Protein 4E04 (pdb70)

CATH classification: 3.30.450.20 (+1 more: 3.30.450.40)

Organism: Rhodopseudomonas palustris (strain ATCC BAA-98 / CGA009) (NCBI:txid258594)

Nearest PDB structures (foldseek):
  4e04-assembly1_A  TM=1.003E+00  e=4.410E-70  Rhodopseudomonas palustris CGA009
  8afk-assembly1_A  TM=9.662E-01  e=3.086E-55  Rhodopseudomonas palustris CGA009
  5hsq-assembly1_A-2  TM=9.138E-01  e=1.147E-37  Agrobacterium fabrum str. C58
  5i5l-assembly1_A-2  TM=9.173E-01  e=1.963E-37  Agrobacterium fabrum str. C58
  9euy-assembly1_B  TM=9.211E-01  e=3.774E-35  Pseudomonas aeruginosa

Secondary structure (DSSP, 8-state):
--GGG--TT--SEE-TTSEEEEE-TT-BEEEEETTHHHHHS--HHHHTT-BHHHHB-HHHHHHHHHHHHS-S--SEEEEEEEB--TT---EEEEEEEEETTEEEEEEEPPP--SS-PPPHHHHHHHHHHHHHH--SHHHHHHHHHHHHHHHH--SEEEEEEE-TTS-EEEEEEEE-TTS---TT-EE-GGGS-HHHHHHHHHS-EEEES-TTPPPEEEES---TTTSS----TT-TTBPPPHHHHHHHHHTT--EEEEEEEEETTEEEEEEEEEESS-----HHHHHHHHHHHHHHHHHHHHHHTS--/----GGGS-TT--SEE-TTSEEEEE-TT-BEEEEETTTTTTTSS-GGGTTTSBGGGTB-HHHHHHHHHHHHSSS--S-EEEEEEEE-SS-EEEEEEEEEEETTEEEEEEE---SS---HHHHHHHHHHHHHHHHT--SHHHHHHHHHHHHHHHH--SEEEEEEE-TTS-EEEEEEEE-TTSPP-TT-EE-GGGS-HHHHHHHHHS-EEEES-TTPPPEEEES--BTTTTB----TT-TTBPPPHHHHHHHHHTT--EEEEEEEEETTEEEEEEEEEESS-----HHHHHHHHHHHHHHHHHHHHHHH---

Radius of gyration: 26.29 Å; Cα contacts (8 Å, |Δi|>4): 1216; chains: 2; bounding box: 56×70×76 Å

Sequence (618 aa):
STCDDEPIHIPGAIQPHGLLLALAADMTIVAGSDNLPELTGLAIGALIGRSAADVFDSETHNRLTIALAEPGAAVGAPIAVGFTMPDGERAFNGSWHRHDQLVFLELEPPQRDVRYPQAFFRSVRSAIRRRLQAAETLESACAAAAQEVREITGFDRVMIYRRFASDFSGEVIAEDRCAEVESYLGLHFPASDIPAQARRLYTINPVRIIPDINYRPVPVTPDLNPRTGRRPIDLSFAILRSVSPVHLEYMRNIGMHGTMSISILRGERLWGLIACHHRKPNYVDLEVRRQACELVAQVLAWQIGVMEEEQALDLSTCDDEPIHIPGAIQPHGLLLALAADMTIVAGSDNLPELTGLAIGALIGRSAADVFDSETHNRLTIALAEPGAAVGAPIAVGFTMPDGERAFNGSWHRHDQLVFLELEPPQRDVRYPQAFFRSVRSAIRRLQAAETLESACAAAAQEVREITGFDRVMIYRFASDFSGEVIAEDRCAEVESYLGLHFPASDIPAQARRLYTINPVRIIPDINYRPVPVTPDLNPRTGRRPIDLSFAILRSVSPVHLEYMRNIGMHGTMSISILRGERLWGLIACHHRKPNYVDLEVRQACELVAQVLAWQQIGVMEEQAL

InterPro domains:
  IPR003018 GAF domain [PF01590] (148-313)
  IPR003018 GAF domain [SM00065] (147-325)
  IPR003594 Histidine kinase/HSP90-like ATPase domain [PF02518] (632-751)
  IPR003594 Histidine kinase/HSP90-like ATPase domain [SM00387] (631-753)
  IPR003661 Signal transduction histidine kinase, dimerisation/phosphoacceptor domain [PF00512] (524-588)
  IPR003661 Signal transduction histidine kinase, dimerisation/phosphoacceptor domain [SM00388] (522-590)
  IPR003661 Signal transduction histidine kinase, dimerisation/phosphoacceptor domain [cd00082] (520-586)
  IPR004358 Signal transduction histidine kinase-related protein, C-terminal [PR00344] (680-694)
  IPR004358 Signal transduction histidine kinase-related protein, C-terminal [PR00344] (698-708)
  IPR004358 Signal transduction histidine kinase-related protein, C-terminal [PR00344] (713-731)
  IPR004358 Signal transduction histidine kinase-related protein, C-terminal [PR00344] (737-750)
  IPR005467 Histidine kinase domain [PS50109] (529-753)
  IPR013515 Phytochrome, central region [PF00360] (327-506)
  IPR013654 PAS fold-2 [PF08446] (15-120)
  IPR016132 Phytochrome chromophore attachment domain [PS50046] (147-305)
  IPR029016 GAF-like domain superfamily [G3DSA:3.30.450.40] (15-478)
  IPR035965 PAS domain superfamily [SSF55785] (8-122)
  IPR036097 Signal transduction histidine kinase, dimerisation/phosphoacceptor domain superfamily [SSF47384] (508-588)
  IPR036890 Histidine kinase/HSP90-like ATPase superfamily [G3DSA:3.30.565.10] (594-751)
  IPR036890 Histidine kinase/HSP90-like ATPase superfamily [SSF55874] (579-751)

Structure (mmCIF, N/CA/C/O backbone):
data_4E04
#
_entry.id   4E04
#
_cell.length_a   52.350
_cell.length_b   79.860
_cell.length_c   149.880
_cell.angle_alpha   90.00
_cell.angle_beta   90.00
_cell.angle_gamma   90.00
#
_symmetry.space_group_name_H-M   'P 21 21 21'
#
loop_
_entity.id
_entity.type
_entity.pdbx_description
1 polymer 'Bacteriophytochrome (Light-regulated signal transduction histidine kinase), PhyB1'
2 non-polymer '3-[2-[(Z)-[3-(2-carboxyethyl)-5-[(Z)-(4-ethenyl-3-methyl-5-oxidanylidene-pyrrol-2-ylidene)methyl]-4-methyl-pyrrol-1-ium -2-ylidene]methyl]-5-[(Z)-[(3E)-3-ethylidene-4-methyl-5-oxidanylidene-pyrrolidin-2-ylidene]methyl]-4-methyl-1H-pyrrol-3- yl]propanoic acid'
3 water water
#
loop_
_atom_site.group_PDB
_atom_site.id
_atom_site.type_symbol
_atom_site.label_atom_id
_atom_site.label_alt_id
_atom_site.label_comp_id
_atom_site.label_asym_id
_atom_site.label_entity_id
_atom_site.label_seq_id
_atom_site.pdbx_PDB_ins_code
_atom_site.Cartn_x
_atom_site.Cartn_y
_atom_site.Cartn_z
_atom_site.occupancy
_atom_site.B_iso_or_equiv
_atom_site.auth_seq_id
_atom_site.auth_comp_id
_atom_site.auth_asym_id
_atom_site.auth_atom_id
_atom_site.pdbx_PDB_model_num
ATOM 1 N N . SER A 1 13 ? 28.836 2.964 90.009 1.00 89.82 13 SER A N 1
ATOM 2 C CA . SER A 1 13 ? 27.805 3.988 89.698 1.00 86.70 13 SER A CA 1
ATOM 3 C C . SER A 1 13 ? 28.273 5.438 89.815 1.00 89.00 13 SER A C 1
ATOM 4 O O . SER A 1 13 ? 27.849 6.166 90.729 1.00 96.12 13 SER A O 1
ATOM 7 N N . THR A 1 14 ? 29.140 5.850 88.889 1.00 83.80 14 THR A N 1
ATOM 8 C CA . THR A 1 14 ? 29.393 7.278 88.646 1.00 81.29 14 THR A CA 1
ATOM 9 C C . THR A 1 14 ? 29.335 7.625 87.161 1.00 78.13 14 THR A C 1
ATOM 10 O O . THR A 1 14 ? 28.705 8.615 86.758 1.00 79.45 14 THR A O 1
ATOM 14 N N . CYS A 1 15 ? 30.041 6.822 86.366 1.00 77.48 15 CYS A N 1
ATOM 15 C CA . CYS A 1 15 ? 29.889 6.877 84.913 1.00 70.36 15 CYS A CA 1
ATOM 16 C C . CYS A 1 15 ? 28.519 6.369 84.543 1.00 70.08 15 CYS A C 1
ATOM 17 O O . CYS A 1 15 ? 28.015 6.711 83.479 1.00 65.16 15 CYS A O 1
ATOM 20 N N . ASP A 1 16 ? 27.954 5.542 85.420 1.00 63.19 16 ASP A N 1
ATOM 21 C CA . ASP A 1 16 ? 26.557 5.098 85.406 1.00 65.73 16 ASP A CA 1
ATOM 22 C C . ASP A 1 16 ? 25.534 6.207 85.505 1.00 63.23 16 ASP A C 1
ATOM 23 O O . ASP A 1 16 ? 24.378 6.045 85.122 1.00 65.69 16 ASP A O 1
ATOM 28 N N . ASP A 1 17 ? 25.931 7.329 86.065 1.00 61.43 17 ASP A N 1
ATOM 29 C CA . ASP A 1 17 ? 24.961 8.320 86.399 1.00 59.38 17 ASP A CA 1
ATOM 30 C C . ASP A 1 17 ? 24.540 9.244 85.250 1.00 56.62 17 ASP A C 1
ATOM 31 O O . ASP A 1 17 ? 23.516 9.891 85.365 1.00 56.35 17 ASP A O 1
ATOM 36 N N . GLU A 1 18 ? 25.330 9.367 84.185 1.00 55.09 18 GLU A N 1
ATOM 37 C CA . GLU A 1 18 ? 24.956 10.333 83.117 1.00 55.59 18 GLU A CA 1
ATOM 38 C C . GLU A 1 18 ? 23.625 9.915 82.485 1.00 51.18 18 GLU A C 1
ATOM 39 O O . GLU A 1 18 ? 23.495 8.776 82.033 1.00 49.25 18 GLU A O 1
ATOM 45 N N . PRO A 1 19 ? 22.637 10.810 82.522 1.00 51.32 19 PRO A N 1
ATOM 46 C CA . PRO A 1 19 ? 21.328 10.496 81.974 1.00 50.21 19 PRO A CA 1
ATOM 47 C C . PRO A 1 19 ? 21.396 10.589 80.429 1.00 47.27 19 PRO A C 1
ATOM 48 O O . PRO A 1 19 ? 20.953 11.602 79.854 1.00 48.23 19 PRO A O 1
ATOM 52 N N . ILE A 1 20 ? 22.009 9.587 79.802 1.00 44.13 20 ILE A N 1
ATOM 53 C CA . ILE A 1 20 ? 22.365 9.678 78.358 1.00 45.86 20 ILE A CA 1
ATOM 54 C C . ILE A 1 20 ? 21.091 9.644 77.494 1.00 46.18 20 ILE A C 1
ATOM 55 O O . ILE A 1 20 ? 21.128 10.034 76.349 1.00 44.59 20 ILE A O 1
ATOM 60 N N . HIS A 1 21 ? 19.959 9.236 78.065 1.00 46.65 21 HIS A N 1
ATOM 61 C CA . HIS A 1 21 ? 18.745 8.992 77.268 1.00 46.38 21 HIS A CA 1
ATOM 62 C C . HIS A 1 21 ? 17.947 10.259 77.128 1.00 46.08 21 HIS A C 1
ATOM 63 O O . HIS A 1 21 ? 17.046 10.338 76.262 1.00 42.95 21 HIS A O 1
ATOM 70 N N . ILE A 1 22 ? 18.304 11.269 77.936 1.00 41.43 22 ILE A N 1
ATOM 71 C CA . ILE A 1 22 ? 17.667 12.577 77.953 1.00 43.91 22 ILE A CA 1
ATOM 72 C C . ILE A 1 22 ? 18.629 13.763 77.708 1.00 41.60 22 ILE A C 1
ATOM 73 O O . ILE A 1 22 ? 18.684 14.706 78.511 1.00 46.39 22 ILE A O 1
ATOM 78 N N . PRO A 1 23 ? 19.349 13.770 76.551 1.00 41.63 23 PRO A N 1
ATOM 79 C CA . PRO A 1 23 ? 20.237 14.895 76.240 1.00 41.12 23 PRO A CA 1
ATOM 80 C C . PRO A 1 23 ? 19.518 16.172 75.773 1.00 42.59 23 PRO A C 1
ATOM 81 O O . PRO A 1 23 ? 20.183 17.202 75.685 1.00 41.29 23 PRO A O 1
ATOM 85 N N . GLY A 1 24 ? 18.221 16.107 75.388 1.00 37.66 24 GLY A N 1
ATOM 86 C CA . GLY A 1 24 ? 17.473 17.293 74.885 1.00 39.25 24 GLY A CA 1
ATOM 87 C C . GLY A 1 24 ? 18.135 17.844 73.628 1.00 37.87 24 GLY A C 1
ATOM 88 O O . GLY A 1 24 ? 18.027 19.055 73.287 1.00 37.68 24 GLY A O 1
ATOM 89 N N . ALA A 1 25 ? 18.793 16.949 72.879 1.00 38.35 25 ALA A N 1
ATOM 90 C CA . ALA A 1 25 ? 19.444 17.363 71.628 1.00 36.28 25 ALA A CA 1
ATOM 91 C C . ALA A 1 25 ? 19.692 16.176 70.679 1.00 34.19 25 ALA A C 1
ATOM 92 O O . ALA A 1 25 ? 19.707 15.037 71.102 1.00 36.95 25 ALA A O 1
ATOM 94 N N . ILE A 1 26 ? 19.856 16.491 69.388 1.00 33.65 26 ILE A N 1
ATOM 95 C CA . ILE A 1 26 ? 20.204 15.461 68.413 1.00 33.09 26 ILE A CA 1
ATOM 96 C C . ILE A 1 26 ? 21.451 15.863 67.651 1.00 32.43 26 ILE A C 1
ATOM 97 O O . ILE A 1 26 ? 21.886 16.985 67.744 1.00 33.48 26 ILE A O 1
ATOM 102 N N . GLN A 1 27 ? 21.910 14.959 66.767 1.00 31.86 27 GLN A N 1
ATOM 103 C CA . GLN A 1 27 ? 23.001 15.216 65.887 1.00 31.14 27 GLN A CA 1
ATOM 104 C C . GLN A 1 27 ? 22.447 15.877 64.606 1.00 30.33 27 GLN A C 1
ATOM 105 O O . GLN A 1 27 ? 21.282 15.659 64.281 1.00 32.94 27 GLN A O 1
ATOM 111 N N . PRO A 1 28 ? 23.278 16.711 63.944 1.00 30.94 28 PRO A N 1
ATOM 112 C CA . PRO A 1 28 ? 22.691 17.641 62.988 1.00 29.25 28 PRO A CA 1
ATOM 113 C C . PRO A 1 28 ? 22.436 17.038 61.604 1.00 29.67 28 PRO A C 1
ATOM 114 O O . PRO A 1 28 ? 21.928 17.718 60.772 1.00 31.89 28 PRO A O 1
ATOM 118 N N . HIS A 1 29 ? 22.777 15.778 61.361 1.00 29.61 29 HIS A N 1
ATOM 119 C CA . HIS A 1 29 ? 22.563 15.213 60.014 1.00 30.40 29 HIS A CA 1
ATOM 120 C C . HIS A 1 29 ? 21.151 14.739 59.751 1.00 29.59 29 HIS A C 1
ATOM 121 O O . HIS A 1 29 ? 20.865 14.070 58.728 1.00 30.47 29 HIS A O 1
ATOM 128 N N . GLY A 1 30 ? 20.241 14.979 60.673 1.00 31.23 30 GLY A N 1
ATOM 129 C CA . GLY A 1 30 ? 18.857 14.677 60.382 1.00 32.38 30 GLY A CA 1
ATOM 130 C C . GLY A 1 30 ? 18.020 15.636 61.199 1.00 33.23 30 GLY A C 1
ATOM 131 O O . GLY A 1 30 ? 18.611 16.436 62.022 1.00 32.36 30 GLY A O 1
ATOM 132 N N . LEU A 1 31 ? 16.695 15.514 61.052 1.00 30.82 31 LEU A N 1
ATOM 133 C CA . LEU A 1 31 ? 15.772 16.203 61.958 1.00 32.46 31 LEU A CA 1
ATOM 134 C C . LEU A 1 31 ? 14.916 15.274 62.707 1.00 31.20 31 LEU A C 1
ATOM 135 O O . LEU A 1 31 ? 14.721 14.076 62.322 1.00 31.99 31 LEU A O 1
ATOM 140 N N . LEU A 1 32 ? 14.419 15.729 63.852 1.00 29.53 32 LEU A N 1
ATOM 141 C CA . LEU A 1 32 ? 13.537 14.885 64.631 1.00 30.54 32 LEU A CA 1
ATOM 142 C C . LEU A 1 32 ? 12.229 15.597 64.924 1.00 33.27 32 LEU A C 1
ATOM 143 O O . LEU A 1 32 ? 12.196 16.803 65.331 1.00 34.91 32 LEU A O 1
ATOM 148 N N . LEU A 1 33 ? 11.125 14.858 64.815 1.00 32.80 33 LEU A N 1
ATOM 149 C CA . LEU A 1 33 ? 9.849 15.398 65.240 1.00 34.05 33 LEU A CA 1
ATOM 150 C C . LEU A 1 33 ? 9.246 14.435 66.229 1.00 31.20 33 LEU A C 1
ATOM 151 O O . LEU A 1 33 ? 9.355 13.228 66.056 1.00 34.63 33 LEU A O 1
ATOM 156 N N . ALA A 1 34 ? 8.601 14.962 67.246 1.00 34.03 34 ALA A N 1
ATOM 157 C CA . ALA A 1 34 ? 7.888 14.075 68.188 1.00 35.85 34 ALA A CA 1
ATOM 158 C C . ALA A 1 34 ? 6.414 14.412 68.161 1.00 36.18 34 ALA A C 1
ATOM 159 O O . ALA A 1 34 ? 6.014 15.610 68.197 1.00 38.90 34 ALA A O 1
ATOM 161 N N . LEU A 1 35 ? 5.586 13.385 68.110 1.00 39.85 35 LEU A N 1
ATOM 162 C CA . LEU A 1 35 ? 4.127 13.541 67.914 1.00 38.44 35 LEU A CA 1
ATOM 163 C C . LEU A 1 35 ? 3.375 12.878 69.043 1.00 42.06 35 LEU A C 1
ATOM 164 O O . LEU A 1 35 ? 3.804 11.829 69.505 1.00 42.84 35 LEU A O 1
ATOM 169 N N . ALA A 1 36 ? 2.215 13.423 69.423 1.00 45.55 36 ALA A N 1
ATOM 170 C CA . ALA A 1 36 ? 1.356 12.753 70.394 1.00 46.66 36 ALA A CA 1
ATOM 171 C C . ALA A 1 36 ? 0.610 11.555 69.739 1.00 50.81 36 ALA A C 1
ATOM 172 O O . ALA A 1 36 ? 0.670 11.384 68.523 1.00 50.04 36 ALA A O 1
ATOM 174 N N . ALA A 1 37 ? -0.069 10.710 70.533 1.00 58.43 37 ALA A N 1
ATOM 175 C CA . ALA A 1 37 ? -0.726 9.515 69.976 1.00 61.15 37 ALA A CA 1
ATOM 176 C C . ALA A 1 37 ? -1.819 9.853 68.919 1.00 61.78 37 ALA A C 1
ATOM 177 O O . ALA A 1 37 ? -2.120 9.018 68.049 1.00 63.85 37 ALA A O 1
ATOM 179 N N . ASP A 1 38 ? -2.350 11.079 68.977 1.00 64.06 38 ASP A N 1
ATOM 180 C CA . ASP A 1 38 ? -3.367 11.601 68.040 1.00 58.70 38 ASP A CA 1
ATOM 181 C C . ASP A 1 38 ? -2.707 12.400 66.898 1.00 62.66 38 ASP A C 1
ATOM 182 O O . ASP A 1 38 ? -3.372 13.192 66.176 1.00 57.17 38 ASP A O 1
ATOM 187 N N . MET A 1 39 ? -1.383 12.236 66.774 1.00 49.42 39 MET A N 1
ATOM 188 C CA . MET A 1 39 ? -0.608 12.819 65.701 1.00 53.07 39 MET A CA 1
ATOM 189 C C . MET A 1 39 ? -0.340 14.337 65.706 1.00 48.12 39 MET A C 1
ATOM 190 O O . MET A 1 39 ? 0.182 14.857 64.742 1.00 50.72 39 MET A O 1
ATOM 195 N N . THR A 1 40 ? -0.643 15.062 66.779 1.00 45.24 40 THR A N 1
ATOM 196 C CA . THR A 1 40 ? -0.247 16.485 66.809 1.00 45.61 40 THR A CA 1
ATOM 197 C C . THR A 1 40 ? 1.240 16.612 67.134 1.00 43.00 40 THR A C 1
ATOM 198 O O . THR A 1 40 ? 1.778 15.760 67.835 1.00 44.48 40 THR A O 1
ATOM 202 N N . ILE A 1 41 ? 1.916 17.621 66.588 1.00 40.26 41 ILE A N 1
ATOM 203 C CA . ILE A 1 41 ? 3.336 17.784 66.848 1.00 38.79 41 ILE A CA 1
ATOM 204 C C . ILE A 1 41 ? 3.591 18.262 68.277 1.00 40.41 41 ILE A C 1
ATOM 205 O O . ILE A 1 41 ? 3.003 19.234 68.697 1.00 45.68 41 ILE A O 1
ATOM 210 N N . VAL A 1 42 ? 4.400 17.524 69.010 1.00 41.36 42 VAL A N 1
ATOM 211 C CA . VAL A 1 42 ? 4.769 17.840 70.404 1.00 46.87 42 VAL A CA 1
ATOM 212 C C . VAL A 1 42 ? 6.058 18.671 70.472 1.00 46.50 42 VAL A C 1
ATOM 213 O O . VAL A 1 42 ? 6.136 19.658 71.258 1.00 44.89 42 VAL A O 1
ATOM 217 N N . ALA A 1 43 ? 7.067 18.284 69.665 1.00 42.34 43 ALA A N 1
ATOM 218 C CA . ALA A 1 43 ? 8.378 18.869 69.758 1.00 40.53 43 ALA A CA 1
ATOM 219 C C . ALA A 1 43 ? 9.156 18.608 68.460 1.00 40.65 43 ALA A C 1
ATOM 220 O O . ALA A 1 43 ? 8.819 17.681 67.696 1.00 35.79 43 ALA A O 1
ATOM 222 N N . GLY A 1 44 ? 10.165 19.419 68.221 1.00 35.74 44 GLY A N 1
ATOM 223 C CA . GLY A 1 44 ? 11.073 19.076 67.115 1.00 34.64 44 GLY A CA 1
ATOM 224 C C . GLY A 1 44 ? 12.451 19.709 67.305 1.00 37.65 44 GLY A C 1
ATOM 225 O O . GLY A 1 44 ? 12.672 20.572 68.183 1.00 38.60 44 GLY A O 1
ATOM 226 N N . SER A 1 45 ? 13.360 19.312 66.457 1.00 31.72 45 SER A N 1
ATOM 227 C CA . SER A 1 45 ? 14.743 19.763 66.545 1.00 31.43 45 SER A CA 1
ATOM 228 C C . SER A 1 45 ? 14.917 21.163 65.949 1.00 37.08 45 SER A C 1
ATOM 229 O O . SER A 1 45 ? 14.252 21.545 65.004 1.00 35.13 45 SER A O 1
ATOM 232 N N . ASP A 1 46 ? 15.778 21.950 66.575 1.00 35.71 46 ASP A N 1
ATOM 233 C CA . ASP A 1 46 ? 15.938 23.365 66.169 1.00 39.06 46 ASP A CA 1
ATOM 234 C C . ASP A 1 46 ? 16.460 23.666 64.772 1.00 38.03 46 ASP A C 1
ATOM 235 O O . ASP A 1 46 ? 16.390 24.807 64.316 1.00 41.83 46 ASP A O 1
ATOM 240 N N . ASN A 1 47 ? 16.963 22.634 64.067 1.00 34.54 47 ASN A N 1
ATOM 241 C CA . ASN A 1 47 ? 17.400 22.749 62.708 1.00 32.67 47 ASN A CA 1
ATOM 242 C C . ASN A 1 47 ? 16.194 22.542 61.744 1.00 33.76 47 ASN A C 1
ATOM 243 O O . ASN A 1 47 ? 16.386 22.549 60.526 1.00 36.93 47 ASN A O 1
ATOM 248 N N . LEU A 1 48 ? 14.962 22.427 62.250 1.00 34.36 48 LEU A N 1
ATOM 249 C CA . LEU A 1 48 ? 13.801 22.436 61.262 1.00 37.08 48 LEU A CA 1
ATOM 250 C C . LEU A 1 48 ? 13.837 23.545 60.234 1.00 36.36 48 LEU A C 1
ATOM 251 O O . LEU A 1 48 ? 13.708 23.217 59.052 1.00 38.83 48 LEU A O 1
ATOM 256 N N . PRO A 1 49 ? 14.055 24.806 60.646 1.00 35.82 49 PRO A N 1
ATOM 257 C CA . PRO A 1 49 ? 14.053 25.883 59.627 1.00 37.62 49 PRO A CA 1
ATOM 258 C C . PRO A 1 49 ? 15.147 25.659 58.565 1.00 39.82 49 PRO A C 1
ATOM 259 O O . PRO A 1 49 ? 14.898 25.945 57.386 1.00 42.21 49 PRO A O 1
ATOM 263 N N . GLU A 1 50 ? 16.343 25.230 58.962 1.00 36.43 50 GLU A N 1
ATOM 264 C CA . GLU A 1 50 ? 17.458 25.076 57.984 1.00 39.05 50 GLU A CA 1
ATOM 265 C C . GLU A 1 50 ? 17.179 23.920 56.996 1.00 40.76 50 GLU A C 1
ATOM 266 O O . GLU A 1 50 ? 17.462 24.037 55.797 1.00 39.91 50 GLU A O 1
ATOM 272 N N . LEU A 1 51 ? 16.595 22.849 57.516 1.00 41.19 51 LEU A N 1
ATOM 273 C CA . LEU A 1 51 ? 16.294 21.696 56.646 1.00 40.83 51 LEU A CA 1
ATOM 274 C C . LEU A 1 51 ? 14.945 21.753 55.881 1.00 44.52 51 LEU A C 1
ATOM 275 O O . LEU A 1 51 ? 14.761 21.062 54.838 1.00 42.87 51 LEU A O 1
ATOM 280 N N . THR A 1 52 ? 13.995 22.539 56.388 1.00 41.19 52 THR A N 1
ATOM 281 C CA . THR A 1 52 ? 12.656 22.530 55.807 1.00 44.94 52 THR A CA 1
ATOM 282 C C . THR A 1 52 ? 12.059 23.904 55.440 1.00 49.75 52 THR A C 1
ATOM 283 O O . THR A 1 52 ? 11.034 23.976 54.759 1.00 57.96 52 THR A O 1
ATOM 287 N N . GLY A 1 53 ? 12.637 24.994 55.934 1.00 46.94 53 GLY A N 1
ATOM 288 C CA . GLY A 1 53 ? 11.983 26.276 55.854 1.00 44.78 53 GLY A CA 1
ATOM 289 C C . GLY A 1 53 ? 10.856 26.513 56.860 1.00 51.14 53 GLY A C 1
ATOM 290 O O . GLY A 1 53 ? 10.255 27.583 56.855 1.00 49.37 53 GLY A O 1
ATOM 291 N N . LEU A 1 54 ? 10.561 25.558 57.746 1.00 46.93 54 LEU A N 1
ATOM 292 C CA . LEU A 1 54 ? 9.464 25.783 58.694 1.00 48.52 54 LEU A CA 1
ATOM 293 C C . LEU A 1 54 ? 10.055 25.934 60.082 1.00 48.56 54 LEU A C 1
ATOM 294 O O . LEU A 1 54 ? 11.054 25.293 60.395 1.00 43.41 54 LEU A O 1
ATOM 299 N N . ALA A 1 55 ? 9.432 26.755 60.903 1.00 52.09 55 ALA A N 1
ATOM 300 C CA . ALA A 1 55 ? 9.814 26.887 62.317 1.00 53.98 55 ALA A CA 1
ATOM 301 C C . ALA A 1 55 ? 9.036 25.942 63.228 1.00 51.21 55 ALA A C 1
ATOM 302 O O . ALA A 1 55 ? 7.820 25.782 63.085 1.00 49.09 55 ALA A O 1
ATOM 304 N N . ILE A 1 56 ? 9.727 25.388 64.223 1.00 54.95 56 ILE A N 1
ATOM 305 C CA . ILE A 1 56 ? 9.107 24.666 65.354 1.00 61.16 56 ILE A CA 1
ATOM 306 C C . ILE A 1 56 ? 7.915 25.442 65.905 1.00 61.70 56 ILE A C 1
ATOM 307 O O . ILE A 1 56 ? 6.839 24.883 66.128 1.00 65.28 56 ILE A O 1
ATOM 312 N N . GLY A 1 57 ? 8.097 26.758 66.078 1.00 61.68 57 GLY A N 1
ATOM 313 C CA . GLY A 1 57 ? 7.036 27.645 66.541 1.00 60.06 57 GLY A CA 1
ATOM 314 C C . GLY A 1 57 ? 5.764 27.562 65.724 1.00 62.90 57 GLY A C 1
ATOM 315 O O . GLY A 1 57 ? 4.667 27.649 66.250 1.00 63.37 57 GLY A O 1
ATOM 316 N N . ALA A 1 58 ? 5.912 27.365 64.427 1.00 60.56 58 ALA A N 1
ATOM 317 C CA . ALA A 1 58 ? 4.786 27.257 63.495 1.00 61.56 58 ALA A CA 1
ATOM 318 C C . ALA A 1 58 ? 4.202 25.823 63.410 1.00 60.46 58 ALA A C 1
ATOM 319 O O . ALA A 1 58 ? 3.157 25.615 62.764 1.00 62.04 58 ALA A O 1
ATOM 321 N N . LEU A 1 59 ? 4.887 24.860 64.045 1.00 58.10 59 LEU A N 1
ATOM 322 C CA . LEU A 1 59 ? 4.545 23.419 63.981 1.00 51.60 59 LEU A CA 1
ATOM 323 C C . LEU A 1 59 ? 3.919 22.820 65.254 1.00 51.91 59 LEU A C 1
ATOM 324 O O . LEU A 1 59 ? 3.072 21.915 65.137 1.00 50.01 59 LEU A O 1
ATOM 329 N N . ILE A 1 60 ? 4.352 23.274 66.440 1.00 52.20 60 ILE A N 1
ATOM 330 C CA . ILE A 1 60 ? 3.799 22.724 67.732 1.00 50.82 60 ILE A CA 1
ATOM 331 C C . ILE A 1 60 ? 2.265 22.750 67.797 1.00 51.24 60 ILE A C 1
ATOM 332 O O . ILE A 1 60 ? 1.660 23.733 67.437 1.00 54.96 60 ILE A O 1
ATOM 337 N N . GLY A 1 61 ? 1.643 21.648 68.201 1.00 50.87 61 GLY A N 1
ATOM 338 C CA . GLY A 1 61 ? 0.155 21.552 68.258 1.00 53.61 61 GLY A CA 1
ATOM 339 C C . GLY A 1 61 ? -0.548 21.287 66.937 1.00 53.24 61 GLY A C 1
ATOM 340 O O . GLY A 1 61 ? -1.730 20.974 66.916 1.00 53.17 61 GLY A O 1
ATOM 341 N N . ARG A 1 62 ? 0.178 21.370 65.824 1.00 52.74 62 ARG A N 1
ATOM 342 C CA . ARG A 1 62 ? -0.470 21.178 64.532 1.00 54.29 62 ARG A CA 1
ATOM 343 C C . ARG A 1 62 ? -0.510 19.692 64.194 1.00 56.43 62 ARG A C 1
ATOM 344 O O . ARG A 1 62 ? 0.334 18.897 64.649 1.00 51.29 62 ARG A O 1
ATOM 352 N N . SER A 1 63 ? -1.497 19.291 63.412 1.00 56.06 63 SER A N 1
ATOM 353 C CA . SER A 1 63 ? -1.581 17.893 63.046 1.00 56.62 63 SER A CA 1
ATOM 354 C C . SER A 1 63 ? -0.497 17.460 62.078 1.00 54.41 63 SER A C 1
ATOM 355 O O . SER A 1 63 ? -0.028 18.256 61.256 1.00 54.32 63 SER A O 1
ATOM 358 N N . ALA A 1 64 ? -0.108 16.191 62.197 1.00 53.23 64 ALA A N 1
ATOM 359 C CA . ALA A 1 64 ? 0.689 15.500 61.143 1.00 57.77 64 ALA A CA 1
ATOM 360 C C . ALA A 1 64 ? 0.053 15.588 59.739 1.00 56.66 64 ALA A C 1
ATOM 361 O O . ALA A 1 64 ? 0.756 15.798 58.764 1.00 59.64 64 ALA A O 1
ATOM 363 N N . ALA A 1 65 ? -1.256 15.415 59.633 1.00 63.85 65 ALA A N 1
ATOM 364 C CA . ALA A 1 65 ? -1.934 15.600 58.341 1.00 70.62 65 ALA A CA 1
ATOM 365 C C . ALA A 1 65 ? -1.647 16.998 57.784 1.00 70.81 65 ALA A C 1
ATOM 366 O O . ALA A 1 65 ? -1.122 17.151 56.681 1.00 66.84 65 ALA A O 1
ATOM 368 N N . ASP A 1 66 ? -1.941 18.017 58.579 1.00 70.15 66 ASP A N 1
ATOM 369 C CA . ASP A 1 66 ? -1.657 19.385 58.167 1.00 69.88 66 ASP A CA 1
ATOM 370 C C . ASP A 1 66 ? -0.194 19.621 57.852 1.00 59.85 66 ASP A C 1
ATOM 371 O O . ASP A 1 66 ? 0.101 20.545 57.121 1.00 66.99 66 ASP A O 1
ATOM 376 N N . VAL A 1 67 ? 0.723 18.756 58.293 1.00 61.25 67 VAL A N 1
ATOM 377 C CA . VAL A 1 67 ? 2.187 18.963 57.953 1.00 53.38 67 VAL A CA 1
ATOM 378 C C . VAL A 1 67 ? 2.879 18.131 56.832 1.00 49.27 67 VAL A C 1
ATOM 379 O O . VAL A 1 67 ? 3.663 18.710 56.089 1.00 50.59 67 VAL A O 1
ATOM 383 N N . PHE A 1 68 ? 2.622 16.810 56.742 1.00 49.64 68 PHE A N 1
ATOM 384 C CA . PHE A 1 68 ? 3.149 15.868 55.707 1.00 43.16 68 PHE A CA 1
ATOM 385 C C . PHE A 1 68 ? 2.148 15.700 54.546 1.00 49.02 68 PHE A C 1
ATOM 386 O O . PHE A 1 68 ? 0.946 15.948 54.748 1.00 51.33 68 PHE A O 1
ATOM 394 N N . ASP A 1 69 ? 2.596 15.189 53.385 1.00 47.90 69 ASP A N 1
ATOM 395 C CA . ASP A 1 69 ? 1.635 14.974 52.262 1.00 45.60 69 ASP A CA 1
ATOM 396 C C . ASP A 1 69 ? 0.726 13.775 52.516 1.00 46.50 69 ASP A C 1
ATOM 397 O O . ASP A 1 69 ? 0.972 13.017 53.438 1.00 45.21 69 ASP A O 1
ATOM 402 N N . SER A 1 70 ? -0.357 13.605 51.723 1.00 43.23 70 SER A N 1
ATOM 403 C CA . SER A 1 70 ? -1.333 12.574 52.041 1.00 42.35 70 SER A CA 1
ATOM 404 C C . SER A 1 70 ? -0.760 11.162 51.995 1.00 43.33 70 SER A C 1
ATOM 405 O O . SER A 1 70 ? -1.101 10.320 52.867 1.00 45.08 70 SER A O 1
ATOM 408 N N . GLU A 1 71 ? 0.169 10.907 51.060 1.00 44.14 71 GLU A N 1
ATOM 409 C CA . GLU A 1 71 ? 0.724 9.562 50.884 1.00 45.43 71 GLU A CA 1
ATOM 410 C C . GLU A 1 71 ? 1.580 9.219 52.114 1.00 41.74 71 GLU A C 1
ATOM 411 O O . GLU A 1 71 ? 1.499 8.099 52.622 1.00 42.90 71 GLU A O 1
ATOM 417 N N . THR A 1 72 ? 2.361 10.203 52.570 1.00 41.37 72 THR A N 1
ATOM 418 C CA . THR A 1 72 ? 3.141 10.048 53.826 1.00 39.33 72 THR A CA 1
ATOM 419 C C . THR A 1 72 ? 2.277 9.776 55.035 1.00 40.67 72 THR A C 1
ATOM 420 O O . THR A 1 72 ? 2.514 8.748 55.800 1.00 38.72 72 THR A O 1
ATOM 424 N N . HIS A 1 73 ? 1.219 10.591 55.150 1.00 42.52 73 HIS A N 1
ATOM 425 C CA . HIS A 1 73 ? 0.256 10.469 56.226 1.00 42.82 73 HIS A CA 1
ATOM 426 C C . HIS A 1 73 ? -0.388 9.096 56.196 1.00 42.73 73 HIS A C 1
ATOM 427 O O . HIS A 1 73 ? -0.422 8.410 57.216 1.00 40.43 73 HIS A O 1
ATOM 434 N N . ASN A 1 74 ? -0.822 8.637 55.023 1.00 42.50 74 ASN A N 1
ATOM 435 C CA . ASN A 1 74 ? -1.229 7.223 54.895 1.00 44.25 74 ASN A CA 1
ATOM 436 C C . ASN A 1 74 ? -0.257 6.135 55.314 1.00 44.13 74 ASN A C 1
ATOM 437 O O . ASN A 1 74 ? -0.663 5.201 56.052 1.00 45.47 74 ASN A O 1
ATOM 442 N N . ARG A 1 75 ? 0.956 6.221 54.786 1.00 40.93 75 ARG A N 1
ATOM 443 C CA . ARG A 1 75 ? 2.029 5.261 55.117 1.00 45.69 75 ARG A CA 1
ATOM 444 C C . ARG A 1 75 ? 2.199 5.197 56.629 1.00 41.65 75 ARG A C 1
ATOM 445 O O . ARG A 1 75 ? 2.245 4.126 57.242 1.00 39.31 75 ARG A O 1
ATOM 453 N N . LEU A 1 76 ? 2.221 6.374 57.228 1.00 41.50 76 LEU A N 1
ATOM 454 C CA . LEU A 1 76 ? 2.518 6.419 58.663 1.00 41.56 76 LEU A CA 1
ATOM 455 C C . LEU A 1 76 ? 1.370 5.851 59.516 1.00 41.40 76 LEU A C 1
ATOM 456 O O . LEU A 1 76 ? 1.585 5.041 60.439 1.00 41.62 76 LEU A O 1
ATOM 461 N N . THR A 1 77 ? 0.133 6.219 59.162 1.00 40.34 77 THR A N 1
ATOM 462 C CA . THR A 1 77 ? -1.031 5.684 59.903 1.00 41.97 77 THR A CA 1
ATOM 463 C C . THR A 1 77 ? -1.094 4.193 59.777 1.00 41.82 77 THR A C 1
ATOM 464 O O . THR A 1 77 ? -1.402 3.513 60.741 1.00 42.99 77 THR A O 1
ATOM 468 N N . ILE A 1 78 ? -0.800 3.694 58.579 1.00 41.07 78 ILE A N 1
ATOM 469 C CA . ILE A 1 78 ? -0.833 2.254 58.331 1.00 42.31 78 ILE A CA 1
ATOM 470 C C . ILE A 1 78 ? 0.272 1.554 59.108 1.00 44.43 78 ILE A C 1
ATOM 471 O O . ILE A 1 78 ? 0.050 0.513 59.774 1.00 46.14 78 ILE A O 1
ATOM 476 N N . ALA A 1 79 ? 1.451 2.139 59.069 1.00 43.34 79 ALA A N 1
ATOM 477 C CA . ALA A 1 79 ? 2.571 1.516 59.815 1.00 44.84 79 ALA A CA 1
ATOM 478 C C . ALA A 1 79 ? 2.256 1.402 61.326 1.00 44.60 79 ALA A C 1
ATOM 479 O O . ALA A 1 79 ? 2.435 0.327 61.932 1.00 46.42 79 ALA A O 1
ATOM 481 N N . LEU A 1 80 ? 1.763 2.485 61.923 1.00 41.40 80 LEU A N 1
ATOM 482 C CA . LEU A 1 80 ? 1.430 2.550 63.348 1.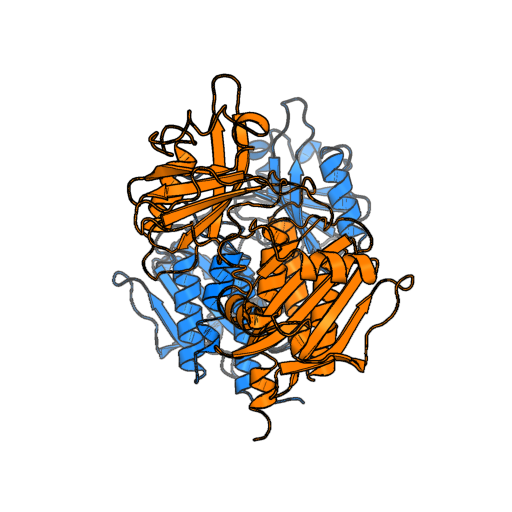00 43.67 80 LEU A CA 1
ATOM 483 C C . LEU A 1 80 ? 0.255 1.656 63.741 1.00 52.16 80 LEU A C 1
ATOM 484 O O . LEU A 1 80 ? 0.118 1.236 64.910 1.00 50.84 80 LEU A O 1
ATOM 489 N N . ALA A 1 81 ? -0.626 1.423 62.766 1.00 50.48 81 ALA A N 1
ATOM 490 C CA . ALA A 1 81 ? -1.846 0.648 62.980 1.00 53.75 81 ALA A CA 1
ATOM 491 C C . ALA A 1 81 ? -1.614 -0.844 62.940 1.00 56.30 81 ALA A C 1
ATOM 492 O O . ALA A 1 81 ? -2.483 -1.645 63.418 1.00 56.75 81 ALA A O 1
ATOM 494 N N . GLU A 1 82 ? -0.494 -1.217 62.328 1.00 54.99 82 GLU A N 1
ATOM 495 C CA . GLU A 1 82 ? -0.135 -2.605 62.168 1.00 60.24 82 GLU A CA 1
ATOM 496 C C . GLU A 1 82 ? -0.020 -3.290 63.535 1.00 63.39 82 GLU A C 1
ATOM 497 O O . GLU A 1 82 ? 0.670 -2.806 64.439 1.00 62.69 82 GLU A O 1
ATOM 503 N N . PRO A 1 83 ? -0.717 -4.419 63.704 1.00 67.10 83 PRO A N 1
ATOM 504 C CA . PRO A 1 83 ? -0.781 -4.810 65.078 1.00 70.36 83 PRO A CA 1
ATOM 505 C C . PRO A 1 83 ? 0.481 -5.575 65.431 1.00 76.56 83 PRO A C 1
ATOM 506 O O . PRO A 1 83 ? 1.297 -5.900 64.538 1.00 74.03 83 PRO A O 1
ATOM 510 N N . GLY A 1 84 ? 0.647 -5.826 66.726 1.00 84.64 84 GLY A N 1
ATOM 511 C CA . GLY A 1 84 ? 1.775 -6.603 67.228 1.00 92.70 84 GLY A CA 1
ATOM 512 C C . GLY A 1 84 ? 3.026 -5.777 67.469 1.00 93.82 84 GLY A C 1
ATOM 513 O O . GLY A 1 84 ? 2.951 -4.681 68.039 1.00 92.08 84 GLY A O 1
ATOM 514 N N . ALA A 1 85 ? 4.156 -6.307 66.987 1.00 98.48 85 ALA A N 1
ATOM 515 C CA . ALA A 1 85 ? 5.514 -5.881 67.352 1.00 94.84 85 ALA A CA 1
ATOM 516 C C . ALA A 1 85 ? 5.929 -4.464 66.914 1.00 95.28 85 ALA A C 1
ATOM 517 O O . ALA A 1 85 ? 5.126 -3.521 66.930 1.00 90.11 85 ALA A O 1
ATOM 519 N N . ALA A 1 86 ? 7.207 -4.352 66.546 1.00 92.01 86 ALA A N 1
ATOM 520 C CA . ALA A 1 86 ? 7.867 -3.122 66.104 1.00 79.46 86 ALA A CA 1
ATOM 521 C C . ALA A 1 86 ? 7.731 -1.914 67.024 1.00 72.84 86 ALA A C 1
ATOM 522 O O . ALA A 1 86 ? 6.681 -1.244 67.079 1.00 58.58 86 ALA A O 1
ATOM 524 N N . VAL A 1 87 ? 8.840 -1.627 67.704 1.00 62.22 87 VAL A N 1
ATOM 525 C CA . VAL A 1 87 ? 9.103 -0.296 68.247 1.00 57.66 87 VAL A CA 1
ATOM 526 C C . VAL A 1 87 ? 9.027 0.748 67.115 1.00 51.04 87 VAL A C 1
ATOM 527 O O . VAL A 1 87 ? 8.624 1.871 67.401 1.00 52.38 87 VAL A O 1
ATOM 531 N N . GLY A 1 88 ? 9.350 0.338 65.868 1.00 49.30 88 GLY A N 1
ATOM 532 C CA . GLY A 1 88 ? 9.432 1.187 64.685 1.00 47.71 88 GLY A CA 1
ATOM 533 C C . GLY A 1 88 ? 9.971 0.589 63.362 1.00 44.67 88 GLY A C 1
ATOM 534 O O . GLY A 1 88 ? 10.271 -0.588 63.280 1.00 45.06 88 GLY A O 1
ATOM 535 N N . ALA A 1 89 ? 10.067 1.407 62.318 1.00 38.82 89 ALA A N 1
ATOM 536 C CA . ALA A 1 89 ? 10.446 0.990 60.978 1.00 36.54 89 ALA A CA 1
ATOM 537 C C . ALA A 1 89 ? 10.852 2.175 60.147 1.00 36.44 89 ALA A C 1
ATOM 538 O O . ALA A 1 89 ? 10.442 3.328 60.489 1.00 37.22 89 ALA A O 1
ATOM 540 N N . PRO A 1 90 ? 11.509 1.922 58.980 1.00 36.33 90 PRO A N 1
ATOM 541 C CA . PRO A 1 90 ? 11.778 2.996 58.030 1.00 36.65 90 PRO A CA 1
ATOM 542 C C . PRO A 1 90 ? 10.477 3.516 57.401 1.00 37.58 90 PRO A C 1
ATOM 543 O O . PRO A 1 90 ? 9.490 2.738 57.269 1.00 38.03 90 PRO A O 1
ATOM 547 N N . ILE A 1 91 ? 10.488 4.774 56.968 1.00 37.88 91 ILE A N 1
ATOM 548 C CA . ILE A 1 91 ? 9.321 5.331 56.232 1.00 36.42 91 ILE A CA 1
ATOM 549 C C . ILE A 1 91 ? 9.778 6.459 55.277 1.00 37.42 91 ILE A C 1
ATOM 550 O O . ILE A 1 91 ? 10.589 7.246 55.633 1.00 39.05 91 ILE A O 1
ATOM 555 N N . ALA A 1 92 ? 9.284 6.521 54.045 1.00 36.53 92 ALA A N 1
ATOM 556 C CA . ALA A 1 92 ? 9.561 7.679 53.158 1.00 39.37 92 ALA A CA 1
ATOM 557 C C . ALA A 1 92 ? 8.660 8.852 53.482 1.00 40.95 92 ALA A C 1
ATOM 558 O O . ALA A 1 92 ? 7.448 8.667 53.683 1.00 39.12 92 ALA A O 1
ATOM 560 N N . VAL A 1 93 ? 9.217 10.061 53.542 1.00 39.91 93 VAL A N 1
ATOM 561 C CA . VAL A 1 93 ? 8.472 11.183 54.058 1.00 36.14 93 VAL A CA 1
ATOM 562 C C . VAL A 1 93 ? 8.533 12.306 53.071 1.00 51.20 93 VAL A C 1
ATOM 563 O O . VAL A 1 93 ? 9.575 12.499 52.503 1.00 43.74 93 VAL A O 1
ATOM 567 N N . GLY A 1 94 ? 7.404 12.997 52.819 1.00 47.93 94 GLY A N 1
ATOM 568 C CA . GLY A 1 94 ? 7.459 14.316 52.129 1.00 48.05 94 GLY A CA 1
ATOM 569 C C . GLY A 1 94 ? 6.686 15.351 52.899 1.00 51.52 94 GLY A C 1
ATOM 570 O O . GLY A 1 94 ? 5.616 15.013 53.435 1.00 48.81 94 GLY A O 1
ATOM 571 N N . PHE A 1 95 ? 7.178 16.603 52.960 1.00 56.38 95 PHE A N 1
ATOM 572 C CA . PHE A 1 95 ? 6.383 17.787 53.497 1.00 58.36 95 PHE A CA 1
ATOM 573 C C . PHE A 1 95 ? 5.421 18.516 52.576 1.00 71.71 95 PHE A C 1
ATOM 574 O O . PHE A 1 95 ? 5.752 18.811 51.421 1.00 75.83 95 PHE A O 1
ATOM 582 N N . THR A 1 96 ? 4.246 18.837 53.116 1.00 78.12 96 THR A N 1
ATOM 583 C CA . THR A 1 96 ? 3.421 19.889 52.566 1.00 84.71 96 THR A CA 1
ATOM 584 C C . THR A 1 96 ? 4.113 21.179 52.993 1.00 90.43 96 THR A C 1
ATOM 585 O O . THR A 1 96 ? 4.536 21.295 54.146 1.00 102.11 96 THR A O 1
ATOM 589 N N . MET A 1 97 ? 4.291 22.112 52.061 1.00 96.80 97 MET A N 1
ATOM 590 C CA . MET A 1 97 ? 4.760 23.473 52.382 1.00 102.72 97 MET A CA 1
ATOM 591 C C . MET A 1 97 ? 4.518 24.423 51.215 1.00 113.80 97 MET A C 1
ATOM 592 O O . MET A 1 97 ? 4.677 24.024 50.057 1.00 114.71 97 MET A O 1
ATOM 597 N N . PRO A 1 98 ? 4.090 25.672 51.520 1.00 118.60 98 PRO A N 1
ATOM 598 C CA . PRO A 1 98 ? 4.006 26.757 50.536 1.00 115.97 98 PRO A CA 1
ATOM 599 C C . PRO A 1 98 ? 5.248 26.875 49.625 1.00 116.68 98 PRO A C 1
ATOM 600 O O . PRO A 1 98 ? 5.092 27.030 48.406 1.00 120.72 98 PRO A O 1
ATOM 604 N N . ASP A 1 99 ? 6.454 26.784 50.206 1.00 116.45 99 ASP A N 1
ATOM 605 C CA . ASP A 1 99 ? 7.730 26.803 49.440 1.00 108.28 99 ASP A CA 1
ATOM 606 C C . ASP A 1 99 ? 7.970 25.563 48.526 1.00 104.09 99 ASP A C 1
ATOM 607 O O . ASP A 1 99 ? 8.951 25.510 47.772 1.00 98.81 99 ASP A O 1
ATOM 612 N N . GLY A 1 100 ? 7.053 24.592 48.588 1.00 93.29 100 GLY A N 1
ATOM 613 C CA . GLY A 1 100 ? 7.145 23.361 47.818 1.00 81.68 100 GLY A CA 1
ATOM 614 C C . GLY A 1 100 ? 7.166 22.110 48.688 1.00 75.07 100 GLY A C 1
ATOM 615 O O . GLY A 1 100 ? 6.538 22.047 49.762 1.00 66.61 100 GLY A O 1
ATOM 616 N N . GLU A 1 101 ? 7.881 21.105 48.205 1.00 73.52 101 GLU A N 1
ATOM 617 C CA . GLU A 1 101 ? 7.936 19.805 48.895 1.00 77.77 101 GLU A CA 1
ATOM 618 C C . GLU A 1 101 ? 9.322 19.158 48.818 1.00 70.65 101 GLU A C 1
ATOM 619 O O . GLU A 1 101 ? 10.046 19.293 47.825 1.00 65.85 101 GLU A O 1
ATOM 625 N N . ARG A 1 102 ? 9.667 18.425 49.868 1.00 62.11 102 ARG A N 1
ATOM 626 C CA . ARG A 1 102 ? 10.988 17.849 49.944 1.00 61.58 102 ARG A CA 1
ATOM 627 C C . ARG A 1 102 ? 10.816 16.457 50.453 1.00 53.45 102 ARG A C 1
ATOM 628 O O . ARG A 1 102 ? 10.046 16.249 51.409 1.00 56.98 102 ARG A O 1
ATOM 636 N N . ALA A 1 103 ? 11.536 15.530 49.825 1.00 56.48 103 ALA A N 1
ATOM 637 C CA . ALA A 1 103 ? 11.518 14.124 50.197 1.00 50.43 103 ALA A CA 1
ATOM 638 C C . ALA A 1 103 ? 12.568 13.851 51.325 1.00 49.01 103 ALA A C 1
ATOM 639 O O . ALA A 1 103 ? 13.700 14.391 51.281 1.00 46.48 103 ALA A O 1
ATOM 641 N N . PHE A 1 104 ? 12.250 13.009 52.310 1.00 40.06 104 PHE A N 1
ATOM 642 C CA . PHE A 1 104 ? 13.308 12.620 53.253 1.00 35.66 104 PHE A CA 1
ATOM 643 C C . PHE A 1 104 ? 13.240 11.125 53.450 1.00 40.38 104 PHE A C 1
ATOM 644 O O . PHE A 1 104 ? 12.157 10.536 53.363 1.00 37.93 104 PHE A O 1
ATOM 652 N N . ASN A 1 105 ? 14.370 10.514 53.754 1.00 34.94 105 ASN A N 1
ATOM 653 C CA . ASN A 1 105 ? 14.377 9.135 54.280 1.00 36.60 105 ASN A CA 1
ATOM 654 C C . ASN A 1 105 ? 14.108 9.154 55.769 1.00 35.63 105 ASN A C 1
ATOM 655 O O . ASN A 1 105 ? 14.848 9.789 56.529 1.00 41.13 105 ASN A O 1
ATOM 660 N N . GLY A 1 106 ? 13.095 8.422 56.184 1.00 36.27 106 GLY A N 1
ATOM 661 C CA . GLY A 1 106 ? 12.445 8.569 57.509 1.00 33.90 106 GLY A CA 1
ATOM 662 C C . GLY A 1 106 ? 12.593 7.262 58.255 1.00 36.93 106 GLY A C 1
ATOM 663 O O . GLY A 1 106 ? 12.801 6.202 57.628 1.00 33.84 106 GLY A O 1
ATOM 664 N N . SER A 1 107 ? 12.546 7.299 59.585 1.00 37.97 107 SER A N 1
ATOM 665 C CA . SER A 1 107 ? 12.114 6.119 60.383 1.00 35.45 107 SER A CA 1
ATOM 666 C C . SER A 1 107 ? 11.189 6.674 61.407 1.00 40.02 107 SER A C 1
ATOM 667 O O . SER A 1 107 ? 11.302 7.869 61.769 1.00 43.55 107 SER A O 1
ATOM 670 N N . TRP A 1 108 ? 10.287 5.851 61.907 1.00 35.29 108 TRP A N 1
ATOM 671 C CA . TRP A 1 108 ? 9.466 6.237 63.031 1.00 35.43 108 TRP A CA 1
ATOM 672 C C . TRP A 1 108 ? 9.747 5.228 64.092 1.00 36.35 108 TRP A C 1
ATOM 673 O O . TRP A 1 108 ? 10.228 4.100 63.778 1.00 37.57 108 TRP A O 1
ATOM 684 N N . HIS A 1 109 ? 9.477 5.613 65.332 1.00 37.84 109 HIS A N 1
ATOM 685 C CA . HIS A 1 109 ? 9.386 4.680 66.437 1.00 35.96 109 HIS A CA 1
ATOM 686 C C . HIS A 1 109 ? 8.487 5.208 67.488 1.00 38.23 109 HIS A C 1
ATOM 687 O O . HIS A 1 109 ? 8.085 6.405 67.420 1.00 41.19 109 HIS A O 1
ATOM 694 N N . ARG A 1 110 ? 8.052 4.367 68.452 1.00 35.55 110 ARG A N 1
ATOM 695 C CA . ARG A 1 110 ? 7.238 4.797 69.536 1.00 45.44 110 ARG A CA 1
ATOM 696 C C . ARG A 1 110 ? 8.004 4.564 70.798 1.00 44.38 110 ARG A C 1
ATOM 697 O O . ARG A 1 110 ? 8.617 3.501 70.957 1.00 45.21 110 ARG A O 1
ATOM 705 N N . HIS A 1 111 ? 7.919 5.533 71.694 1.00 40.76 111 HIS A N 1
ATOM 706 C CA . HIS A 1 111 ? 8.599 5.395 72.984 1.00 42.84 111 HIS A CA 1
ATOM 707 C C . HIS A 1 111 ? 8.122 6.458 73.902 1.00 45.76 111 HIS A C 1
ATOM 708 O O . HIS A 1 111 ? 7.909 7.606 73.472 1.00 43.05 111 HIS A O 1
ATOM 715 N N . ASP A 1 112 ? 7.872 6.078 75.174 1.00 47.92 112 ASP A N 1
ATOM 716 C CA . ASP A 1 112 ? 7.466 7.032 76.178 1.00 54.00 112 ASP A CA 1
ATOM 717 C C . ASP A 1 112 ? 6.183 7.788 75.781 1.00 50.72 112 ASP A C 1
ATOM 718 O O . ASP A 1 112 ? 6.048 9.006 76.002 1.00 50.73 112 ASP A O 1
ATOM 723 N N . GLN A 1 113 ? 5.261 7.057 75.153 1.00 50.01 113 GLN A N 1
ATOM 724 C CA . GLN A 1 113 ? 3.947 7.578 74.822 1.00 50.67 113 GLN A CA 1
ATOM 725 C C . GLN A 1 113 ? 4.079 8.686 73.770 1.00 53.84 113 GLN A C 1
ATOM 726 O O . GLN A 1 113 ? 3.194 9.558 73.705 1.00 56.09 113 GLN A O 1
ATOM 732 N N . LEU A 1 114 ? 5.174 8.676 73.004 1.00 49.46 114 LEU A N 1
ATOM 733 C CA . LEU A 1 114 ? 5.332 9.563 71.837 1.00 48.37 114 LEU A CA 1
ATOM 734 C C . LEU A 1 114 ? 5.565 8.759 70.607 1.00 44.88 114 LEU A C 1
ATOM 735 O O . LEU A 1 114 ? 5.983 7.599 70.671 1.00 44.70 114 LEU A O 1
ATOM 740 N N . VAL A 1 115 ? 5.300 9.366 69.446 1.00 41.47 115 VAL A N 1
ATOM 741 C CA . VAL A 1 115 ? 5.692 8.761 68.210 1.00 40.22 115 VAL A CA 1
ATOM 742 C C . VAL A 1 115 ? 6.735 9.733 67.639 1.00 38.84 115 VAL A C 1
ATOM 743 O O . VAL A 1 115 ? 6.509 10.951 67.581 1.00 42.44 115 VAL A O 1
ATOM 747 N N . PHE A 1 116 ? 7.875 9.205 67.313 1.00 35.28 116 PHE A N 1
ATOM 748 C CA . PHE A 1 116 ? 8.997 9.958 66.746 1.00 35.31 116 PHE A CA 1
ATOM 749 C C . PHE A 1 116 ? 9.151 9.715 65.269 1.00 38.33 116 PHE A C 1
ATOM 750 O O . PHE A 1 116 ? 9.110 8.566 64.817 1.00 37.23 116 PHE A O 1
ATOM 758 N N . LEU A 1 117 ? 9.414 10.784 64.521 1.00 34.53 117 LEU A N 1
ATOM 759 C CA . LEU A 1 117 ? 9.944 10.648 63.227 1.00 35.23 117 LEU A CA 1
ATOM 760 C C . LEU A 1 117 ? 11.324 11.265 63.144 1.00 36.74 117 LEU A C 1
ATOM 761 O O . LEU A 1 117 ? 11.549 12.426 63.610 1.00 36.99 117 LEU A O 1
ATOM 766 N N . GLU A 1 118 ? 12.236 10.505 62.540 1.00 32.56 118 GLU A N 1
ATOM 767 C CA . GLU A 1 118 ? 13.583 10.984 62.252 1.00 29.44 118 GLU A CA 1
ATOM 768 C C . GLU A 1 118 ? 13.783 10.977 60.783 1.00 34.94 118 GLU A C 1
ATOM 769 O O . GLU A 1 118 ? 13.581 9.951 60.145 1.00 35.98 118 GLU A O 1
ATOM 775 N N . LEU A 1 119 ? 14.270 12.080 60.242 1.00 32.31 119 LEU A N 1
ATOM 776 C CA . LEU A 1 119 ? 14.320 12.261 58.836 1.00 32.86 119 LEU A CA 1
ATOM 777 C C . LEU A 1 119 ? 15.719 12.713 58.396 1.00 36.81 119 LEU A C 1
ATOM 778 O O . LEU A 1 119 ? 16.305 13.641 58.975 1.00 35.49 119 LEU A O 1
ATOM 783 N N . GLU A 1 120 ? 16.230 12.138 57.310 1.00 31.73 120 GLU A N 1
ATOM 784 C CA . GLU A 1 120 ? 17.518 12.554 56.822 1.00 33.18 120 GLU A CA 1
ATOM 785 C C . GLU A 1 120 ? 17.332 12.973 55.395 1.00 39.88 120 GLU A C 1
ATOM 786 O O . GLU A 1 120 ? 16.606 12.311 54.627 1.00 41.24 120 GLU A O 1
ATOM 792 N N . PRO A 1 121 ? 17.943 14.085 55.001 1.00 39.99 121 PRO A N 1
ATOM 793 C CA . PRO A 1 121 ? 17.939 14.420 53.581 1.00 43.15 121 PRO A CA 1
ATOM 794 C C . PRO A 1 121 ? 18.433 13.254 52.739 1.00 41.65 121 PRO A C 1
ATOM 795 O O . PRO A 1 121 ? 19.308 12.462 53.190 1.00 46.91 121 PRO A O 1
ATOM 799 N N . PRO A 1 122 ? 17.882 13.091 51.527 1.00 55.29 122 PRO A N 1
ATOM 800 C CA . PRO A 1 122 ? 18.250 11.939 50.673 1.00 57.39 122 PRO A CA 1
ATOM 801 C C . PRO A 1 122 ? 19.768 11.930 50.289 1.00 53.91 122 PRO A C 1
ATOM 802 O O . PRO A 1 122 ? 20.366 13.012 50.195 1.00 51.35 122 PRO A O 1
ATOM 806 N N . GLN A 1 123 ? 20.334 10.734 50.086 1.00 61.45 123 GLN A N 1
ATOM 807 C CA . GLN A 1 123 ? 21.765 10.530 49.750 1.00 73.14 123 GLN A CA 1
ATOM 808 C C . GLN A 1 123 ? 22.138 11.204 48.436 1.00 81.80 123 GLN A C 1
ATOM 809 O O . GLN A 1 123 ? 21.434 11.080 47.422 1.00 83.73 123 GLN A O 1
ATOM 815 N N . ARG A 1 124 ? 23.241 11.933 48.456 1.00 85.52 124 ARG A N 1
ATOM 816 C CA . ARG A 1 124 ? 23.775 12.466 47.222 1.00 86.94 124 ARG A CA 1
ATOM 817 C C . ARG A 1 124 ? 25.264 12.135 47.229 1.00 84.03 124 ARG A C 1
ATOM 818 O O . ARG A 1 124 ? 26.024 12.618 48.081 1.00 86.77 124 ARG A O 1
ATOM 826 N N . ASP A 1 125 ? 25.664 11.290 46.288 1.00 75.64 125 ASP A N 1
ATOM 827 C CA . ASP A 1 125 ? 27.020 10.742 46.282 1.00 74.11 125 ASP A CA 1
ATOM 828 C C . ASP A 1 125 ? 27.593 10.543 44.855 1.00 70.80 125 ASP A C 1
ATOM 829 O O . ASP A 1 125 ? 26.847 10.399 43.867 1.00 61.01 125 ASP A O 1
ATOM 834 N N . VAL A 1 126 ? 28.924 10.550 44.768 1.00 56.15 126 VAL A N 1
ATOM 835 C CA . VAL A 1 126 ? 29.625 10.313 43.511 1.00 57.05 126 VAL A CA 1
ATOM 836 C C . VAL A 1 126 ? 29.953 8.792 43.460 1.00 55.18 126 VAL A C 1
ATOM 837 O O . VAL A 1 126 ? 30.162 8.182 42.392 1.00 44.16 126 VAL A O 1
ATOM 841 N N . ARG A 1 127 ? 29.941 8.184 44.654 1.00 50.24 127 ARG A N 1
ATOM 842 C CA . ARG A 1 127 ? 30.304 6.777 44.849 1.00 54.67 127 ARG A CA 1
ATOM 843 C C . ARG A 1 127 ? 29.083 5.822 44.659 1.00 56.50 127 ARG A C 1
ATOM 844 O O . ARG A 1 127 ? 27.927 6.253 44.533 1.00 46.37 127 ARG A O 1
ATOM 852 N N . TYR A 1 128 ? 29.379 4.530 44.624 1.00 50.92 128 TYR A N 1
ATOM 853 C CA . TYR A 1 128 ? 28.392 3.479 44.365 1.00 53.50 128 TYR A CA 1
ATOM 854 C C . TYR A 1 128 ? 28.458 2.533 45.600 1.00 55.89 128 TYR A C 1
ATOM 855 O O . TYR A 1 128 ? 29.257 1.572 45.618 1.00 52.38 128 TYR A O 1
ATOM 864 N N . PRO A 1 129 ? 27.662 2.837 46.645 1.00 58.95 129 PRO A N 1
ATOM 865 C CA . PRO A 1 129 ? 27.619 1.934 47.822 1.00 58.19 129 PRO A CA 1
ATOM 866 C C . PRO A 1 129 ? 27.007 0.537 47.490 1.00 61.09 129 PRO A C 1
ATOM 867 O O . PRO A 1 129 ? 26.224 0.382 46.534 1.00 52.41 129 PRO A O 1
ATOM 871 N N . GLN A 1 130 ? 27.371 -0.472 48.269 1.00 60.47 130 GLN A N 1
ATOM 872 C CA . GLN A 1 130 ? 26.961 -1.861 47.945 1.00 63.12 130 GLN A CA 1
ATOM 873 C C . GLN A 1 130 ? 25.505 -2.143 48.352 1.00 58.19 130 GLN A C 1
ATOM 874 O O . GLN A 1 130 ? 24.967 -1.426 49.205 1.00 52.36 130 GLN A O 1
ATOM 880 N N . ALA A 1 131 ? 24.897 -3.171 47.739 1.00 51.32 131 ALA A N 1
ATOM 881 C CA . ALA A 1 131 ? 23.450 -3.484 47.837 1.00 50.02 131 ALA A CA 1
ATOM 882 C C . ALA A 1 131 ? 23.132 -4.440 49.021 1.00 52.34 131 ALA A C 1
ATOM 883 O O . ALA A 1 131 ? 23.938 -5.290 49.372 1.00 50.49 131 ALA A O 1
ATOM 885 N N . PHE A 1 132 ? 21.984 -4.256 49.676 1.00 45.73 132 PHE A N 1
ATOM 886 C CA . PHE A 1 132 ? 21.634 -5.072 50.883 1.00 41.05 132 PHE A CA 1
ATOM 887 C C . PHE A 1 132 ? 21.779 -6.617 50.586 1.00 40.99 132 PHE A C 1
ATOM 888 O O . PHE A 1 132 ? 22.451 -7.369 51.360 1.00 42.58 132 PHE A O 1
ATOM 896 N N . PHE A 1 133 ? 21.148 -7.070 49.488 1.00 40.92 133 PHE A N 1
ATOM 897 C CA . PHE A 1 133 ? 21.030 -8.508 49.292 1.00 40.96 133 PHE A CA 1
ATOM 898 C C . PHE A 1 133 ? 22.329 -9.149 48.981 1.00 47.96 133 PHE A C 1
ATOM 899 O O . PHE A 1 133 ? 22.744 -10.068 49.695 1.00 46.06 133 PHE A O 1
ATOM 907 N N . ARG A 1 134 ? 22.997 -8.669 47.924 1.00 56.84 134 ARG A N 1
ATOM 908 C CA . ARG A 1 134 ? 24.348 -9.158 47.685 1.00 55.51 134 ARG A CA 1
ATOM 909 C C . ARG A 1 134 ? 25.283 -9.118 48.915 1.00 46.83 134 ARG A C 1
ATOM 910 O O . ARG A 1 134 ? 26.001 -10.085 49.185 1.00 50.88 134 ARG A O 1
ATOM 918 N N . SER A 1 135 ? 25.211 -8.070 49.702 1.00 48.51 135 SER A N 1
ATOM 919 C CA . SER A 1 135 ? 26.113 -7.974 50.834 1.00 46.32 135 SER A CA 1
ATOM 920 C C . SER A 1 135 ? 25.726 -8.954 51.901 1.00 48.05 135 SER A C 1
ATOM 921 O O . SER A 1 135 ? 26.609 -9.601 52.515 1.00 41.34 135 SER A O 1
ATOM 924 N N . VAL A 1 136 ? 24.408 -9.096 52.146 1.00 41.55 136 VAL A N 1
ATOM 925 C CA . VAL A 1 136 ? 24.056 -10.123 53.185 1.00 39.83 136 VAL A CA 1
ATOM 926 C C . VAL A 1 136 ? 24.304 -11.546 52.718 1.00 40.37 136 VAL A C 1
ATOM 927 O O . VAL A 1 136 ? 24.675 -12.433 53.543 1.00 44.05 136 VAL A O 1
ATOM 931 N N . ARG A 1 137 ? 24.005 -11.820 51.433 1.00 40.94 137 ARG A N 1
ATOM 932 C CA . ARG A 1 137 ? 24.175 -13.196 50.885 1.00 41.20 137 ARG A CA 1
ATOM 933 C C . ARG A 1 137 ? 25.585 -13.595 51.032 1.00 44.79 137 ARG A C 1
ATOM 934 O O . ARG A 1 137 ? 25.905 -14.615 51.614 1.00 42.51 137 ARG A O 1
ATOM 942 N N . SER A 1 138 ? 26.472 -12.706 50.558 1.00 48.44 138 SER A N 1
ATOM 943 C CA . SER A 1 138 ? 27.918 -12.941 50.746 1.00 50.96 138 SER A CA 1
ATOM 944 C C . SER A 1 138 ? 28.304 -13.092 52.199 1.00 46.92 138 SER A C 1
ATOM 945 O O . SER A 1 138 ? 29.080 -13.970 52.506 1.00 43.45 138 SER A O 1
ATOM 948 N N . ALA A 1 139 ? 27.799 -12.241 53.110 1.00 43.74 139 ALA A N 1
ATOM 949 C CA . ALA A 1 139 ? 28.168 -12.423 54.550 1.00 42.91 139 ALA A CA 1
ATOM 950 C C . ALA A 1 139 ? 27.742 -13.695 55.161 1.00 43.76 139 ALA A C 1
ATOM 951 O O . ALA A 1 139 ? 28.507 -14.312 55.899 1.00 46.81 139 ALA A O 1
ATOM 953 N N . ILE A 1 140 ? 26.481 -14.118 54.927 1.00 43.82 140 ILE A N 1
ATOM 954 C CA . ILE A 1 140 ? 26.107 -15.439 55.431 1.00 40.96 140 ILE A CA 1
ATOM 955 C C . ILE A 1 140 ? 26.946 -16.549 54.880 1.00 45.23 140 ILE A C 1
ATOM 956 O O . ILE A 1 140 ? 27.236 -17.478 55.606 1.00 43.69 140 ILE A O 1
ATOM 961 N N . ARG A 1 141 ? 27.289 -16.549 53.580 1.00 43.55 141 ARG A N 1
ATOM 962 C CA A ARG A 1 141 ? 28.135 -17.616 53.074 0.50 45.67 141 ARG A CA 1
ATOM 963 C CA B ARG A 1 141 ? 28.125 -17.644 53.084 0.50 45.52 141 ARG A CA 1
ATOM 964 C C . ARG A 1 141 ? 29.408 -17.697 53.889 1.00 45.64 141 ARG A C 1
ATOM 965 O O . ARG A 1 141 ? 29.804 -18.769 54.361 1.00 47.57 141 ARG A O 1
ATOM 980 N N . ARG A 1 142 ? 30.043 -16.547 54.064 1.00 46.97 142 ARG A N 1
ATOM 981 C CA . ARG A 1 142 ? 31.296 -16.561 54.801 1.00 51.10 142 ARG A CA 1
ATOM 982 C C . ARG A 1 142 ? 31.113 -17.032 56.248 1.00 45.21 142 ARG A C 1
ATOM 983 O O . ARG A 1 142 ? 31.844 -17.894 56.703 1.00 48.98 142 ARG A O 1
ATOM 991 N N . LEU A 1 143 ? 30.140 -16.462 56.982 1.00 49.61 143 LEU A N 1
ATOM 992 C CA . LEU A 1 143 ? 29.855 -16.911 58.365 1.00 47.59 143 LEU A CA 1
ATOM 993 C C . LEU A 1 143 ? 29.646 -18.374 58.434 1.00 52.42 143 LEU A C 1
ATOM 994 O O . LEU A 1 143 ? 30.134 -19.009 59.337 1.00 54.18 143 LEU A O 1
ATOM 999 N N . GLN A 1 144 ? 28.881 -18.910 57.478 1.00 51.17 144 GLN A N 1
ATOM 1000 C CA . GLN A 1 144 ? 28.569 -20.315 57.436 1.00 47.26 144 GLN A CA 1
ATOM 1001 C C . GLN A 1 144 ? 29.787 -21.191 57.249 1.00 50.72 144 GLN A C 1
ATOM 1002 O O . GLN A 1 144 ? 29.854 -22.292 57.789 1.00 49.99 144 GLN A O 1
ATOM 1008 N N . ALA A 1 145 ? 30.739 -20.747 56.451 1.00 54.42 145 ALA A N 1
ATOM 1009 C CA . ALA A 1 145 ? 31.960 -21.559 56.253 1.00 52.17 145 ALA A CA 1
ATOM 1010 C C . ALA A 1 145 ? 32.860 -21.604 57.491 1.00 57.31 145 ALA A C 1
ATOM 1011 O O . ALA A 1 145 ? 33.812 -22.415 57.552 1.00 53.89 145 ALA A O 1
ATOM 1013 N N . ALA A 1 146 ? 32.613 -20.712 58.461 1.00 55.61 146 ALA A N 1
ATOM 1014 C CA . ALA A 1 146 ? 33.464 -20.623 59.639 1.00 52.25 146 ALA A CA 1
ATOM 1015 C C . ALA A 1 146 ? 33.182 -21.748 60.620 1.00 55.82 146 ALA A C 1
ATOM 1016 O O . ALA A 1 146 ? 32.027 -22.122 60.801 1.00 59.80 146 ALA A O 1
ATOM 1018 N N . GLU A 1 147 ? 34.238 -22.243 61.272 1.00 60.87 147 GLU A N 1
ATOM 1019 C CA . GLU A 1 147 ? 34.155 -23.427 62.165 1.00 67.44 147 GLU A CA 1
ATOM 1020 C C . GLU A 1 147 ? 34.511 -23.164 63.619 1.00 70.74 147 GLU A C 1
ATOM 1021 O O . GLU A 1 147 ? 34.382 -24.077 64.469 1.00 70.66 147 GLU A O 1
ATOM 1027 N N . THR A 1 148 ? 34.996 -21.952 63.909 1.00 59.96 148 THR A N 1
ATOM 1028 C CA . THR A 1 148 ? 35.220 -21.533 65.283 1.00 57.19 148 THR A CA 1
ATOM 1029 C C . THR A 1 148 ? 34.610 -20.163 65.520 1.00 56.71 148 THR A C 1
ATOM 1030 O O . THR A 1 148 ? 34.378 -19.368 64.576 1.00 52.80 148 THR A O 1
ATOM 1034 N N . LEU A 1 149 ? 34.334 -19.902 66.788 1.00 52.51 149 LEU A N 1
ATOM 1035 C CA . LEU A 1 149 ? 33.823 -18.637 67.207 1.00 53.21 149 LEU A CA 1
ATOM 1036 C C . LEU A 1 149 ? 34.725 -17.573 66.638 1.00 52.76 149 LEU A C 1
ATOM 1037 O O . LEU A 1 149 ? 34.225 -16.633 66.093 1.00 43.29 149 LEU A O 1
ATOM 1042 N N . GLU A 1 150 ? 36.045 -17.745 66.766 1.00 53.10 150 GLU A N 1
ATOM 1043 C CA . GLU A 1 150 ? 36.955 -16.653 66.388 1.00 53.90 150 GLU A CA 1
ATOM 1044 C C . GLU A 1 150 ? 36.925 -16.399 64.882 1.00 49.74 150 GLU A C 1
ATOM 1045 O O . GLU A 1 150 ? 37.000 -15.259 64.433 1.00 47.11 150 GLU A O 1
ATOM 1051 N N . SER A 1 151 ? 36.836 -17.474 64.097 1.00 48.40 151 SER A N 1
ATOM 1052 C CA . SER A 1 151 ? 36.799 -17.301 62.674 1.00 47.31 151 SER A CA 1
ATOM 1053 C C . SER A 1 151 ? 35.408 -16.740 62.250 1.00 44.17 151 SER A C 1
ATOM 1054 O O . SER A 1 151 ? 35.329 -15.965 61.332 1.00 43.01 151 SER A O 1
ATOM 1057 N N . ALA A 1 152 ? 34.337 -17.171 62.907 1.00 42.44 152 ALA A N 1
ATOM 1058 C CA . ALA A 1 152 ? 33.020 -16.605 62.613 1.00 45.58 152 ALA A CA 1
ATOM 1059 C C . ALA A 1 152 ? 33.024 -15.084 62.912 1.00 41.78 152 ALA A C 1
ATOM 1060 O O . ALA A 1 152 ? 32.562 -14.292 62.103 1.00 39.21 152 ALA A O 1
ATOM 1062 N N . CYS A 1 153 ? 33.626 -14.680 64.043 1.00 41.25 153 CYS A N 1
ATOM 1063 C CA . CYS A 1 153 ? 33.701 -13.223 64.358 1.00 41.13 153 CYS A CA 1
ATOM 1064 C C . CYS A 1 153 ? 34.585 -12.498 63.340 1.00 36.84 153 CYS A C 1
ATOM 1065 O O . CYS A 1 153 ? 34.278 -11.381 62.983 1.00 39.66 153 CYS A O 1
ATOM 1068 N N . ALA A 1 154 ? 35.682 -13.115 62.898 1.00 41.67 154 ALA A N 1
ATOM 1069 C CA . ALA A 1 154 ? 36.553 -12.440 61.937 1.00 40.65 154 ALA A CA 1
ATOM 1070 C C . ALA A 1 154 ? 35.868 -12.275 60.595 1.00 39.56 154 ALA A C 1
ATOM 1071 O O . ALA A 1 154 ? 35.992 -11.236 59.958 1.00 39.20 154 ALA A O 1
ATOM 1073 N N . ALA A 1 155 ? 35.175 -13.316 60.149 1.00 39.82 155 ALA A N 1
ATOM 1074 C CA . ALA A 1 155 ? 34.360 -13.135 58.940 1.00 40.28 155 ALA A CA 1
ATOM 1075 C C . ALA A 1 155 ? 33.321 -11.991 59.074 1.00 37.94 155 ALA A C 1
ATOM 1076 O O . ALA A 1 155 ? 33.159 -11.145 58.169 1.00 34.92 155 ALA A O 1
ATOM 1078 N N . ALA A 1 156 ? 32.643 -11.916 60.208 1.00 35.88 156 ALA A N 1
ATOM 1079 C CA . ALA A 1 156 ? 31.702 -10.787 60.437 1.00 39.59 156 ALA A CA 1
ATOM 1080 C C . ALA A 1 156 ? 32.383 -9.399 60.354 1.00 37.82 156 ALA A C 1
ATOM 1081 O O . ALA A 1 156 ? 31.882 -8.474 59.737 1.00 34.28 156 ALA A O 1
ATOM 1083 N N . ALA A 1 157 ? 33.575 -9.265 60.960 1.00 36.82 157 ALA A N 1
ATOM 1084 C CA . ALA A 1 157 ? 34.292 -8.004 60.981 1.00 32.64 157 ALA A CA 1
ATOM 1085 C C . ALA A 1 157 ? 34.705 -7.679 59.559 1.00 35.57 157 ALA A C 1
ATOM 1086 O O . ALA A 1 157 ? 34.543 -6.547 59.126 1.00 35.33 157 ALA A O 1
ATOM 1088 N N . GLN A 1 158 ? 35.177 -8.690 58.811 1.00 36.44 158 GLN A N 1
ATOM 1089 C CA . GLN A 1 158 ? 35.642 -8.428 57.401 1.00 38.03 158 GLN A CA 1
ATOM 1090 C C . GLN A 1 158 ? 34.483 -8.026 56.513 1.00 34.05 158 GLN A C 1
ATOM 1091 O O . GLN A 1 158 ? 34.581 -7.076 55.731 1.00 35.53 158 GLN A O 1
ATOM 1097 N N . GLU A 1 159 ? 33.346 -8.709 56.670 1.00 37.32 159 GLU A N 1
ATOM 1098 C CA . GLU A 1 159 ? 32.116 -8.313 55.865 1.00 34.30 159 GLU A CA 1
ATOM 1099 C C . GLU A 1 159 ? 31.595 -6.967 56.189 1.00 36.41 159 GLU A C 1
ATOM 1100 O O . GLU A 1 159 ? 31.274 -6.223 55.276 1.00 33.17 159 GLU A O 1
ATOM 1106 N N . VAL A 1 160 ? 31.436 -6.649 57.481 1.00 33.26 160 VAL A N 1
ATOM 1107 C CA . VAL A 1 160 ? 31.052 -5.311 57.874 1.00 33.02 160 VAL A CA 1
ATOM 1108 C C . VAL A 1 160 ? 32.060 -4.249 57.369 1.00 32.98 160 VAL A C 1
ATOM 1109 O O . VAL A 1 160 ? 31.649 -3.185 56.937 1.00 31.10 160 VAL A O 1
ATOM 1113 N N . ARG A 1 161 ? 33.378 -4.485 57.492 1.00 33.53 161 ARG A N 1
ATOM 1114 C CA . ARG A 1 161 ? 34.287 -3.536 56.885 1.00 31.84 161 ARG A CA 1
ATOM 1115 C C . ARG A 1 161 ? 34.122 -3.350 55.379 1.00 35.50 161 ARG A C 1
ATOM 1116 O O . ARG A 1 161 ? 34.123 -2.229 54.888 1.00 35.41 161 ARG A O 1
ATOM 1124 N N . GLU A 1 162 ? 33.968 -4.438 54.658 1.00 35.48 162 GLU A N 1
ATOM 1125 C CA . GLU A 1 162 ? 33.752 -4.317 53.235 1.00 38.11 162 GLU A CA 1
ATOM 1126 C C . GLU A 1 162 ? 32.514 -3.462 52.859 1.00 38.77 162 GLU A C 1
ATOM 1127 O O . GLU A 1 162 ? 32.623 -2.659 51.948 1.00 43.13 162 GLU A O 1
ATOM 1133 N N . ILE A 1 163 ? 31.402 -3.658 53.571 1.00 41.51 163 ILE A N 1
ATOM 1134 C CA . ILE A 1 163 ? 30.070 -3.040 53.305 1.00 44.46 163 ILE A CA 1
ATOM 1135 C C . ILE A 1 163 ? 30.225 -1.562 53.644 1.00 40.64 163 ILE A C 1
ATOM 1136 O O . ILE A 1 163 ? 29.779 -0.699 52.944 1.00 38.09 163 ILE A O 1
ATOM 1141 N N . THR A 1 164 ? 30.926 -1.265 54.744 1.00 34.31 164 THR A N 1
ATOM 1142 C CA . THR A 1 164 ? 30.964 0.090 55.275 1.00 33.93 164 THR A CA 1
ATOM 1143 C C . THR A 1 164 ? 32.094 0.975 54.860 1.00 33.93 164 THR A C 1
ATOM 1144 O O . THR A 1 164 ? 31.946 2.201 54.940 1.00 40.48 164 THR A O 1
ATOM 1148 N N . GLY A 1 165 ? 33.227 0.384 54.492 1.00 37.16 165 GLY A N 1
ATOM 1149 C CA . GLY A 1 165 ? 34.471 1.123 54.282 1.00 37.73 165 GLY A CA 1
ATOM 1150 C C . GLY A 1 165 ? 35.134 1.639 55.542 1.00 36.32 165 GLY A C 1
ATOM 1151 O O . GLY A 1 165 ? 36.038 2.477 55.437 1.00 36.33 165 GLY A O 1
ATOM 1152 N N . PHE A 1 166 ? 34.682 1.242 56.744 1.00 32.94 166 PHE A N 1
ATOM 1153 C CA . PHE A 1 166 ? 35.264 1.783 57.989 1.00 32.96 166 PHE A CA 1
ATOM 1154 C C . PHE A 1 166 ? 36.743 1.390 58.083 1.00 33.70 166 PHE A C 1
ATOM 1155 O O . PHE A 1 166 ? 37.101 0.293 57.624 1.00 35.93 166 PHE A O 1
ATOM 1163 N N . ASP A 1 167 ? 37.578 2.249 58.669 1.00 32.30 167 ASP A N 1
ATOM 1164 C CA . ASP A 1 167 ? 39.000 1.938 58.798 1.00 34.85 167 ASP A CA 1
ATOM 1165 C C . ASP A 1 167 ? 39.229 0.768 59.724 1.00 33.79 167 ASP A C 1
ATOM 1166 O O . ASP A 1 167 ? 40.151 -0.014 59.503 1.00 38.21 167 ASP A O 1
ATOM 1171 N N . ARG A 1 168 ? 38.421 0.614 60.757 1.00 34.48 168 ARG A N 1
ATOM 1172 C CA . ARG A 1 168 ? 38.638 -0.491 61.697 1.00 33.47 168 ARG A CA 1
ATOM 1173 C C . ARG A 1 168 ? 37.301 -1.007 62.205 1.00 37.32 168 ARG A C 1
ATOM 1174 O O . ARG A 1 168 ? 36.434 -0.236 62.635 1.00 35.57 168 ARG A O 1
ATOM 1182 N N . VAL A 1 169 ? 37.130 -2.322 62.141 1.00 30.61 169 VAL A N 1
ATOM 1183 C CA . VAL A 1 169 ? 35.889 -2.962 62.583 1.00 34.11 169 VAL A CA 1
ATOM 1184 C C . VAL A 1 169 ? 36.331 -4.041 63.533 1.00 35.44 169 VAL A C 1
ATOM 1185 O O . VAL A 1 169 ? 37.144 -4.925 63.163 1.00 36.83 169 VAL A O 1
ATOM 1189 N N . MET A 1 170 ? 35.755 -4.029 64.716 1.00 33.73 170 MET A N 1
ATOM 1190 C CA . MET A 1 170 ? 36.178 -4.966 65.773 1.00 36.59 170 MET A CA 1
ATOM 1191 C C . MET A 1 170 ? 34.991 -5.700 66.368 1.00 37.41 170 MET A C 1
ATOM 1192 O O . MET A 1 170 ? 33.890 -5.172 66.456 1.00 40.72 170 MET A O 1
ATOM 1197 N N . ILE A 1 171 ? 35.193 -6.936 66.789 1.00 35.90 171 ILE A N 1
ATOM 1198 C CA . ILE A 1 171 ? 34.154 -7.669 67.503 1.00 34.36 171 ILE A CA 1
ATOM 1199 C C . ILE A 1 171 ? 34.572 -7.663 68.973 1.00 36.32 171 ILE A C 1
ATOM 1200 O O . ILE A 1 171 ? 35.625 -8.240 69.342 1.00 40.99 171 ILE A O 1
ATOM 1205 N N . TYR A 1 172 ? 33.816 -6.958 69.775 1.00 35.69 172 TYR A N 1
ATOM 1206 C CA . TYR A 1 172 ? 34.170 -6.750 71.202 1.00 38.38 172 TYR A CA 1
ATOM 1207 C C . TYR A 1 172 ? 33.284 -7.681 72.002 1.00 42.91 172 TYR A C 1
ATOM 1208 O O . TYR A 1 172 ? 32.035 -7.593 71.932 1.00 44.82 172 TYR A O 1
ATOM 1217 N N . ARG A 1 173 ? 33.887 -8.641 72.706 1.00 43.39 173 ARG A N 1
ATOM 1218 C CA A ARG A 1 173 ? 33.107 -9.567 73.490 0.50 45.07 173 ARG A CA 1
ATOM 1219 C CA B ARG A 1 173 ? 33.094 -9.547 73.492 0.50 45.22 173 ARG A CA 1
ATOM 1220 C C . ARG A 1 173 ? 33.165 -9.195 74.964 1.00 46.80 173 ARG A C 1
ATOM 1221 O O . ARG A 1 173 ? 34.305 -9.085 75.536 1.00 47.21 173 ARG A O 1
ATOM 1236 N N . PHE A 1 174 ? 31.976 -9.043 75.584 1.00 44.28 174 PHE A N 1
ATOM 1237 C CA . PHE A 1 174 ? 31.927 -8.781 77.038 1.00 45.38 174 PHE A CA 1
ATOM 1238 C C . PHE A 1 174 ? 32.196 -10.038 77.874 1.00 49.44 174 PHE A C 1
ATOM 1239 O O . PHE A 1 174 ? 31.676 -11.117 77.595 1.00 50.19 174 PHE A O 1
ATOM 1247 N N . ALA A 1 175 ? 32.994 -9.869 78.927 1.00 48.23 175 ALA A N 1
ATOM 1248 C CA . ALA A 1 175 ? 33.137 -10.878 79.958 1.00 49.72 175 ALA A CA 1
ATOM 1249 C C . ALA A 1 175 ? 31.968 -10.789 80.944 1.00 50.90 175 ALA A C 1
ATOM 1250 O O . ALA A 1 175 ? 31.213 -9.829 80.934 1.00 53.61 175 ALA A O 1
ATOM 1252 N N . SER A 1 176 ? 31.916 -11.702 81.915 1.00 54.21 176 SER A N 1
ATOM 1253 C CA . SER A 1 176 ? 30.837 -11.619 82.899 1.00 58.59 176 SER A CA 1
ATOM 1254 C C . SER A 1 176 ? 30.873 -10.403 83.844 1.00 60.71 176 SER A C 1
ATOM 1255 O O . SER A 1 176 ? 29.824 -9.962 84.331 1.00 64.56 176 SER A O 1
ATOM 1258 N N . ASP A 1 177 ? 32.063 -9.834 84.054 1.00 60.65 177 ASP A N 1
ATOM 1259 C CA . ASP A 1 177 ? 32.250 -8.555 84.798 1.00 58.71 177 ASP A CA 1
ATOM 1260 C C . ASP A 1 177 ? 32.071 -7.313 83.920 1.00 59.18 177 ASP A C 1
ATOM 1261 O O . ASP A 1 177 ? 32.334 -6.173 84.341 1.00 56.56 177 ASP A O 1
ATOM 1266 N N . PHE A 1 178 ? 31.649 -7.566 82.689 1.00 53.32 178 PHE A N 1
ATOM 1267 C CA . PHE A 1 178 ? 31.410 -6.535 81.648 1.00 55.63 178 PHE A CA 1
ATOM 1268 C C . PHE A 1 178 ? 32.593 -5.686 81.179 1.00 52.10 178 PHE A C 1
ATOM 1269 O O . PHE A 1 178 ? 32.409 -4.653 80.527 1.00 54.28 178 PHE A O 1
ATOM 1277 N N . SER A 1 179 ? 33.810 -6.097 81.576 1.00 52.69 179 SER A N 1
ATOM 1278 C CA . SER A 1 179 ? 34.996 -5.800 80.808 1.00 51.64 179 SER A CA 1
ATOM 1279 C C . SER A 1 179 ? 34.829 -6.500 79.454 1.00 50.91 179 SER A C 1
ATOM 1280 O O . SER A 1 179 ? 33.863 -7.255 79.224 1.00 47.34 179 SER A O 1
ATOM 1283 N N . GLY A 1 180 ? 35.789 -6.291 78.576 1.00 50.82 180 GLY A N 1
ATOM 1284 C CA . GLY A 1 180 ? 35.637 -6.789 77.192 1.00 49.82 180 GLY A CA 1
ATOM 1285 C C . GLY A 1 180 ? 36.972 -7.027 76.514 1.00 50.18 180 GLY A C 1
ATOM 1286 O O . GLY A 1 180 ? 38.031 -6.591 76.968 1.00 51.96 180 GLY A O 1
ATOM 1287 N N . GLU A 1 181 ? 36.929 -7.737 75.409 1.00 52.35 181 GLU A N 1
ATOM 1288 C CA . GLU A 1 181 ? 38.139 -8.070 74.725 1.00 50.10 181 GLU A CA 1
ATOM 1289 C C . GLU A 1 181 ? 37.829 -7.987 73.258 1.00 46.58 181 GLU A C 1
ATOM 1290 O O . GLU A 1 181 ? 36.751 -8.430 72.847 1.00 46.57 181 GLU A O 1
ATOM 1296 N N . VAL A 1 182 ? 38.755 -7.442 72.472 1.00 44.45 182 VAL A N 1
ATOM 1297 C CA . VAL A 1 182 ? 38.567 -7.412 71.007 1.00 43.96 182 VAL A CA 1
ATOM 1298 C C . VAL A 1 182 ? 39.031 -8.796 70.526 1.00 44.35 182 VAL A C 1
ATOM 1299 O O . VAL A 1 182 ? 40.230 -9.126 70.602 1.00 46.06 182 VAL A O 1
ATOM 1303 N N . ILE A 1 183 ? 38.087 -9.640 70.110 1.00 44.79 183 ILE A N 1
ATOM 1304 C CA . ILE A 1 183 ? 38.372 -11.035 69.736 1.00 45.48 183 ILE A CA 1
ATOM 1305 C C . ILE A 1 183 ? 38.510 -11.255 68.214 1.00 46.36 183 ILE A C 1
ATOM 1306 O O . ILE A 1 183 ? 38.992 -12.290 67.787 1.00 46.66 183 ILE A O 1
ATOM 1311 N N . ALA A 1 184 ? 38.113 -10.262 67.414 1.00 42.37 184 ALA A N 1
ATOM 1312 C CA . ALA A 1 184 ? 38.367 -10.314 65.994 1.00 42.07 184 ALA A CA 1
ATOM 1313 C C . ALA A 1 184 ? 38.389 -8.908 65.472 1.00 37.81 184 ALA A C 1
ATOM 1314 O O . ALA A 1 184 ? 37.866 -7.983 66.127 1.00 39.84 184 ALA A O 1
ATOM 1316 N N . GLU A 1 185 ? 39.076 -8.714 64.336 1.00 39.68 185 GLU A N 1
ATOM 1317 C CA . GLU A 1 185 ? 39.225 -7.345 63.800 1.00 38.63 185 GLU A CA 1
ATOM 1318 C C . GLU A 1 185 ? 39.538 -7.430 62.313 1.00 39.37 185 GLU A C 1
ATOM 1319 O O . GLU A 1 185 ? 40.188 -8.419 61.866 1.00 43.23 185 GLU A O 1
ATOM 1325 N N . ASP A 1 186 ? 39.073 -6.433 61.553 1.00 38.97 186 ASP A N 1
ATOM 1326 C CA . ASP A 1 186 ? 39.603 -6.182 60.219 1.00 39.03 186 ASP A CA 1
ATOM 1327 C C . ASP A 1 186 ? 39.925 -4.728 60.142 1.00 40.04 186 ASP A C 1
ATOM 1328 O O . ASP A 1 186 ? 39.127 -3.926 60.530 1.00 33.58 186 ASP A O 1
ATOM 1333 N N . ARG A 1 187 ? 41.072 -4.362 59.588 1.00 36.95 187 ARG A N 1
ATOM 1334 C CA . ARG A 1 187 ? 41.408 -2.933 59.538 1.00 37.42 187 ARG A CA 1
ATOM 1335 C C . ARG A 1 187 ? 42.247 -2.608 58.348 1.00 37.59 187 ARG A C 1
ATOM 1336 O O . ARG A 1 187 ? 42.879 -3.486 57.779 1.00 41.53 187 ARG A O 1
ATOM 1344 N N . CYS A 1 188 ? 42.271 -1.328 57.984 1.00 37.33 188 CYS A N 1
ATOM 1345 C CA . CYS A 1 188 ? 43.215 -0.954 56.973 1.00 41.58 188 CYS A CA 1
ATOM 1346 C C . CYS A 1 188 ? 44.608 -0.795 57.599 1.00 41.45 188 CYS A C 1
ATOM 1347 O O . CYS A 1 188 ? 44.700 -0.552 58.803 1.00 36.78 188 CYS A O 1
ATOM 1350 N N . ALA A 1 189 ? 45.634 -0.991 56.802 1.00 44.11 189 ALA A N 1
ATOM 1351 C CA . ALA A 1 189 ? 47.007 -0.987 57.304 1.00 42.89 189 ALA A CA 1
ATOM 1352 C C . ALA A 1 189 ? 47.403 0.344 58.003 1.00 43.98 189 ALA A C 1
ATOM 1353 O O . ALA A 1 189 ? 48.438 0.393 58.739 1.00 46.22 189 ALA A O 1
ATOM 1355 N N . GLU A 1 190 ? 46.668 1.429 57.706 1.00 40.80 190 GLU A N 1
ATOM 1356 C CA . GLU A 1 190 ? 47.030 2.738 58.254 1.00 44.79 190 GLU A CA 1
ATOM 1357 C C . GLU A 1 190 ? 46.628 2.925 59.719 1.00 42.89 190 GLU A C 1
ATOM 1358 O O . GLU A 1 190 ? 47.046 3.882 60.351 1.00 50.51 190 GLU A O 1
ATOM 1364 N N . VAL A 1 191 ? 45.857 2.026 60.299 1.00 42.21 191 VAL A N 1
ATOM 1365 C CA . VAL A 1 191 ? 45.448 2.290 61.692 1.00 41.00 191 VAL A CA 1
ATOM 1366 C C . VAL A 1 191 ? 45.850 1.187 62.637 1.00 40.27 191 VAL A C 1
ATOM 1367 O O . VAL A 1 191 ? 46.059 0.063 62.226 1.00 41.07 191 VAL A O 1
ATOM 1371 N N . GLU A 1 192 ? 45.951 1.488 63.913 1.00 44.13 192 GLU A N 1
ATOM 1372 C CA . GLU A 1 192 ? 46.546 0.502 64.779 1.00 51.45 192 GLU A CA 1
ATOM 1373 C C . GLU A 1 192 ? 45.608 -0.666 65.016 1.00 50.22 192 GLU A C 1
ATOM 1374 O O . GLU A 1 192 ? 44.397 -0.541 64.841 1.00 47.67 192 GLU A O 1
ATOM 1380 N N . SER A 1 193 ? 46.169 -1.807 65.396 1.00 46.62 193 SER A N 1
ATOM 1381 C CA . SER A 1 193 ? 45.336 -2.941 65.741 1.00 49.87 193 SER A CA 1
ATOM 1382 C C . SER A 1 193 ? 44.973 -2.917 67.239 1.00 50.08 193 SER A C 1
ATOM 1383 O O . SER A 1 193 ? 45.827 -2.674 68.088 1.00 48.81 193 SER A O 1
ATOM 1386 N N . TYR A 1 194 ? 43.725 -3.215 67.550 1.00 48.15 194 TYR A N 1
ATOM 1387 C CA . TYR A 1 194 ? 43.252 -3.443 68.905 1.00 50.25 194 TYR A CA 1
ATOM 1388 C C . TYR A 1 194 ? 43.048 -4.933 69.200 1.00 47.79 194 TYR A C 1
ATOM 1389 O O . TYR A 1 194 ? 42.512 -5.295 70.259 1.00 48.18 194 TYR A O 1
ATOM 1398 N N . LEU A 1 195 ? 43.418 -5.805 68.264 1.00 45.50 195 LEU A N 1
ATOM 1399 C CA . LEU A 1 195 ? 43.133 -7.252 68.444 1.00 45.89 195 LEU A CA 1
ATOM 1400 C C . LEU A 1 195 ? 43.758 -7.819 69.697 1.00 50.67 195 LEU A C 1
ATOM 1401 O O . LEU A 1 195 ? 44.986 -7.682 69.898 1.00 50.87 195 LEU A O 1
ATOM 1406 N N . GLY A 1 196 ? 42.935 -8.448 70.554 1.00 50.52 196 GLY A N 1
ATOM 1407 C CA . GLY A 1 196 ? 43.428 -9.089 71.808 1.00 50.43 196 GLY A CA 1
ATOM 1408 C C . GLY A 1 196 ? 43.493 -8.190 73.026 1.00 53.23 196 GLY A C 1
ATOM 1409 O O . GLY A 1 196 ? 43.836 -8.650 74.137 1.00 56.25 196 GLY A O 1
ATOM 1410 N N . LEU A 1 197 ? 43.259 -6.896 72.850 1.00 50.92 197 LEU A N 1
ATOM 1411 C CA . LEU A 1 197 ? 43.216 -5.953 73.982 1.00 52.11 197 LEU A CA 1
ATOM 1412 C C . LEU A 1 197 ? 41.921 -6.109 74.748 1.00 52.75 197 LEU A C 1
ATOM 1413 O O . LEU A 1 197 ? 40.838 -6.323 74.154 1.00 49.40 197 LEU A O 1
ATOM 1418 N N . HIS A 1 198 ? 42.044 -5.920 76.059 1.00 55.50 198 HIS A N 1
ATOM 1419 C CA . HIS A 1 198 ? 40.944 -5.967 77.012 1.00 57.77 198 HIS A CA 1
ATOM 1420 C C . HIS A 1 198 ? 40.739 -4.603 77.457 1.00 57.34 198 HIS A C 1
ATOM 1421 O O . HIS A 1 198 ? 41.699 -3.848 77.552 1.00 60.83 198 HIS A O 1
ATOM 1428 N N . PHE A 1 199 ? 39.496 -4.299 77.809 1.00 56.66 199 PHE A N 1
ATOM 1429 C CA . PHE A 1 199 ? 39.143 -2.975 78.220 1.00 55.93 199 PHE A CA 1
ATOM 1430 C C . PHE A 1 199 ? 38.293 -3.061 79.467 1.00 55.40 199 PHE A C 1
ATOM 1431 O O . PHE A 1 199 ? 37.548 -4.008 79.612 1.00 56.18 199 PHE A O 1
ATOM 1439 N N . PRO A 1 200 ? 38.381 -2.053 80.355 1.00 58.80 200 PRO A N 1
ATOM 1440 C CA . PRO A 1 200 ? 37.601 -2.203 81.561 1.00 57.15 200 PRO A CA 1
ATOM 1441 C C . PRO A 1 200 ? 36.127 -1.859 81.298 1.00 53.36 200 PRO A C 1
ATOM 1442 O O . PRO A 1 200 ? 35.774 -1.199 80.291 1.00 51.03 200 PRO A O 1
ATOM 1446 N N . ALA A 1 201 ? 35.281 -2.304 82.224 1.00 53.92 201 ALA A N 1
ATOM 1447 C CA . ALA A 1 201 ? 33.835 -2.137 82.129 1.00 54.05 201 ALA A CA 1
ATOM 1448 C C . ALA A 1 201 ? 33.436 -0.667 82.039 1.00 54.60 201 ALA A C 1
ATOM 1449 O O . ALA A 1 201 ? 32.537 -0.320 81.286 1.00 56.28 201 ALA A O 1
ATOM 1451 N N . SER A 1 202 ? 34.121 0.182 82.816 1.00 57.16 202 SER A N 1
ATOM 1452 C CA . SER A 1 202 ? 33.949 1.636 82.795 1.00 55.78 202 SER A CA 1
ATOM 1453 C C . SER A 1 202 ? 33.965 2.261 81.393 1.00 53.80 202 SER A C 1
ATOM 1454 O O . SER A 1 202 ? 33.406 3.332 81.236 1.00 55.80 202 SER A O 1
ATOM 1457 N N . ASP A 1 203 ? 34.577 1.599 80.403 1.00 53.08 203 ASP A N 1
ATOM 1458 C CA . ASP A 1 203 ? 34.637 2.150 79.041 1.00 53.30 203 ASP A CA 1
ATOM 1459 C C . ASP A 1 203 ? 33.263 2.219 78.400 1.00 56.94 203 ASP A C 1
ATOM 1460 O O . ASP A 1 203 ? 33.063 2.972 77.467 1.00 55.60 203 ASP A O 1
ATOM 1465 N N . ILE A 1 204 ? 32.337 1.411 78.899 1.00 54.37 204 ILE A N 1
ATOM 1466 C CA . ILE A 1 204 ? 30.943 1.389 78.447 1.00 51.93 204 ILE A CA 1
ATOM 1467 C C . ILE A 1 204 ? 30.157 1.158 79.725 1.00 54.70 204 ILE A C 1
ATOM 1468 O O . ILE A 1 204 ? 29.819 0.033 80.081 1.00 53.33 204 ILE A O 1
ATOM 1473 N N . PRO A 1 205 ? 29.877 2.243 80.431 1.00 52.38 205 PRO A N 1
ATOM 1474 C CA . PRO A 1 205 ? 29.220 2.172 81.719 1.00 52.45 205 PRO A CA 1
ATOM 1475 C C . PRO A 1 205 ? 27.797 1.587 81.718 1.00 53.17 205 PRO A C 1
ATOM 1476 O O . PRO A 1 205 ? 27.121 1.507 80.661 1.00 52.25 205 PRO A O 1
ATOM 1480 N N . ALA A 1 206 ? 27.344 1.206 82.917 1.00 54.08 206 ALA A N 1
ATOM 1481 C CA . ALA A 1 206 ? 26.095 0.430 83.077 1.00 55.44 206 ALA A CA 1
ATOM 1482 C C . ALA A 1 206 ? 24.896 0.986 82.340 1.00 49.00 206 ALA A C 1
ATOM 1483 O O . ALA A 1 206 ? 24.115 0.192 81.833 1.00 51.85 206 ALA A O 1
ATOM 1485 N N . GLN A 1 207 ? 24.690 2.305 82.343 1.00 51.02 207 GLN A N 1
ATOM 1486 C CA . GLN A 1 207 ? 23.456 2.834 81.684 1.00 48.75 207 GLN A CA 1
ATOM 1487 C C . GLN A 1 207 ? 23.565 2.757 80.159 1.00 49.38 207 GLN A C 1
ATOM 1488 O O . GLN A 1 207 ? 22.555 2.521 79.472 1.00 50.25 207 GLN A O 1
ATOM 1494 N N . ALA A 1 208 ? 24.774 2.914 79.629 1.00 45.53 208 ALA A N 1
ATOM 1495 C CA . ALA A 1 208 ? 24.978 2.693 78.212 1.00 47.21 208 ALA A CA 1
ATOM 1496 C C . ALA A 1 208 ? 24.728 1.235 77.903 1.00 46.24 208 ALA A C 1
ATOM 1497 O O . ALA A 1 208 ? 24.046 0.911 76.918 1.00 43.48 208 ALA A O 1
ATOM 1499 N N . ARG A 1 209 ? 25.231 0.349 78.742 1.00 45.51 209 ARG A N 1
ATOM 1500 C CA . ARG A 1 209 ? 25.032 -1.064 78.477 1.00 45.15 209 ARG A CA 1
ATOM 1501 C C . ARG A 1 209 ? 23.537 -1.444 78.442 1.00 47.67 209 ARG A C 1
ATOM 1502 O O . ARG A 1 209 ? 23.119 -2.223 77.585 1.00 46.82 209 ARG A O 1
ATOM 1510 N N . ARG A 1 210 ? 22.755 -0.927 79.389 1.00 44.55 210 ARG A N 1
ATOM 1511 C CA . ARG A 1 210 ? 21.341 -1.212 79.445 1.00 45.44 210 ARG A CA 1
ATOM 1512 C C . ARG A 1 210 ? 20.672 -0.693 78.177 1.00 44.44 210 ARG A C 1
ATOM 1513 O O . ARG A 1 210 ? 19.828 -1.382 77.596 1.00 45.73 210 ARG A O 1
ATOM 1521 N N . LEU A 1 211 ? 21.040 0.526 77.772 1.00 40.74 211 LEU A N 1
ATOM 1522 C CA . LEU A 1 211 ? 20.487 1.113 76.560 1.00 41.76 211 LEU A CA 1
ATOM 1523 C C . LEU A 1 211 ? 20.770 0.199 75.352 1.00 44.54 211 LEU A C 1
ATOM 1524 O O . LEU A 1 211 ? 19.874 0.001 74.491 1.00 41.21 211 LEU A O 1
ATOM 1529 N N . TYR A 1 212 ? 22.001 -0.345 75.294 1.00 42.78 212 TYR A N 1
ATOM 1530 C CA . TYR A 1 212 ? 22.510 -1.024 74.112 1.00 44.94 212 TYR A CA 1
ATOM 1531 C C . TYR A 1 212 ? 21.954 -2.472 74.045 1.00 47.44 212 TYR A C 1
ATOM 1532 O O . TYR A 1 212 ? 21.982 -3.115 73.019 1.00 45.87 212 TYR A O 1
ATOM 1541 N N . THR A 1 213 ? 21.392 -2.937 75.155 1.00 45.28 213 THR A N 1
ATOM 1542 C CA . THR A 1 213 ? 20.647 -4.155 75.204 1.00 42.33 213 THR A CA 1
ATOM 1543 C C . THR A 1 213 ? 19.252 -3.990 74.577 1.00 45.97 213 THR A C 1
ATOM 1544 O O . THR A 1 213 ? 18.749 -4.925 73.954 1.00 50.56 213 THR A O 1
ATOM 1548 N N . ILE A 1 214 ? 18.634 -2.809 74.692 1.00 43.58 214 ILE A N 1
ATOM 1549 C CA . ILE A 1 214 ? 17.283 -2.689 74.135 1.00 43.78 214 ILE A CA 1
ATOM 1550 C C . ILE A 1 214 ? 17.293 -1.996 72.780 1.00 42.61 214 ILE A C 1
ATOM 1551 O O . ILE A 1 214 ? 16.356 -2.187 71.978 1.00 40.20 214 ILE A O 1
ATOM 1556 N N . ASN A 1 215 ? 18.322 -1.202 72.510 1.00 38.25 215 ASN A N 1
ATOM 1557 C CA . ASN A 1 215 ? 18.385 -0.480 71.230 1.00 36.98 215 ASN A CA 1
ATOM 1558 C C . ASN A 1 215 ? 19.698 -0.864 70.543 1.00 40.68 215 ASN A C 1
ATOM 1559 O O . ASN A 1 215 ? 20.756 -0.404 70.965 1.00 38.61 215 ASN A O 1
ATOM 1564 N N . PRO A 1 216 ? 19.641 -1.730 69.503 1.00 37.13 216 PRO A N 1
ATOM 1565 C CA . PRO A 1 216 ? 20.901 -2.344 69.132 1.00 38.82 216 PRO A CA 1
ATOM 1566 C C . PRO A 1 216 ? 21.793 -1.636 68.095 1.00 34.46 216 PRO A C 1
ATOM 1567 O O . PRO A 1 216 ? 22.799 -2.203 67.665 1.00 39.63 2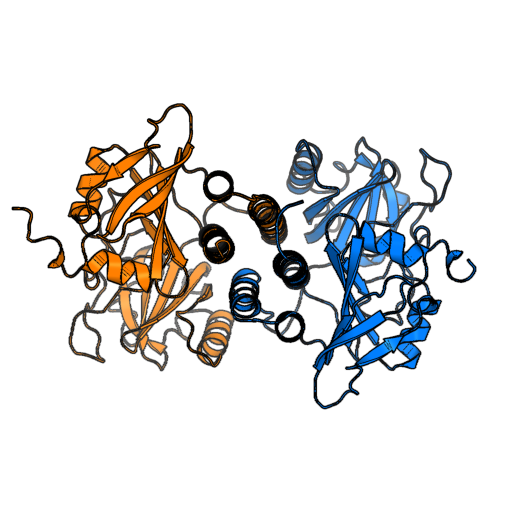16 PRO A O 1
ATOM 1571 N N . VAL A 1 217 ? 21.502 -0.396 67.689 1.00 33.49 217 VAL A N 1
ATOM 1572 C CA . VAL A 1 217 ? 22.366 0.196 66.681 1.00 32.38 217 VAL A CA 1
ATOM 1573 C C . VAL A 1 217 ? 22.603 1.643 67.068 1.00 34.05 217 VAL A C 1
ATOM 1574 O O . VAL A 1 217 ? 21.670 2.276 67.510 1.00 34.55 217 VAL A O 1
ATOM 1578 N N . ARG A 1 218 ? 23.819 2.153 66.876 1.00 32.36 218 ARG A N 1
ATOM 1579 C CA . ARG A 1 218 ? 24.240 3.551 67.233 1.00 33.19 218 ARG A CA 1
ATOM 1580 C C . ARG A 1 218 ? 25.164 4.039 66.200 1.00 32.19 218 ARG A C 1
ATOM 1581 O O . ARG A 1 218 ? 25.970 3.244 65.784 1.00 33.97 218 ARG A O 1
ATOM 1589 N N . ILE A 1 219 ? 25.034 5.298 65.742 1.00 30.07 219 ILE A N 1
ATOM 1590 C CA . ILE A 1 219 ? 25.943 5.802 64.761 1.00 30.42 219 ILE A CA 1
ATOM 1591 C C . ILE A 1 219 ? 26.273 7.255 65.093 1.00 34.32 219 ILE A C 1
ATOM 1592 O O . ILE A 1 219 ? 25.365 8.016 65.399 1.00 32.20 219 ILE A O 1
ATOM 1597 N N . ILE A 1 220 ? 27.579 7.625 65.035 1.00 29.62 220 ILE A N 1
ATOM 1598 C CA . ILE A 1 220 ? 27.974 9.022 65.282 1.00 31.90 220 ILE A CA 1
ATOM 1599 C C . ILE A 1 220 ? 28.875 9.347 64.091 1.00 28.54 220 ILE A C 1
ATOM 1600 O O . ILE A 1 220 ? 30.078 9.067 64.080 1.00 33.71 220 ILE A O 1
ATOM 1605 N N . PRO A 1 221 ? 28.308 9.851 63.021 1.00 28.62 221 PRO A N 1
ATOM 1606 C CA . PRO A 1 221 ? 29.107 10.078 61.855 1.00 29.19 221 PRO A CA 1
ATOM 1607 C C . PRO A 1 221 ? 30.221 11.064 62.036 1.00 30.01 221 PRO A C 1
ATOM 1608 O O . PRO A 1 221 ? 31.225 10.919 61.387 1.00 31.91 221 PRO A O 1
ATOM 1612 N N . ASP A 1 222 ? 30.036 12.073 62.884 1.00 30.78 222 ASP A N 1
ATOM 1613 C CA . ASP A 1 222 ? 31.102 13.052 63.147 1.00 32.94 222 ASP A CA 1
ATOM 1614 C C . ASP A 1 222 ? 31.147 13.385 64.613 1.00 33.72 222 ASP A C 1
ATOM 1615 O O . ASP A 1 222 ? 30.242 14.032 65.094 1.00 33.38 222 ASP A O 1
ATOM 1620 N N . ILE A 1 223 ? 3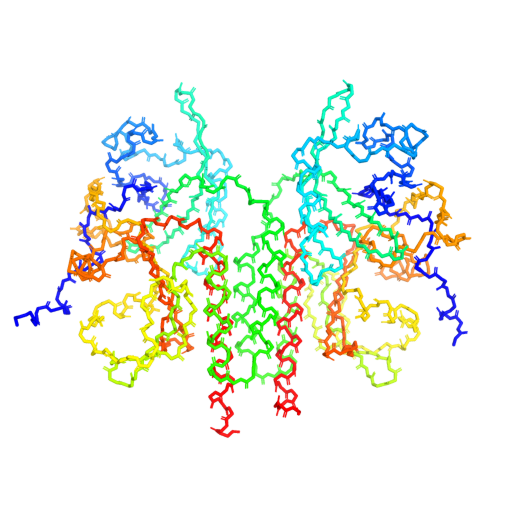2.193 12.940 65.346 1.00 33.50 223 ILE A N 1
ATOM 1621 C CA . ILE A 1 223 ? 32.176 13.133 66.774 1.00 35.06 223 ILE A CA 1
ATOM 1622 C C . ILE A 1 223 ? 32.340 14.593 67.165 1.00 33.42 223 ILE A C 1
ATOM 1623 O O . ILE A 1 223 ? 32.236 14.908 68.304 1.00 35.36 223 ILE A O 1
ATOM 1628 N N . ASN A 1 224 ? 32.656 15.490 66.214 1.00 36.09 224 ASN A N 1
ATOM 1629 C CA . ASN A 1 224 ? 32.729 16.911 66.576 1.00 38.94 224 ASN A CA 1
ATOM 1630 C C . ASN A 1 224 ? 31.495 17.746 66.196 1.00 37.60 224 ASN A C 1
ATOM 1631 O O . ASN A 1 224 ? 31.580 18.952 66.117 1.00 38.39 224 ASN A O 1
ATOM 1636 N N . TYR A 1 225 ? 30.366 17.105 65.942 1.00 33.75 225 TYR A N 1
ATOM 1637 C CA . TYR A 1 225 ? 29.066 17.779 65.783 1.00 36.22 225 TYR A CA 1
ATOM 1638 C C . TYR A 1 225 ? 28.636 18.777 66.865 1.00 37.90 225 TYR A C 1
ATOM 1639 O O . TYR A 1 225 ? 28.967 18.635 68.062 1.00 39.93 225 TYR A O 1
ATOM 1648 N N . ARG A 1 226 ? 27.981 19.854 66.424 1.00 39.27 226 ARG A N 1
ATOM 1649 C CA . ARG A 1 226 ? 27.389 20.856 67.321 1.00 39.73 226 ARG A CA 1
ATOM 1650 C C . ARG A 1 226 ? 25.992 20.229 67.545 1.00 39.99 226 ARG A C 1
ATOM 1651 O O . ARG A 1 226 ? 25.222 20.091 66.558 1.00 37.51 226 ARG A O 1
ATOM 1659 N N . PRO A 1 227 ? 25.646 19.827 68.799 1.00 40.04 227 PRO A N 1
ATOM 1660 C CA . PRO A 1 227 ? 24.347 19.331 69.164 1.00 39.96 227 PRO A CA 1
ATOM 1661 C C . PRO A 1 227 ? 23.250 20.322 68.814 1.00 39.39 227 PRO A C 1
ATOM 1662 O O . PRO A 1 227 ? 23.440 21.536 68.915 1.00 36.28 227 PRO A O 1
ATOM 1666 N N . VAL A 1 228 ? 22.109 19.767 68.391 1.00 35.74 228 VAL A N 1
ATOM 1667 C CA . VAL A 1 228 ? 20.945 20.531 67.975 1.00 35.31 228 VAL A CA 1
ATOM 1668 C C . VAL A 1 228 ? 19.822 20.290 68.986 1.00 35.68 228 VAL A C 1
ATOM 1669 O O . VAL A 1 228 ? 19.343 19.202 69.104 1.00 33.97 228 VAL A O 1
ATOM 1673 N N . PRO A 1 229 ? 19.412 21.333 69.745 1.00 34.60 229 PRO A N 1
ATOM 1674 C CA . PRO A 1 229 ? 18.372 21.224 70.766 1.00 37.89 229 PRO A CA 1
ATOM 1675 C C . PRO A 1 229 ? 17.047 20.709 70.148 1.00 36.64 229 PRO A C 1
ATOM 1676 O O . PRO A 1 229 ? 16.751 21.006 68.964 1.00 37.14 229 PRO A O 1
ATOM 1680 N N . VAL A 1 230 ? 16.402 19.823 70.892 1.00 37.56 230 VAL A N 1
ATOM 1681 C CA . VAL A 1 230 ? 14.995 19.490 70.721 1.00 42.85 230 VAL A CA 1
ATOM 1682 C C . VAL A 1 230 ? 14.101 20.417 71.528 1.00 44.58 230 VAL A C 1
ATOM 1683 O O . VAL A 1 230 ? 14.348 20.543 72.745 1.00 49.96 230 VAL A O 1
ATOM 1687 N N . THR A 1 231 ? 13.107 21.097 70.918 1.00 42.58 231 THR A N 1
ATOM 1688 C CA . THR A 1 231 ? 12.213 22.114 71.591 1.00 45.18 231 THR A CA 1
ATOM 1689 C C . THR A 1 231 ? 10.767 21.786 71.401 1.00 44.21 231 THR A C 1
ATOM 1690 O O . THR A 1 231 ? 10.374 21.449 70.251 1.00 46.39 231 THR A O 1
ATOM 1694 N N . PRO A 1 232 ? 9.911 21.913 72.445 1.00 43.96 232 PRO A N 1
ATOM 1695 C CA . PRO A 1 232 ? 10.246 22.096 73.858 1.00 44.25 232 PRO A CA 1
ATOM 1696 C C . PRO A 1 232 ? 10.871 20.802 74.314 1.00 38.76 232 PRO A C 1
ATOM 1697 O O . PRO A 1 232 ? 10.550 19.677 73.781 1.00 40.84 232 PRO A O 1
ATOM 1701 N N . ASP A 1 233 ? 11.810 20.830 75.285 1.00 43.56 233 ASP A N 1
ATOM 1702 C CA . ASP A 1 233 ? 12.320 19.516 75.821 1.00 44.17 233 ASP A CA 1
ATOM 1703 C C . ASP A 1 233 ? 11.496 19.018 77.009 1.00 48.02 233 ASP A C 1
ATOM 1704 O O . ASP A 1 233 ? 12.001 18.905 78.130 1.00 44.97 233 ASP A O 1
ATOM 1709 N N . LEU A 1 234 ? 10.216 18.800 76.762 1.00 48.87 234 LEU A N 1
ATOM 1710 C C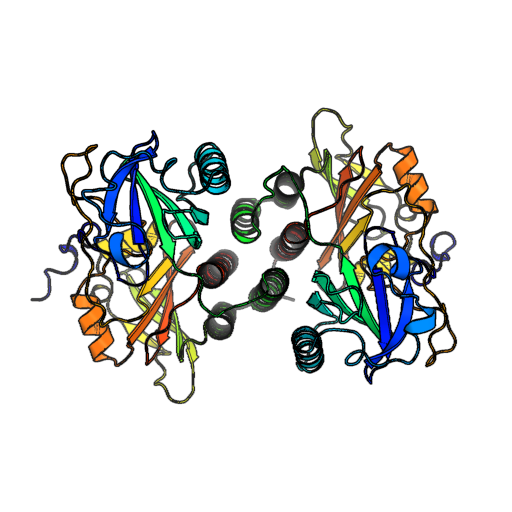A . LEU A 1 234 ? 9.272 18.486 77.810 1.00 51.09 234 LEU A CA 1
ATOM 1711 C C . LEU A 1 234 ? 8.129 17.718 77.183 1.00 52.53 234 LEU A C 1
ATOM 1712 O O . LEU A 1 234 ? 7.403 18.236 76.302 1.00 55.35 234 LEU A O 1
ATOM 1717 N N . ASN A 1 235 ? 7.996 16.498 77.654 1.00 49.67 235 ASN A N 1
ATOM 1718 C CA . ASN A 1 235 ? 6.928 15.623 77.291 1.00 49.76 235 ASN A CA 1
ATOM 1719 C C . ASN A 1 235 ? 5.638 15.974 78.080 1.00 54.72 235 ASN A C 1
ATOM 1720 O O . ASN A 1 235 ? 5.675 15.990 79.322 1.00 53.98 235 ASN A O 1
ATOM 1725 N N . PRO A 1 236 ? 4.526 16.277 77.361 1.00 55.67 236 PRO A N 1
ATOM 1726 C CA . PRO A 1 236 ? 3.285 16.849 77.895 1.00 61.25 236 PRO A CA 1
ATOM 1727 C C . PRO A 1 236 ? 2.531 15.862 78.739 1.00 61.85 236 PRO A C 1
ATOM 1728 O O . PRO A 1 236 ? 1.645 16.261 79.504 1.00 60.68 236 PRO A O 1
ATOM 1732 N N . ARG A 1 237 ? 2.871 14.587 78.571 1.00 60.11 237 ARG A N 1
ATOM 1733 C CA . ARG A 1 237 ? 2.197 13.512 79.251 1.00 65.73 237 ARG A CA 1
ATOM 1734 C C . ARG A 1 237 ? 2.834 13.221 80.576 1.00 69.92 237 ARG A C 1
ATOM 1735 O O . ARG A 1 237 ? 2.219 12.594 81.424 1.00 67.03 237 ARG A O 1
ATOM 1743 N N . THR A 1 238 ? 4.052 13.718 80.762 1.00 68.04 238 THR A N 1
ATOM 1744 C CA . THR A 1 238 ? 5.029 13.078 81.627 1.00 63.93 238 THR A CA 1
ATOM 1745 C C . THR A 1 238 ? 5.735 14.143 82.475 1.00 66.95 238 THR A C 1
ATOM 1746 O O . THR A 1 238 ? 6.266 13.845 83.560 1.00 71.11 238 THR A O 1
ATOM 1750 N N . GLY A 1 239 ? 5.709 15.393 81.985 1.00 66.22 239 GLY A N 1
ATOM 1751 C CA . GLY A 1 239 ? 6.404 16.524 82.627 1.00 60.70 239 GLY A CA 1
ATOM 1752 C C . GLY A 1 239 ? 7.903 16.322 82.816 1.00 61.60 239 GLY A C 1
ATOM 1753 O O . GLY A 1 239 ? 8.513 17.037 83.613 1.00 62.22 239 GLY A O 1
ATOM 1754 N N . ARG A 1 240 ? 8.489 15.360 82.090 1.00 54.86 240 ARG A N 1
ATOM 1755 C CA A ARG A 1 240 ? 9.922 15.166 82.139 0.50 55.49 240 ARG A CA 1
ATOM 1756 C CA B ARG A 1 240 ? 9.924 15.043 82.113 0.50 54.59 240 ARG A CA 1
ATOM 1757 C C . ARG A 1 240 ? 10.503 15.382 80.748 1.00 53.27 240 ARG A C 1
ATOM 1758 O O . ARG A 1 240 ? 9.734 15.495 79.778 1.00 50.01 240 ARG A O 1
ATOM 1773 N N . PRO A 1 241 ? 11.860 15.475 80.646 1.00 54.79 241 PRO A N 1
ATOM 1774 C CA . PRO A 1 241 ? 12.487 15.667 79.335 1.00 49.21 241 PRO A CA 1
ATOM 1775 C C . PRO A 1 241 ? 12.178 14.551 78.380 1.00 49.89 241 PRO A C 1
ATOM 1776 O O . PRO A 1 241 ? 11.942 13.412 78.789 1.00 47.10 241 PRO A O 1
ATOM 1780 N N . ILE A 1 242 ? 12.203 14.875 77.093 1.00 45.64 242 ILE A N 1
ATOM 1781 C CA . ILE A 1 242 ? 11.972 13.828 76.080 1.00 46.42 242 ILE A CA 1
ATOM 1782 C C . ILE A 1 242 ? 13.012 12.725 76.063 1.00 41.96 242 ILE A C 1
ATOM 1783 O O . ILE A 1 242 ? 14.222 12.918 75.856 1.00 44.68 242 ILE A O 1
ATOM 1788 N N . ASP A 1 243 ? 12.505 11.525 76.269 1.00 45.67 243 ASP A N 1
ATOM 1789 C CA . ASP A 1 243 ? 13.285 10.375 76.255 1.00 42.05 243 ASP A CA 1
ATOM 1790 C C . ASP A 1 243 ? 13.597 9.947 74.811 1.00 40.57 243 ASP A C 1
ATOM 1791 O O . ASP A 1 243 ? 12.717 9.424 74.071 1.00 41.19 243 ASP A O 1
ATOM 1796 N N . LEU A 1 244 ? 14.842 10.231 74.418 1.00 39.18 244 LEU A N 1
ATOM 1797 C CA . LEU A 1 244 ? 15.407 9.865 73.095 1.00 38.87 244 LEU A CA 1
ATOM 1798 C C . LEU A 1 244 ? 16.134 8.497 72.995 1.00 38.59 244 LEU A C 1
ATOM 1799 O O . LEU A 1 244 ? 16.934 8.297 72.073 1.00 37.45 244 LEU A O 1
ATOM 1804 N N . SER A 1 245 ? 15.840 7.518 73.857 1.00 39.37 245 SER A N 1
ATOM 1805 C CA . SER A 1 245 ? 16.597 6.261 73.853 1.00 38.72 245 SER A CA 1
ATOM 1806 C C . SER A 1 245 ? 16.585 5.525 72.530 1.00 40.52 245 SER A C 1
ATOM 1807 O O . SER A 1 245 ? 17.560 4.846 72.182 1.00 40.22 245 SER A O 1
ATOM 1810 N N . PHE A 1 246 ? 15.447 5.604 71.832 1.00 35.87 246 PHE A N 1
ATOM 1811 C CA . PHE A 1 246 ? 15.310 4.900 70.536 1.00 36.47 246 PHE A CA 1
ATOM 1812 C C . PHE A 1 246 ? 15.531 5.782 69.325 1.00 37.79 246 PHE A C 1
ATOM 1813 O O . PHE A 1 246 ? 15.342 5.325 68.187 1.00 37.53 246 PHE A O 1
ATOM 1821 N N . ALA A 1 247 ? 15.947 7.026 69.565 1.00 34.67 247 ALA A N 1
ATOM 1822 C CA . ALA A 1 247 ? 16.263 7.927 68.471 1.00 34.37 247 ALA A CA 1
ATOM 1823 C C . ALA A 1 247 ? 17.664 7.633 67.919 1.00 35.60 247 ALA A C 1
ATOM 1824 O O . ALA A 1 247 ? 18.646 7.810 68.647 1.00 35.90 247 ALA A O 1
ATOM 1826 N N . ILE A 1 248 ? 17.771 7.227 66.637 1.00 33.53 248 ILE A N 1
ATOM 1827 C CA . ILE A 1 248 ? 19.112 7.039 66.015 1.00 33.74 248 ILE A CA 1
ATOM 1828 C C . ILE A 1 248 ? 19.922 8.378 65.931 1.00 32.10 248 ILE A C 1
ATOM 1829 O O . ILE A 1 248 ? 21.175 8.378 65.905 1.00 34.12 248 ILE A O 1
ATOM 1834 N N . LEU A 1 249 ? 19.220 9.515 65.960 1.00 30.33 249 LEU A N 1
ATOM 1835 C CA . LEU A 1 249 ? 19.844 10.843 66.000 1.00 28.89 249 LEU A CA 1
ATOM 1836 C C . LEU A 1 249 ? 20.240 11.387 67.376 1.00 30.19 249 LEU A C 1
ATOM 1837 O O . LEU A 1 249 ? 20.836 12.477 67.469 1.00 30.01 249 LEU A O 1
ATOM 1842 N N . ARG A 1 250 ? 19.936 10.645 68.424 1.00 30.66 250 ARG A N 1
ATOM 1843 C CA . ARG A 1 250 ? 20.200 11.140 69.761 1.00 32.14 250 ARG A CA 1
ATOM 1844 C C . ARG A 1 250 ? 21.611 11.672 69.891 1.00 33.32 250 ARG A C 1
ATOM 1845 O O . ARG A 1 250 ? 22.612 11.030 69.471 1.00 31.97 250 ARG A O 1
ATOM 1853 N N . SER A 1 251 ? 21.726 12.784 70.601 1.00 33.55 251 SER A N 1
ATOM 1854 C CA . SER A 1 251 ? 23.051 13.353 70.862 1.00 34.65 251 SER A CA 1
ATOM 1855 C C . SER A 1 251 ? 23.703 12.527 71.996 1.00 37.23 251 SER A C 1
ATOM 1856 O O . SER A 1 251 ? 23.063 12.196 72.997 1.00 37.74 251 SER A O 1
ATOM 1859 N N . VAL A 1 252 ? 24.952 12.167 71.789 1.00 38.45 252 VAL A N 1
ATOM 1860 C CA . VAL A 1 252 ? 25.593 11.150 72.659 1.00 35.42 252 VAL A CA 1
ATOM 1861 C C . VAL A 1 252 ? 26.469 11.820 73.718 1.00 39.18 252 VAL A C 1
ATOM 1862 O O . VAL A 1 252 ? 26.830 12.979 73.643 1.00 41.03 252 VAL A O 1
ATOM 1866 N N . SER A 1 253 ? 26.770 11.059 74.742 1.00 36.46 253 SER A N 1
ATOM 1867 C CA . SER A 1 253 ? 27.597 11.577 75.801 1.00 44.29 253 SER A CA 1
ATOM 1868 C C . SER A 1 253 ? 28.885 12.241 75.339 1.00 41.68 253 SER A C 1
ATOM 1869 O O . SER A 1 253 ? 29.689 11.650 74.621 1.00 42.48 253 SER A O 1
ATOM 1872 N N . PRO A 1 254 ? 29.100 13.475 75.757 1.00 43.66 254 PRO A N 1
ATOM 1873 C CA . PRO A 1 254 ? 30.314 14.186 75.307 1.00 43.91 254 PRO A CA 1
ATOM 1874 C C . PRO A 1 254 ? 31.614 13.573 75.874 1.00 46.24 254 PRO A C 1
ATOM 1875 O O . PRO A 1 254 ? 32.717 13.897 75.392 1.00 43.01 254 PRO A O 1
ATOM 1879 N N . VAL A 1 255 ? 31.456 12.735 76.912 1.00 46.92 255 VAL A N 1
ATOM 1880 C CA . VAL A 1 255 ? 32.570 12.005 77.515 1.00 50.21 255 VAL A CA 1
ATOM 1881 C C . VAL A 1 255 ? 32.985 10.943 76.510 1.00 48.34 255 VAL A C 1
ATOM 1882 O O . VAL A 1 255 ? 34.187 10.720 76.303 1.00 49.93 255 VAL A O 1
ATOM 1886 N N . HIS A 1 256 ? 31.999 10.270 75.897 1.00 45.01 256 HIS A N 1
ATOM 1887 C CA . HIS A 1 256 ? 32.345 9.259 74.925 1.00 42.49 256 HIS A CA 1
ATOM 1888 C C . HIS A 1 256 ? 32.897 9.962 73.705 1.00 41.58 256 HIS A C 1
ATOM 1889 O O . HIS A 1 256 ? 33.853 9.484 73.131 1.00 43.13 256 HIS A O 1
ATOM 1896 N N . LEU A 1 257 ? 32.355 11.134 73.308 1.00 39.98 257 LEU A N 1
ATOM 1897 C CA . LEU A 1 257 ? 32.960 11.871 72.190 1.00 40.47 257 LEU A CA 1
ATOM 1898 C C . LEU A 1 257 ? 34.439 12.196 72.368 1.00 44.04 257 LEU A C 1
ATOM 1899 O O . LEU A 1 257 ? 35.256 12.108 71.447 1.00 41.59 257 LEU A O 1
ATOM 1904 N N . GLU A 1 258 ? 34.814 12.628 73.573 1.00 43.66 258 GLU A N 1
ATOM 1905 C CA . GLU A 1 258 ? 36.146 12.945 73.823 1.00 42.98 258 GLU A CA 1
ATOM 1906 C C . GLU A 1 258 ? 37.052 11.680 73.839 1.00 44.53 258 GLU A C 1
ATOM 1907 O O . GLU A 1 258 ? 38.202 11.753 73.408 1.00 44.43 258 GLU A O 1
ATOM 1913 N N . TYR A 1 259 ? 36.518 10.575 74.353 1.00 45.29 259 TYR A N 1
ATOM 1914 C CA . TYR A 1 259 ? 37.157 9.224 74.285 1.00 46.79 259 TYR A CA 1
ATOM 1915 C C . TYR A 1 259 ? 37.603 8.878 72.818 1.00 48.74 259 TYR A C 1
ATOM 1916 O O . TYR A 1 259 ? 38.751 8.461 72.541 1.00 51.87 259 TYR A O 1
ATOM 1925 N N . MET A 1 260 ? 36.735 9.130 71.854 1.00 42.22 260 MET A N 1
ATOM 1926 C CA . MET A 1 260 ? 37.113 8.923 70.447 1.00 40.53 260 MET A CA 1
ATOM 1927 C C . MET A 1 260 ? 38.076 9.936 69.865 1.00 41.83 260 MET A C 1
ATOM 1928 O O . MET A 1 260 ? 38.884 9.614 68.992 1.00 45.43 260 MET A O 1
ATOM 1933 N N . ARG A 1 261 ? 37.941 11.183 70.295 1.00 41.23 261 ARG A N 1
ATOM 1934 C CA . ARG A 1 261 ? 38.750 12.263 69.814 1.00 42.59 261 ARG A CA 1
ATOM 1935 C C . ARG A 1 261 ? 40.184 11.888 70.212 1.00 45.42 261 ARG A C 1
ATOM 1936 O O . ARG A 1 261 ? 41.163 12.147 69.508 1.00 43.69 261 ARG A O 1
ATOM 1944 N N . ASN A 1 262 ? 40.265 11.283 71.385 1.00 45.79 262 ASN A N 1
ATOM 1945 C CA . ASN A 1 262 ? 41.552 10.886 71.986 1.00 50.49 262 ASN A CA 1
ATOM 1946 C C . ASN A 1 262 ? 42.266 9.747 71.290 1.00 49.37 262 ASN A C 1
ATOM 1947 O O . ASN A 1 262 ? 43.466 9.578 71.452 1.00 49.78 262 ASN A O 1
ATOM 1952 N N . ILE A 1 263 ? 41.533 8.916 70.569 1.00 45.97 263 ILE A N 1
ATOM 1953 C CA . ILE A 1 263 ? 42.117 7.861 69.756 1.00 44.89 263 ILE A CA 1
ATOM 1954 C C . ILE A 1 263 ? 42.097 8.196 68.254 1.00 44.02 263 ILE A C 1
ATOM 1955 O O . ILE A 1 263 ? 42.371 7.349 67.424 1.00 47.93 263 ILE A O 1
ATOM 1960 N N . GLY A 1 264 ? 41.805 9.455 67.933 1.00 45.10 264 GLY A N 1
ATOM 1961 C CA . GLY A 1 264 ? 41.862 9.964 66.570 1.00 46.04 264 GLY A CA 1
ATOM 1962 C C . GLY A 1 264 ? 40.790 9.379 65.655 1.00 44.12 264 GLY A C 1
ATOM 1963 O O . GLY A 1 264 ? 40.978 9.317 64.413 1.00 42.89 264 GLY A O 1
ATOM 1964 N N . MET A 1 265 ? 39.674 8.919 66.200 1.00 40.90 265 MET A N 1
ATOM 1965 C CA . MET A 1 265 ? 38.691 8.335 65.275 1.00 37.83 265 MET A CA 1
ATOM 1966 C C . MET A 1 265 ? 37.401 9.188 65.288 1.00 39.34 265 MET A C 1
ATOM 1967 O O . MET A 1 265 ? 36.710 9.185 66.268 1.00 39.71 265 MET A O 1
ATOM 1972 N N . HIS A 1 266 ? 37.070 9.844 64.176 1.00 38.72 266 HIS A N 1
ATOM 1973 C CA . HIS A 1 266 ? 36.032 10.899 64.203 1.00 37.33 266 HIS A CA 1
ATOM 1974 C C . HIS A 1 266 ? 34.711 10.406 63.679 1.00 39.36 266 HIS A C 1
ATOM 1975 O O . HIS A 1 266 ? 33.725 11.131 63.722 1.00 36.18 266 HIS A O 1
ATOM 1982 N N . GLY A 1 267 ? 34.656 9.160 63.244 1.00 33.00 267 GLY A N 1
ATOM 1983 C CA . GLY A 1 267 ? 33.363 8.569 62.832 1.00 34.29 267 GLY A CA 1
ATOM 1984 C C . GLY A 1 267 ? 33.220 7.238 63.558 1.00 33.70 267 GLY A C 1
ATOM 1985 O O . GLY A 1 267 ? 34.172 6.494 63.605 1.00 32.60 267 GLY A O 1
ATOM 1986 N N . THR A 1 268 ? 32.061 6.914 64.127 1.00 35.96 268 THR A N 1
ATOM 1987 C CA . THR A 1 268 ? 31.908 5.548 64.720 1.00 33.52 268 THR A CA 1
ATOM 1988 C C . THR A 1 268 ? 30.526 4.989 64.542 1.00 38.42 268 THR A C 1
ATOM 1989 O O . THR A 1 268 ? 29.567 5.727 64.240 1.00 35.70 268 THR A O 1
ATOM 1993 N N . MET A 1 269 ? 30.417 3.666 64.624 1.00 33.71 269 MET A N 1
ATOM 1994 C CA . MET A 1 269 ? 29.088 3.012 64.555 1.00 34.50 269 MET A CA 1
ATOM 1995 C C . MET A 1 269 ? 29.262 1.762 65.358 1.00 35.96 269 MET A C 1
ATOM 1996 O O . MET A 1 269 ? 30.342 1.154 65.270 1.00 36.80 269 MET A O 1
ATOM 2001 N N . SER A 1 270 ? 28.294 1.424 66.203 1.00 32.11 270 SER A N 1
ATOM 2002 C CA . SER A 1 270 ? 28.319 0.065 66.800 1.00 33.11 270 SER A CA 1
ATOM 2003 C C . SER A 1 270 ? 26.997 -0.648 66.742 1.00 37.28 270 SER A C 1
ATOM 2004 O O . SER A 1 270 ? 25.948 0.003 66.696 1.00 36.07 270 SER A O 1
ATOM 2007 N N . ILE A 1 271 ? 27.035 -1.991 66.693 1.00 32.18 271 ILE A N 1
ATOM 2008 C CA . ILE A 1 271 ? 25.811 -2.742 66.616 1.00 32.98 271 ILE A CA 1
ATOM 2009 C C . ILE A 1 271 ? 25.879 -3.744 67.745 1.00 32.68 271 ILE A C 1
ATOM 2010 O O . ILE A 1 271 ? 26.929 -4.428 67.848 1.00 35.38 271 ILE A O 1
ATOM 2015 N N . SER A 1 272 ? 24.820 -3.864 68.584 1.00 32.33 272 SER A N 1
ATOM 2016 C CA . SER A 1 272 ? 24.792 -4.924 69.605 1.00 37.13 272 SER A CA 1
ATOM 2017 C C . SER A 1 272 ? 24.703 -6.344 69.082 1.00 38.98 272 SER A C 1
ATOM 2018 O O . SER A 1 272 ? 24.015 -6.625 68.056 1.00 36.71 272 SER A O 1
ATOM 2021 N N . ILE A 1 273 ? 25.429 -7.237 69.755 1.00 35.05 273 ILE A N 1
ATOM 2022 C CA . ILE A 1 273 ? 25.307 -8.654 69.470 1.00 35.14 273 ILE A CA 1
ATOM 2023 C C . ILE A 1 273 ? 24.509 -9.197 70.635 1.00 37.65 273 ILE A C 1
ATOM 2024 O O . ILE A 1 273 ? 25.001 -9.219 71.772 1.00 40.97 273 ILE A O 1
ATOM 2029 N N . LEU A 1 274 ? 23.252 -9.554 70.383 1.00 40.11 274 LEU A N 1
ATOM 2030 C CA . LEU A 1 274 ? 22.359 -9.957 71.466 1.00 43.20 274 LEU A CA 1
ATOM 2031 C C . LEU A 1 274 ? 22.181 -11.457 71.496 1.00 45.65 274 LEU A C 1
ATOM 2032 O O . LEU A 1 274 ? 21.962 -12.085 70.465 1.00 46.25 274 LEU A O 1
ATOM 2037 N N . ARG A 1 275 ? 22.267 -12.030 72.684 1.00 45.14 275 ARG A N 1
ATOM 2038 C CA . ARG A 1 275 ? 21.973 -13.457 72.923 1.00 47.18 275 ARG A CA 1
ATOM 2039 C C . ARG A 1 275 ? 20.775 -13.576 73.852 1.00 53.07 275 ARG A C 1
ATOM 2040 O O . ARG A 1 275 ? 20.876 -13.439 75.091 1.00 53.15 275 ARG A O 1
ATOM 2048 N N . GLY A 1 276 ? 19.614 -13.746 73.222 1.00 59.49 276 GLY A N 1
ATOM 2049 C CA . GLY A 1 276 ? 18.345 -13.550 73.900 1.00 66.48 276 GLY A CA 1
ATOM 2050 C C . GLY A 1 276 ? 18.285 -12.149 74.462 1.00 63.79 276 GLY A C 1
ATOM 2051 O O . GLY A 1 276 ? 18.262 -11.168 73.725 1.00 70.47 276 GLY A O 1
ATOM 2052 N N . GLU A 1 277 ? 18.312 -12.056 75.780 1.00 70.86 277 GLU A N 1
ATOM 2053 C CA . GLU A 1 277 ? 18.244 -10.784 76.460 1.00 69.47 277 GLU A CA 1
ATOM 2054 C C . GLU A 1 277 ? 19.634 -10.226 76.782 1.00 62.34 277 GLU A C 1
ATOM 2055 O O . GLU A 1 277 ? 19.767 -9.088 77.178 1.00 65.66 277 GLU A O 1
ATOM 2061 N N . ARG A 1 278 ? 20.677 -11.013 76.596 1.00 56.88 278 ARG A N 1
ATOM 2062 C CA . ARG A 1 278 ? 21.998 -10.630 77.107 1.00 56.36 278 ARG A CA 1
ATOM 2063 C C . ARG A 1 278 ? 22.821 -9.864 76.089 1.00 49.11 278 ARG A C 1
ATOM 2064 O O . ARG A 1 278 ? 22.913 -10.272 74.951 1.00 49.00 278 ARG A O 1
ATOM 2072 N N . LEU A 1 279 ? 23.420 -8.754 76.503 1.00 48.76 279 LEU A N 1
ATOM 2073 C CA . LEU A 1 279 ? 24.342 -8.058 75.637 1.00 46.06 279 LEU A CA 1
ATOM 2074 C C . LEU A 1 279 ? 25.618 -8.857 75.579 1.00 47.66 279 LEU A C 1
ATOM 2075 O O . LEU A 1 279 ? 26.391 -8.880 76.549 1.00 48.92 279 LEU A O 1
ATOM 2080 N N . TRP A 1 280 ? 25.834 -9.565 74.456 1.00 41.49 280 TRP A N 1
ATOM 2081 C CA . TRP A 1 280 ? 26.963 -10.477 74.358 1.00 43.07 280 TRP A CA 1
ATOM 2082 C C . TRP A 1 280 ? 28.240 -9.758 73.971 1.00 41.72 280 TRP A C 1
ATOM 2083 O O . TRP A 1 280 ? 29.349 -10.130 74.412 1.00 41.67 280 TRP A O 1
ATOM 2094 N N . GLY A 1 281 ? 28.129 -8.776 73.100 1.00 39.59 281 GLY A N 1
ATOM 2095 C CA . GLY A 1 281 ? 29.280 -8.079 72.604 1.00 38.82 281 GLY A CA 1
ATOM 2096 C C . GLY A 1 281 ? 28.784 -6.993 71.658 1.00 37.13 281 GLY A C 1
ATOM 2097 O O . GLY A 1 281 ? 27.547 -6.722 71.559 1.00 39.96 281 GLY A O 1
ATOM 2098 N N . LEU A 1 282 ? 29.744 -6.371 70.970 1.00 34.53 282 LEU A N 1
ATOM 2099 C CA . LEU A 1 282 ? 29.459 -5.294 69.979 1.00 35.51 282 LEU A CA 1
ATOM 2100 C C . LEU A 1 282 ? 30.225 -5.583 68.710 1.00 38.78 282 LEU A C 1
ATOM 2101 O O . LEU A 1 282 ? 31.364 -6.090 68.749 1.00 39.65 282 LEU A O 1
ATOM 2106 N N . ILE A 1 283 ? 29.607 -5.262 67.566 1.00 35.35 283 ILE A N 1
ATOM 2107 C CA . ILE A 1 283 ? 30.409 -4.895 66.395 1.00 34.32 283 ILE A CA 1
ATOM 2108 C C . ILE A 1 283 ? 30.743 -3.383 66.479 1.00 37.44 283 ILE A C 1
ATOM 2109 O O . ILE A 1 283 ? 29.840 -2.587 66.355 1.00 33.71 283 ILE A O 1
ATOM 2114 N N . ALA A 1 284 ? 32.013 -2.998 66.711 1.00 35.56 284 ALA A N 1
ATOM 2115 C CA . ALA A 1 284 ? 32.424 -1.605 66.954 1.00 34.43 284 ALA A CA 1
ATOM 2116 C C . ALA A 1 284 ? 33.189 -1.157 65.713 1.00 34.92 284 ALA A C 1
ATOM 2117 O O . ALA A 1 284 ? 34.130 -1.831 65.277 1.00 37.45 284 ALA A O 1
ATOM 2119 N N . CYS A 1 285 ? 32.808 -0.002 65.155 1.00 31.97 285 CYS A N 1
ATOM 2120 C CA . CYS A 1 285 ? 33.438 0.424 63.907 1.00 33.01 285 CYS A CA 1
ATOM 2121 C C . CYS A 1 285 ? 34.037 1.822 64.110 1.00 35.51 285 CYS A C 1
ATOM 2122 O O . CYS A 1 285 ? 33.337 2.668 64.720 1.00 32.50 285 CYS A O 1
ATOM 2125 N N . HIS A 1 286 ? 35.330 2.053 63.700 1.00 33.26 286 HIS A N 1
ATOM 2126 C CA . HIS A 1 286 ? 36.024 3.319 63.855 1.00 32.31 286 HIS A CA 1
ATOM 2127 C C . HIS A 1 286 ? 36.476 3.834 62.530 1.00 32.84 286 HIS A C 1
ATOM 2128 O O . HIS A 1 286 ? 36.921 3.042 61.704 1.00 32.97 286 HIS A O 1
ATOM 2135 N N . HIS A 1 287 ? 36.394 5.159 62.350 1.00 32.52 287 HIS A N 1
ATOM 2136 C CA . HIS A 1 287 ? 36.890 5.747 61.108 1.00 33.02 287 HIS A CA 1
ATOM 2137 C C . HIS A 1 287 ? 37.684 6.933 61.489 1.00 34.49 287 HIS A C 1
ATOM 2138 O O . HIS A 1 287 ? 37.290 7.641 62.409 1.00 36.71 287 HIS A O 1
ATOM 2145 N N . ARG A 1 288 ? 38.809 7.211 60.809 1.00 34.51 288 ARG A N 1
ATOM 2146 C CA . ARG A 1 288 ? 39.558 8.429 61.217 1.00 37.06 288 ARG A CA 1
ATOM 2147 C C . ARG A 1 288 ? 38.776 9.709 60.907 1.00 35.55 288 ARG A C 1
ATOM 2148 O O . ARG A 1 288 ? 38.716 10.631 61.722 1.00 41.63 288 ARG A O 1
ATOM 2156 N N . LYS A 1 289 ? 38.145 9.730 59.756 1.00 36.34 289 LYS A N 1
ATOM 2157 C CA . LYS A 1 289 ? 37.397 10.901 59.316 1.00 35.72 289 LYS A CA 1
ATOM 2158 C C . LYS A 1 289 ? 35.949 10.605 59.601 1.00 33.45 289 LYS A C 1
ATOM 2159 O O . LYS A 1 289 ? 35.600 9.421 59.821 1.00 35.11 289 LYS A O 1
ATOM 2165 N N . PRO A 1 290 ? 35.096 11.660 59.599 1.00 34.73 290 PRO A N 1
ATOM 2166 C CA . PRO A 1 290 ? 33.617 11.446 59.771 1.00 32.62 290 PRO A CA 1
ATOM 2167 C C . PRO A 1 290 ? 33.151 10.409 58.749 1.00 32.51 290 PRO A C 1
ATOM 2168 O O . PRO A 1 290 ? 33.716 10.342 57.634 1.00 34.24 290 PRO A O 1
ATOM 2172 N N . ASN A 1 291 ? 32.137 9.592 59.110 1.00 31.65 291 ASN A N 1
ATOM 2173 C CA . ASN A 1 291 ? 31.699 8.560 58.159 1.00 29.61 291 ASN A CA 1
ATOM 2174 C C . ASN A 1 291 ? 30.181 8.459 58.242 1.00 28.69 291 ASN A C 1
ATOM 2175 O O . ASN A 1 291 ? 29.651 8.111 59.295 1.00 28.88 291 ASN A O 1
ATOM 2180 N N . TYR A 1 292 ? 29.535 8.937 57.182 1.00 29.07 292 TYR A N 1
ATOM 2181 C CA . TYR A 1 292 ? 28.037 9.016 57.148 1.00 27.98 292 TYR A CA 1
ATOM 2182 C C . TYR A 1 292 ? 27.615 7.668 56.520 1.00 32.54 292 TYR A C 1
ATOM 2183 O O . TYR A 1 292 ? 27.852 7.426 55.296 1.00 36.29 292 TYR A O 1
ATOM 2192 N N . VAL A 1 293 ? 26.988 6.822 57.303 1.00 30.93 293 VAL A N 1
ATOM 2193 C CA . VAL A 1 293 ? 26.742 5.418 56.763 1.00 29.65 293 VAL A CA 1
ATOM 2194 C C . VAL A 1 293 ? 25.386 5.391 56.018 1.00 33.40 293 VAL A C 1
ATOM 2195 O O . VAL A 1 293 ? 24.407 5.794 56.642 1.00 38.00 293 VAL A O 1
ATOM 2199 N N . ASP A 1 294 ? 25.453 4.951 54.762 1.00 37.33 294 ASP A N 1
ATOM 2200 C CA . ASP A 1 294 ? 24.242 4.707 53.910 1.00 46.60 294 ASP A CA 1
ATOM 2201 C C . ASP A 1 294 ? 23.185 3.899 54.694 1.00 47.50 294 ASP A C 1
ATOM 2202 O O . ASP A 1 294 ? 23.471 2.957 55.505 1.00 40.17 294 ASP A O 1
ATOM 2207 N N . LEU A 1 295 ? 21.923 4.192 54.410 1.00 42.01 295 LEU A N 1
ATOM 2208 C CA . LEU A 1 295 ? 20.899 3.597 55.181 1.00 39.15 295 LEU A CA 1
ATOM 2209 C C . LEU A 1 295 ? 20.831 2.067 54.882 1.00 32.11 295 LEU A C 1
ATOM 2210 O O . LEU A 1 295 ? 20.640 1.313 55.802 1.00 39.99 295 LEU A O 1
ATOM 2215 N N . GLU A 1 296 ? 20.963 1.692 53.614 1.00 41.67 296 GLU A N 1
ATOM 2216 C CA . GLU A 1 296 ? 20.914 0.248 53.193 1.00 40.26 296 GLU A CA 1
ATOM 2217 C C . GLU A 1 296 ? 22.056 -0.485 53.984 1.00 45.12 296 GLU A C 1
ATOM 2218 O O . GLU A 1 296 ? 21.945 -1.639 54.478 1.00 37.66 296 GLU A O 1
ATOM 2224 N N . VAL A 1 297 ? 23.173 0.227 54.113 1.00 44.69 297 VAL A N 1
ATOM 2225 C CA . VAL A 1 297 ? 24.365 -0.304 54.847 1.00 43.39 297 VAL A CA 1
ATOM 2226 C C . VAL A 1 297 ? 24.127 -0.630 56.267 1.00 42.26 297 VAL A C 1
ATOM 2227 O O . VAL A 1 297 ? 24.481 -1.730 56.673 1.00 40.52 297 VAL A O 1
ATOM 2231 N N . ARG A 1 298 ? 23.613 0.325 57.047 1.00 36.30 298 ARG A N 1
ATOM 2232 C CA A ARG A 1 298 ? 23.270 0.074 58.423 0.50 42.28 298 ARG A CA 1
ATOM 2233 C CA B ARG A 1 298 ? 23.194 0.163 58.412 0.50 41.17 298 ARG A CA 1
ATOM 2234 C C . ARG A 1 298 ? 22.317 -1.121 58.576 1.00 42.50 298 ARG A C 1
ATOM 2235 O O . ARG A 1 298 ? 22.565 -1.972 59.425 1.00 36.50 298 ARG A O 1
ATOM 2250 N N . GLN A 1 299 ? 21.280 -1.243 57.731 1.00 37.76 299 GLN A N 1
ATOM 2251 C CA . GLN A 1 299 ? 20.447 -2.454 57.773 1.00 34.55 299 GLN A CA 1
ATOM 2252 C C . GLN A 1 299 ? 21.225 -3.742 57.493 1.00 33.37 299 GLN A C 1
ATOM 2253 O O . GLN A 1 299 ? 21.010 -4.736 58.169 1.00 32.94 299 GLN A O 1
ATOM 2259 N N . ALA A 1 300 ? 22.140 -3.729 56.519 1.00 34.89 300 ALA A N 1
ATOM 2260 C CA . ALA A 1 300 ? 22.899 -4.982 56.221 1.00 37.90 300 ALA A CA 1
ATOM 2261 C C . ALA A 1 300 ? 23.749 -5.340 57.423 1.00 34.93 300 ALA A C 1
ATOM 2262 O O . ALA A 1 300 ? 23.806 -6.499 57.791 1.00 34.85 300 ALA A O 1
ATOM 2264 N N . CYS A 1 301 ? 24.410 -4.313 58.028 1.00 35.42 301 CYS A N 1
ATOM 2265 C CA . CYS A 1 301 ? 25.273 -4.510 59.261 1.00 37.58 301 CYS A CA 1
ATOM 2266 C C . CYS A 1 301 ? 24.424 -5.090 60.403 1.00 38.38 301 CYS A C 1
ATOM 2267 O O . CYS A 1 301 ? 24.839 -6.038 61.030 1.00 34.07 301 CYS A O 1
ATOM 2270 N N . GLU A 1 302 ? 23.207 -4.550 60.610 1.00 35.48 302 GLU A N 1
ATOM 2271 C CA . GLU A 1 302 ? 22.281 -5.100 61.604 1.00 34.98 302 GLU A CA 1
ATOM 2272 C C . GLU A 1 302 ? 21.949 -6.594 61.367 1.00 32.40 302 GLU A C 1
ATOM 2273 O O . GLU A 1 302 ? 21.893 -7.375 62.291 1.00 34.12 302 GLU A O 1
ATOM 2279 N N . LEU A 1 303 ? 21.680 -6.945 60.125 1.00 33.66 303 LEU A N 1
ATOM 2280 C CA . LEU A 1 303 ? 21.372 -8.349 59.776 1.00 33.66 303 LEU A CA 1
ATOM 2281 C C . LEU A 1 303 ? 22.600 -9.242 60.021 1.00 36.91 303 LEU A C 1
ATOM 2282 O O . LEU A 1 303 ? 22.449 -10.362 60.509 1.00 33.81 303 LEU A O 1
ATOM 2287 N N . VAL A 1 304 ? 23.805 -8.763 59.627 1.00 34.63 304 VAL A N 1
ATOM 2288 C CA . VAL A 1 304 ? 25.076 -9.496 59.954 1.00 34.44 304 VAL A CA 1
ATOM 2289 C C . VAL A 1 304 ? 25.118 -9.772 61.474 1.00 33.56 304 VAL A C 1
ATOM 2290 O O . VAL A 1 304 ? 25.464 -10.897 61.906 1.00 33.50 304 VAL A O 1
ATOM 2294 N N . ALA A 1 305 ? 24.868 -8.736 62.280 1.00 34.09 305 ALA A N 1
ATOM 2295 C CA . ALA A 1 305 ? 24.885 -8.927 63.739 1.00 37.08 305 ALA A CA 1
ATOM 2296 C C . ALA A 1 305 ? 23.877 -9.956 64.240 1.00 37.23 305 ALA A C 1
ATOM 2297 O O . ALA A 1 305 ? 24.191 -10.775 65.128 1.00 38.99 305 ALA A O 1
ATOM 2299 N N . GLN A 1 306 ? 22.678 -9.994 63.635 1.00 33.82 306 GLN A N 1
ATOM 2300 C CA . GLN A 1 306 ? 21.645 -10.921 64.044 1.00 36.52 306 GLN A CA 1
ATOM 2301 C C . GLN A 1 306 ? 22.034 -12.343 63.673 1.00 36.80 306 GLN A C 1
ATOM 2302 O O . GLN A 1 306 ? 21.922 -13.256 64.487 1.00 36.15 306 GLN A O 1
ATOM 2308 N N . VAL A 1 307 ? 22.611 -12.524 62.482 1.00 35.36 307 VAL A N 1
ATOM 2309 C CA . VAL A 1 307 ? 22.985 -13.869 62.011 1.00 34.29 307 VAL A CA 1
ATOM 2310 C C . VAL A 1 307 ? 24.226 -14.360 62.805 1.00 35.14 307 VAL A C 1
ATOM 2311 O O . VAL A 1 307 ? 24.289 -15.527 63.211 1.00 37.25 307 VAL A O 1
ATOM 2315 N N . LEU A 1 308 ? 25.166 -13.447 63.074 1.00 36.58 308 LEU A N 1
ATOM 2316 C CA . LEU A 1 308 ? 26.315 -13.798 63.935 1.00 37.51 308 LEU A CA 1
ATOM 2317 C C . LEU A 1 308 ? 25.844 -14.291 65.327 1.00 37.10 308 LEU A C 1
ATOM 2318 O O . LEU A 1 308 ? 26.355 -15.293 65.855 1.00 40.01 308 LEU A O 1
ATOM 2323 N N . ALA A 1 309 ? 24.916 -13.565 65.937 1.00 39.63 309 ALA A N 1
ATOM 2324 C CA . ALA A 1 309 ? 24.395 -13.922 67.265 1.00 40.64 309 ALA A CA 1
ATOM 2325 C C . ALA A 1 309 ? 23.726 -15.269 67.249 1.00 42.26 309 ALA A C 1
ATOM 2326 O O . ALA A 1 309 ? 23.814 -16.080 68.190 1.00 44.86 309 ALA A O 1
ATOM 2328 N N . TRP A 1 310 ? 23.077 -15.573 66.142 1.00 40.34 310 TRP A N 1
ATOM 2329 C CA . TRP A 1 310 ? 22.506 -16.909 65.986 1.00 42.19 310 TRP A CA 1
ATOM 2330 C C . TRP A 1 310 ? 23.584 -17.965 65.946 1.00 44.92 310 TRP A C 1
ATOM 2331 O O . TRP A 1 310 ? 23.505 -19.052 66.607 1.00 44.89 310 TRP A O 1
ATOM 2342 N N . GLN A 1 311 ? 24.622 -17.677 65.189 1.00 44.15 311 GLN A N 1
ATOM 2343 C CA . GLN A 1 311 ? 25.703 -18.595 65.019 1.00 44.81 311 GLN A CA 1
ATOM 2344 C C . GLN A 1 311 ? 26.462 -18.786 66.322 1.00 45.05 311 GLN A C 1
ATOM 2345 O O . GLN A 1 311 ? 26.928 -19.880 66.627 1.00 45.94 311 GLN A O 1
ATOM 2351 N N . ILE A 1 312 ? 26.634 -17.698 67.055 1.00 40.93 312 ILE A N 1
ATOM 2352 C CA . ILE A 1 312 ? 27.310 -17.784 68.366 1.00 45.22 312 ILE A CA 1
ATOM 2353 C C . ILE A 1 312 ? 26.508 -18.713 69.252 1.00 45.69 312 ILE A C 1
ATOM 2354 O O . ILE A 1 312 ? 27.081 -19.588 69.961 1.00 49.29 312 ILE A O 1
ATOM 2359 N N . GLY A 1 313 ? 25.178 -18.564 69.188 1.00 48.29 313 GLY A N 1
ATOM 2360 C CA . GLY A 1 313 ? 24.245 -19.416 69.920 1.00 51.50 313 GLY A CA 1
ATOM 2361 C C . GLY A 1 313 ? 24.374 -20.882 69.550 1.00 57.04 313 GLY A C 1
ATOM 2362 O O . GLY A 1 313 ? 24.482 -21.753 70.427 1.00 58.30 313 GLY A O 1
ATOM 2363 N N . VAL A 1 314 ? 24.395 -21.176 68.252 1.00 53.73 314 VAL A N 1
ATOM 2364 C CA . VAL A 1 314 ? 24.622 -22.550 67.807 1.00 56.25 314 VAL A CA 1
ATOM 2365 C C . VAL A 1 314 ? 25.923 -23.116 68.378 1.00 57.79 314 VAL A C 1
ATOM 2366 O O . VAL A 1 314 ? 25.923 -24.174 69.025 1.00 60.58 314 VAL A O 1
ATOM 2370 N N . MET A 1 315 ? 27.040 -22.439 68.126 1.00 56.14 315 MET A N 1
ATOM 2371 C CA . MET A 1 315 ? 28.315 -22.838 68.750 1.00 58.60 315 MET A CA 1
ATOM 2372 C C . MET A 1 315 ? 28.265 -22.967 70.282 1.00 63.50 315 MET A C 1
ATOM 2373 O O . MET A 1 315 ? 28.967 -23.809 70.850 1.00 67.23 315 MET A O 1
ATOM 2378 N N . GLU A 1 316 ? 27.429 -22.175 70.960 1.00 67.89 316 GLU A N 1
ATOM 2379 C CA . GLU A 1 316 ? 27.169 -22.442 72.393 1.00 71.20 316 GLU A CA 1
ATOM 2380 C C . GLU A 1 316 ? 26.582 -23.828 72.662 1.00 75.18 316 GLU A C 1
ATOM 2381 O O . GLU A 1 316 ? 26.951 -24.452 73.675 1.00 74.77 316 GLU A O 1
ATOM 2387 N N . GLU A 1 317 ? 25.711 -24.322 71.769 1.00 74.72 317 GLU A N 1
ATOM 2388 C CA A GLU A 1 317 ? 25.571 -25.771 71.485 0.50 75.99 317 GLU A CA 1
ATOM 2389 C CA B GLU A 1 317 ? 25.591 -25.780 71.541 0.50 78.40 317 GLU A CA 1
ATOM 2390 C C . GLU A 1 317 ? 24.249 -26.491 71.754 1.00 85.78 317 GLU A C 1
ATOM 2391 O O . GLU A 1 317 ? 24.267 -27.653 72.197 1.00 83.83 317 GLU A O 1
ATOM 2402 N N . GLN A 1 318 ? 23.103 -25.855 71.444 1.00 94.19 318 GLN A N 1
ATOM 2403 C CA . GLN A 1 318 ? 21.768 -26.596 71.437 1.00 110.79 318 GLN A CA 1
ATOM 2404 C C . GLN A 1 318 ? 20.425 -25.833 71.697 1.00 119.46 318 GLN A C 1
ATOM 2405 O O . GLN A 1 318 ? 20.208 -24.737 71.155 1.00 118.18 318 GLN A O 1
ATOM 2411 N N . ALA A 1 319 ? 19.538 -26.458 72.495 1.00 125.68 319 ALA A N 1
ATOM 2412 C CA . ALA A 1 319 ? 18.150 -26.012 72.780 1.00 126.13 319 ALA A CA 1
ATOM 2413 C C . ALA A 1 319 ? 17.749 -26.162 74.268 1.00 129.89 319 ALA A C 1
ATOM 2414 O O . ALA A 1 319 ? 17.521 -27.287 74.755 1.00 126.11 319 ALA A O 1
ATOM 2416 N N . LEU A 1 320 ? 17.648 -25.023 74.965 1.00 128.11 320 LEU A N 1
ATOM 2417 C CA . LEU A 1 320 ? 17.389 -24.979 76.417 1.00 125.59 320 LEU A CA 1
ATOM 2418 C C . LEU A 1 320 ? 15.953 -25.375 76.767 1.00 127.54 320 LEU A C 1
ATOM 2419 O O . LEU A 1 320 ? 14.992 -24.859 76.195 1.00 119.58 320 LEU A O 1
ATOM 2424 N N . ASP B 1 11 ? 7.606 -43.569 27.415 1.00 115.78 11 ASP B N 1
ATOM 2425 C CA . ASP B 1 11 ? 6.625 -42.732 26.657 1.00 121.43 11 ASP B CA 1
ATOM 2426 C C . ASP B 1 11 ? 5.530 -42.161 27.570 1.00 124.66 11 ASP B C 1
ATOM 2427 O O . ASP B 1 11 ? 4.421 -42.701 27.637 1.00 128.76 11 ASP B O 1
ATOM 2432 N N . LEU B 1 12 ? 5.834 -41.059 28.260 1.00 119.95 12 LEU B N 1
ATOM 2433 C CA . LEU B 1 12 ? 7.099 -40.330 28.099 1.00 116.02 12 LEU B CA 1
ATOM 2434 C C . LEU B 1 12 ? 8.239 -40.847 29.020 1.00 117.72 12 LEU B C 1
ATOM 2435 O O . LEU B 1 12 ? 8.074 -40.951 30.240 1.00 115.22 12 LEU B O 1
ATOM 2440 N N . SER B 1 13 ? 9.368 -41.209 28.398 1.00 118.23 13 SER B N 1
ATOM 2441 C CA . SER B 1 13 ? 10.646 -41.551 29.070 1.00 105.94 13 SER B CA 1
ATOM 2442 C C . SER B 1 13 ? 11.806 -40.805 28.384 1.00 102.02 13 SER B C 1
ATOM 2443 O O . SER B 1 13 ? 12.998 -41.044 28.640 1.00 101.95 13 SER B O 1
ATOM 2446 N N . THR B 1 14 ? 11.414 -39.897 27.499 1.00 85.75 14 THR B N 1
ATOM 2447 C CA . THR B 1 14 ? 12.307 -38.971 26.839 1.00 83.08 14 THR B CA 1
ATOM 2448 C C . THR B 1 14 ? 12.664 -37.748 27.783 1.00 72.34 14 THR B C 1
ATOM 2449 O O . THR B 1 14 ? 13.265 -36.768 27.325 1.00 77.91 14 THR B O 1
ATOM 2453 N N . CYS B 1 15 ? 12.358 -37.851 29.093 1.00 63.15 15 CYS B N 1
ATOM 2454 C CA . CYS B 1 15 ? 12.312 -36.673 30.028 1.00 69.42 15 CYS B CA 1
ATOM 2455 C C . CYS B 1 15 ? 13.632 -35.871 30.150 1.00 62.88 15 CYS B C 1
ATOM 2456 O O . CYS B 1 15 ? 13.673 -34.644 29.834 1.00 57.11 15 CYS B O 1
ATOM 2459 N N . ASP B 1 16 ? 14.660 -36.590 30.630 1.00 56.94 16 ASP B N 1
ATOM 2460 C CA . ASP B 1 16 ? 16.076 -36.169 30.760 1.00 59.00 16 ASP B CA 1
ATOM 2461 C C . ASP B 1 16 ? 16.735 -35.582 29.490 1.00 56.91 16 ASP B C 1
ATOM 2462 O O . ASP B 1 16 ? 17.765 -34.897 29.649 1.00 45.44 16 ASP B O 1
ATOM 2467 N N . ASP B 1 17 ? 16.144 -35.836 28.294 1.00 50.11 17 ASP B N 1
ATOM 2468 C CA . ASP B 1 17 ? 16.696 -35.477 26.962 1.00 55.78 17 ASP B CA 1
ATOM 2469 C C . ASP B 1 17 ? 16.415 -34.052 26.434 1.00 54.08 17 ASP B C 1
ATOM 2470 O O . ASP B 1 17 ? 17.156 -33.550 25.582 1.00 50.28 17 ASP B O 1
ATOM 2475 N N . GLU B 1 18 ? 15.343 -33.409 26.887 1.00 47.82 18 GLU B N 1
ATOM 2476 C CA . GLU B 1 18 ? 15.009 -32.086 26.351 1.00 45.58 18 GLU B CA 1
ATOM 2477 C C . GLU B 1 18 ? 16.104 -31.013 26.688 1.00 43.47 18 GLU B C 1
ATOM 2478 O O . GLU B 1 18 ? 16.501 -30.883 27.852 1.00 46.09 18 GLU B O 1
ATOM 2484 N N . PRO B 1 19 ? 16.621 -30.256 25.658 1.00 40.41 19 PRO B N 1
ATOM 2485 C CA . PRO B 1 19 ? 17.672 -29.342 26.055 1.00 36.71 19 PRO B CA 1
ATOM 2486 C C . PRO B 1 19 ? 17.013 -28.019 26.505 1.00 38.56 19 PRO B C 1
ATOM 2487 O O . PRO B 1 19 ? 16.999 -26.999 25.750 1.00 34.94 19 PRO B O 1
ATOM 2491 N N . ILE B 1 20 ? 16.566 -28.031 27.775 1.00 33.76 20 ILE B N 1
ATOM 2492 C CA . ILE B 1 20 ? 15.836 -26.896 28.354 1.00 31.98 20 ILE B CA 1
ATOM 2493 C C . ILE B 1 20 ? 16.667 -25.621 28.489 1.00 31.92 20 ILE B C 1
ATOM 2494 O O . ILE B 1 20 ? 16.118 -24.532 28.616 1.00 33.50 20 ILE B O 1
ATOM 2499 N N . HIS B 1 21 ? 18.004 -25.749 28.433 1.00 33.36 21 HIS B N 1
ATOM 2500 C CA . HIS B 1 21 ? 18.873 -24.607 28.577 1.00 33.03 21 HIS B CA 1
ATOM 2501 C C . HIS B 1 21 ? 19.059 -23.817 27.309 1.00 32.82 21 HIS B C 1
ATOM 2502 O O . HIS B 1 21 ? 19.551 -22.717 27.377 1.00 33.05 21 HIS B O 1
ATOM 2509 N N . ILE B 1 22 ? 18.612 -24.350 26.151 1.00 29.85 22 ILE B N 1
ATOM 2510 C CA . ILE B 1 22 ? 18.796 -23.646 24.847 1.00 32.54 22 ILE B CA 1
ATOM 2511 C C . ILE B 1 22 ? 17.488 -23.473 24.078 1.00 32.51 22 ILE B C 1
ATOM 2512 O O . ILE B 1 22 ? 17.370 -23.981 22.937 1.00 34.81 22 ILE B O 1
ATOM 2517 N N . PRO B 1 23 ? 16.498 -22.814 24.698 1.00 31.04 23 PRO B N 1
ATOM 2518 C CA . PRO B 1 23 ? 15.129 -22.761 24.029 1.00 32.81 23 PRO B CA 1
ATOM 2519 C C . PRO B 1 23 ? 15.118 -21.667 22.916 1.00 34.32 23 PRO B C 1
ATOM 2520 O O . PRO B 1 23 ? 14.180 -21.638 22.095 1.00 36.47 23 PRO B O 1
ATOM 2524 N N . GLY B 1 24 ? 16.171 -20.835 22.848 1.00 32.41 24 GLY B N 1
ATOM 2525 C CA . GLY B 1 24 ? 16.241 -19.679 21.944 1.00 35.85 24 GLY B CA 1
ATOM 2526 C C . GLY B 1 24 ? 15.128 -18.647 22.076 1.00 36.29 24 GLY B C 1
ATOM 2527 O O . GLY B 1 24 ? 14.781 -17.972 21.096 1.00 36.17 24 GLY B O 1
ATOM 2528 N N . ALA B 1 25 ? 14.615 -18.477 23.282 1.00 37.08 25 ALA B N 1
ATOM 2529 C CA . ALA B 1 25 ? 13.437 -17.648 23.523 1.00 36.27 25 ALA B CA 1
ATOM 2530 C C . ALA B 1 25 ? 13.302 -17.335 24.992 1.00 37.41 25 ALA B C 1
ATOM 2531 O O . ALA B 1 25 ? 13.834 -18.032 25.847 1.00 35.09 25 ALA B O 1
ATOM 2533 N N . ILE B 1 26 ? 12.581 -16.252 25.286 1.00 36.23 26 ILE B N 1
ATOM 2534 C CA . ILE B 1 26 ? 12.360 -15.875 26.686 1.00 34.51 26 ILE B CA 1
ATOM 2535 C C . ILE B 1 26 ? 10.852 -15.688 26.892 1.00 35.57 26 ILE B C 1
ATOM 2536 O O . ILE B 1 26 ? 10.048 -15.665 25.929 1.00 37.71 26 ILE B O 1
ATOM 2541 N N . GLN B 1 27 ? 10.475 -15.528 28.170 1.00 36.65 27 GLN B N 1
ATOM 2542 C CA . GLN B 1 27 ? 9.141 -15.055 28.552 1.00 34.84 27 GLN B CA 1
ATOM 2543 C C . GLN B 1 27 ? 8.982 -13.520 28.283 1.00 38.51 27 GLN B C 1
ATOM 2544 O O . GLN B 1 27 ? 9.913 -12.754 28.475 1.00 36.60 27 GLN B O 1
ATOM 2550 N N . PRO B 1 28 ? 7.789 -13.098 27.844 1.00 38.23 28 PRO B N 1
ATOM 2551 C CA . PRO B 1 28 ? 7.569 -11.771 27.284 1.00 40.44 28 PRO B CA 1
ATOM 2552 C C . PRO B 1 28 ? 7.562 -10.630 28.284 1.00 39.46 28 PRO B C 1
ATOM 2553 O O . PRO B 1 28 ? 7.512 -9.495 27.860 1.00 43.53 28 PRO B O 1
ATOM 2557 N N . HIS B 1 29 ? 7.620 -10.892 29.572 1.00 42.17 29 HIS B N 1
ATOM 2558 C CA . HIS B 1 29 ? 7.530 -9.814 30.540 1.00 44.65 29 HIS B CA 1
ATOM 2559 C C . HIS B 1 29 ? 8.833 -9.061 30.782 1.00 45.73 29 HIS B C 1
ATOM 2560 O O . HIS B 1 29 ? 8.825 -8.041 31.478 1.00 45.59 29 HIS B O 1
ATOM 2567 N N . GLY B 1 30 ? 9.955 -9.493 30.195 1.00 39.90 30 GLY B N 1
ATOM 2568 C CA . GLY B 1 30 ? 11.144 -8.639 30.174 1.00 36.63 30 GLY B CA 1
ATOM 2569 C C . GLY B 1 30 ? 11.837 -8.718 28.834 1.00 37.25 30 GLY B C 1
ATOM 2570 O O . GLY B 1 30 ? 11.327 -9.351 27.964 1.00 37.74 30 GLY B O 1
ATOM 2571 N N . LEU B 1 31 ? 13.033 -8.141 28.731 1.00 35.53 31 LEU B N 1
ATOM 2572 C CA . LEU B 1 31 ? 13.858 -8.091 27.543 1.00 37.96 31 LEU B CA 1
ATOM 2573 C C . LEU B 1 31 ? 15.208 -8.672 27.924 1.00 36.26 31 LEU B C 1
ATOM 2574 O O . LEU B 1 31 ? 15.633 -8.579 29.093 1.00 39.31 31 LEU B O 1
ATOM 2579 N N . LEU B 1 32 ? 15.898 -9.206 26.912 1.00 35.33 32 LEU B N 1
ATOM 2580 C CA . LEU B 1 32 ? 17.199 -9.802 27.196 1.00 35.32 32 LEU B CA 1
ATOM 2581 C C . LEU B 1 32 ? 18.177 -9.273 26.164 1.00 34.86 32 LEU B C 1
ATOM 2582 O O . LEU B 1 32 ? 17.900 -9.236 24.954 1.00 34.88 32 LEU B O 1
ATOM 2587 N N . LEU B 1 33 ? 19.362 -8.881 26.616 1.00 36.87 33 LEU B N 1
ATOM 2588 C CA . LEU B 1 33 ? 20.422 -8.596 25.655 1.00 36.22 33 LEU B CA 1
ATOM 2589 C C . LEU B 1 33 ? 21.588 -9.500 26.023 1.00 35.65 33 LEU B C 1
ATOM 2590 O O . LEU B 1 33 ? 21.871 -9.711 27.212 1.00 36.57 33 LEU B O 1
ATOM 2595 N N . ALA B 1 34 ? 22.294 -9.993 25.001 1.00 32.13 34 ALA B N 1
ATOM 2596 C CA . ALA B 1 34 ? 23.527 -10.772 25.171 1.00 35.08 34 ALA B CA 1
ATOM 2597 C C . ALA B 1 34 ? 24.626 -9.918 24.601 1.00 38.26 34 ALA B C 1
ATOM 2598 O O . ALA B 1 34 ? 24.490 -9.408 23.459 1.00 36.49 34 ALA B O 1
ATOM 2600 N N . LEU B 1 35 ? 25.669 -9.690 25.409 1.00 32.21 35 LEU B N 1
ATOM 2601 C CA . LEU B 1 35 ? 26.819 -8.819 25.062 1.00 35.40 35 LEU B CA 1
ATOM 2602 C C . LEU B 1 35 ? 28.092 -9.616 24.982 1.00 33.52 35 LEU B C 1
ATOM 2603 O O . LEU B 1 35 ? 28.270 -10.543 25.784 1.00 35.11 35 LEU B O 1
ATOM 2608 N N . ALA B 1 36 ? 28.978 -9.281 24.047 1.00 35.69 36 ALA B N 1
ATOM 2609 C CA . ALA B 1 36 ? 30.364 -9.722 24.150 1.00 37.37 36 ALA B CA 1
ATOM 2610 C C . ALA B 1 36 ? 31.070 -8.992 25.324 1.00 39.85 36 ALA B C 1
ATOM 2611 O O . ALA B 1 36 ? 30.556 -7.989 25.863 1.00 37.64 36 ALA B O 1
ATOM 2613 N N . ALA B 1 37 ? 32.247 -9.506 25.697 1.00 42.34 37 ALA B N 1
ATOM 2614 C CA . ALA B 1 37 ? 33.045 -8.899 26.805 1.00 47.58 37 ALA B CA 1
ATOM 2615 C C . ALA B 1 37 ? 33.298 -7.383 26.613 1.00 46.03 37 ALA B C 1
ATOM 2616 O O . ALA B 1 37 ? 33.307 -6.633 27.606 1.00 41.34 37 ALA B O 1
ATOM 2618 N N . ASP B 1 38 ? 33.407 -6.950 25.355 1.00 42.55 38 ASP B N 1
ATOM 2619 C CA . ASP B 1 38 ? 33.645 -5.537 25.057 1.00 44.70 38 ASP B CA 1
ATOM 2620 C C . ASP B 1 38 ? 32.373 -4.708 24.892 1.00 39.98 38 ASP B C 1
ATOM 2621 O O . ASP B 1 38 ? 32.409 -3.557 24.417 1.00 43.67 38 ASP B O 1
ATOM 2626 N N . MET B 1 39 ? 31.266 -5.336 25.253 1.00 41.70 39 MET B N 1
ATOM 2627 C CA . MET B 1 39 ? 29.946 -4.753 25.354 1.00 42.09 39 MET B CA 1
ATOM 2628 C C . MET B 1 39 ? 29.277 -4.616 24.041 1.00 41.89 39 MET B C 1
ATOM 2629 O O . MET B 1 39 ? 28.203 -3.986 23.999 1.00 39.22 39 MET B O 1
ATOM 2634 N N . THR B 1 40 ? 29.822 -5.203 22.961 1.00 36.96 40 THR B N 1
ATOM 2635 C CA . THR B 1 40 ? 28.994 -5.160 21.746 1.00 41.58 40 THR B CA 1
ATOM 2636 C C . THR B 1 40 ? 27.754 -6.055 21.923 1.00 37.81 40 THR B C 1
ATOM 2637 O O . THR B 1 40 ? 27.834 -7.139 22.505 1.00 35.12 40 THR B O 1
ATOM 2641 N N . ILE B 1 41 ? 26.604 -5.616 21.407 1.00 35.86 41 ILE B N 1
ATOM 2642 C CA . ILE B 1 41 ? 25.397 -6.447 21.482 1.00 37.16 41 ILE B CA 1
ATOM 2643 C C . ILE B 1 41 ? 25.514 -7.496 20.421 1.00 36.40 41 ILE B C 1
ATOM 2644 O O . ILE B 1 41 ? 25.750 -7.193 19.274 1.00 39.88 41 ILE B O 1
ATOM 2649 N N . VAL B 1 42 ? 25.372 -8.752 20.860 1.00 34.71 42 VAL B N 1
ATOM 2650 C CA . VAL B 1 42 ? 25.475 -9.878 19.956 1.00 35.76 42 VAL B CA 1
ATOM 2651 C C . VAL B 1 42 ? 24.115 -10.529 19.663 1.00 36.79 42 VAL B C 1
ATOM 2652 O O . VAL B 1 42 ? 23.919 -11.144 18.580 1.00 38.80 42 VAL B O 1
ATOM 2656 N N . ALA B 1 43 ? 23.143 -10.352 20.555 1.00 37.13 43 ALA B N 1
ATOM 2657 C CA . ALA B 1 43 ? 21.823 -10.972 20.347 1.00 35.56 43 ALA B CA 1
ATOM 2658 C C . ALA B 1 43 ? 20.853 -10.283 21.226 1.00 34.75 43 ALA B C 1
ATOM 2659 O O . ALA B 1 43 ? 21.228 -9.649 22.229 1.00 34.39 43 ALA B O 1
ATOM 2661 N N . GLY B 1 44 ? 19.563 -10.392 20.906 1.00 36.19 44 GLY B N 1
ATOM 2662 C CA . GLY B 1 44 ? 18.592 -9.681 21.740 1.00 35.93 44 GLY B CA 1
ATOM 2663 C C . GLY B 1 44 ? 17.228 -10.317 21.555 1.00 37.69 44 GLY B C 1
ATOM 2664 O O . GLY B 1 44 ? 16.958 -10.884 20.480 1.00 36.24 44 GLY B O 1
ATOM 2665 N N . SER B 1 45 ? 16.349 -10.138 22.555 1.00 36.69 45 SER B N 1
ATOM 2666 C CA . SER B 1 45 ? 14.968 -10.595 22.412 1.00 35.08 45 SER B CA 1
ATOM 2667 C C . SER B 1 45 ? 14.174 -9.781 21.412 1.00 43.13 45 SER B C 1
ATOM 2668 O O . SER B 1 45 ? 14.390 -8.569 21.315 1.00 41.42 45 SER B O 1
ATOM 2671 N N . ASP B 1 46 ? 13.244 -10.443 20.695 1.00 39.68 46 ASP B N 1
ATOM 2672 C CA . ASP B 1 46 ? 12.552 -9.792 19.582 1.00 43.89 46 ASP B CA 1
ATOM 2673 C C . ASP B 1 46 ? 11.609 -8.681 20.041 1.00 42.08 46 ASP B C 1
ATOM 2674 O O . ASP B 1 46 ? 10.990 -8.008 19.172 1.00 47.00 46 ASP B O 1
ATOM 2679 N N . ASN B 1 47 ? 11.413 -8.535 21.356 1.00 45.66 47 ASN B N 1
ATOM 2680 C CA . ASN B 1 47 ? 10.513 -7.496 21.944 1.00 47.67 47 ASN B CA 1
ATOM 2681 C C . ASN B 1 47 ? 11.223 -6.174 22.256 1.00 46.44 47 ASN B C 1
ATOM 2682 O O . ASN B 1 47 ? 10.612 -5.226 22.790 1.00 53.28 47 ASN B O 1
ATOM 2687 N N . LEU B 1 48 ? 12.512 -6.112 21.882 1.00 48.09 48 LEU B N 1
ATOM 2688 C CA . LEU B 1 48 ? 13.364 -4.929 22.064 1.00 47.89 48 LEU B CA 1
ATOM 2689 C C . LEU B 1 48 ? 12.847 -3.697 21.349 1.00 55.00 48 LEU B C 1
ATOM 2690 O O . LEU B 1 48 ? 13.045 -2.603 21.855 1.00 58.24 48 LEU B O 1
ATOM 2695 N N . PRO B 1 49 ? 12.199 -3.869 20.180 1.00 56.87 49 PRO B N 1
ATOM 2696 C CA . PRO B 1 49 ? 11.514 -2.670 19.635 1.00 66.44 49 PRO B CA 1
ATOM 2697 C C . PRO B 1 49 ? 10.356 -2.114 20.468 1.00 72.96 49 PRO B C 1
ATOM 2698 O O . PRO B 1 49 ? 10.262 -0.891 20.626 1.00 77.13 49 PRO B O 1
ATOM 2702 N N . GLU B 1 50 ? 9.486 -2.986 20.979 1.00 78.63 50 GLU B N 1
ATOM 2703 C CA . GLU B 1 50 ? 8.286 -2.555 21.711 1.00 90.66 50 GLU B CA 1
ATOM 2704 C C . GLU B 1 50 ? 8.654 -1.862 23.003 1.00 97.80 50 GLU B C 1
ATOM 2705 O O . GLU B 1 50 ? 8.827 -0.638 23.036 1.00 100.51 50 GLU B O 1
ATOM 2711 N N . LEU B 1 51 ? 8.773 -2.656 24.064 1.00 101.31 51 LEU B N 1
ATOM 2712 C CA . LEU B 1 51 ? 9.116 -2.139 25.391 1.00 104.67 51 LEU B CA 1
ATOM 2713 C C . LEU B 1 51 ? 10.222 -1.038 25.340 1.00 103.26 51 LEU B C 1
ATOM 2714 O O . LEU B 1 51 ? 10.357 -0.256 26.298 1.00 97.04 51 LEU B O 1
ATOM 2719 N N . THR B 1 52 ? 10.960 -0.947 24.215 1.00 95.60 52 THR B N 1
ATOM 2720 C CA . THR B 1 52 ? 12.132 -0.063 24.120 1.00 86.95 52 THR B CA 1
ATOM 2721 C C . THR B 1 52 ? 12.515 0.462 22.731 1.00 88.67 52 THR B C 1
ATOM 2722 O O . THR B 1 52 ? 11.852 1.343 22.199 1.00 91.35 52 THR B O 1
ATOM 2726 N N . GLY B 1 53 ? 13.599 -0.068 22.167 1.00 89.17 53 GLY B N 1
ATOM 2727 C CA . GLY B 1 53 ? 14.339 0.618 21.114 1.00 86.06 53 GLY B CA 1
ATOM 2728 C C . GLY B 1 53 ? 13.674 0.620 19.763 1.00 95.26 53 GLY B C 1
ATOM 2729 O O . GLY B 1 53 ? 12.920 1.551 19.433 1.00 80.79 53 GLY B O 1
ATOM 2730 N N . LEU B 1 54 ? 13.971 -0.439 18.997 1.00 101.30 54 LEU B N 1
ATOM 2731 C CA . LEU B 1 54 ? 13.575 -0.621 17.577 1.00 110.69 54 LEU B CA 1
ATOM 2732 C C . LEU B 1 54 ? 14.810 -0.653 16.646 1.00 116.10 54 LEU B C 1
ATOM 2733 O O . LEU B 1 54 ? 15.304 0.412 16.279 1.00 118.76 54 LEU B O 1
ATOM 2738 N N . ALA B 1 55 ? 15.313 -1.828 16.234 1.00 112.28 55 ALA B N 1
ATOM 2739 C CA . ALA B 1 55 ? 14.759 -3.167 16.474 1.00 112.36 55 ALA B CA 1
ATOM 2740 C C . ALA B 1 55 ? 15.850 -4.202 16.170 1.00 112.48 55 ALA B C 1
ATOM 2741 O O . ALA B 1 55 ? 16.359 -4.211 15.053 1.00 103.68 55 ALA B O 1
ATOM 2743 N N . ILE B 1 56 ? 16.178 -5.064 17.152 1.00 114.46 56 ILE B N 1
ATOM 2744 C CA . ILE B 1 56 ? 17.269 -6.109 17.107 1.00 104.95 56 ILE B CA 1
ATOM 2745 C C . ILE B 1 56 ? 18.319 -5.978 15.996 1.00 104.59 56 ILE B C 1
ATOM 2746 O O . ILE B 1 56 ? 19.455 -5.598 16.275 1.00 113.18 56 ILE B O 1
ATOM 2751 N N . GLY B 1 57 ? 17.953 -6.313 14.760 1.00 99.31 57 GLY B N 1
ATOM 2752 C CA . GLY B 1 57 ? 18.843 -6.109 13.616 1.00 102.30 57 GLY B CA 1
ATOM 2753 C C . GLY B 1 57 ? 19.448 -4.715 13.659 1.00 103.44 57 GLY B C 1
ATOM 2754 O O . GLY B 1 57 ? 20.447 -4.444 12.983 1.00 108.80 57 GLY B O 1
ATOM 2755 N N . ALA B 1 58 ? 18.835 -3.850 14.478 1.00 96.41 58 ALA B N 1
ATOM 2756 C CA . ALA B 1 58 ? 19.237 -2.450 14.671 1.00 87.42 58 ALA B CA 1
ATOM 2757 C C . ALA B 1 58 ? 20.185 -2.249 15.826 1.00 76.70 58 ALA B C 1
ATOM 2758 O O . ALA B 1 58 ? 21.031 -1.351 15.757 1.00 81.11 58 ALA B O 1
ATOM 2760 N N . LEU B 1 59 ? 20.005 -3.025 16.904 1.00 66.10 59 LEU B N 1
ATOM 2761 C CA . LEU B 1 59 ? 20.969 -3.024 17.995 1.00 57.46 59 LEU B CA 1
ATOM 2762 C C . LEU B 1 59 ? 22.176 -3.960 17.800 1.00 54.15 59 LEU B C 1
ATOM 2763 O O . LEU B 1 59 ? 23.249 -3.684 18.354 1.00 50.54 59 LEU B O 1
ATOM 2768 N N . ILE B 1 60 ? 22.005 -5.037 17.033 1.00 52.42 60 ILE B N 1
ATOM 2769 C CA . ILE B 1 60 ? 23.098 -6.026 16.807 1.00 53.57 60 ILE B CA 1
ATOM 2770 C C . ILE B 1 60 ? 24.350 -5.360 16.231 1.00 57.28 60 ILE B C 1
ATOM 2771 O O . ILE B 1 60 ? 24.288 -4.650 15.199 1.00 51.27 60 ILE B O 1
ATOM 2776 N N . GLY B 1 61 ? 25.455 -5.542 16.939 1.00 48.77 61 GLY B N 1
ATOM 2777 C CA . GLY B 1 61 ? 26.709 -4.943 16.613 1.00 53.28 61 GLY B CA 1
ATOM 2778 C C . GLY B 1 61 ? 26.924 -3.571 17.227 1.00 51.49 61 GLY B C 1
ATOM 2779 O O . GLY B 1 61 ? 28.044 -3.079 17.206 1.00 52.19 61 GLY B O 1
ATOM 2780 N N . ARG B 1 62 ? 25.891 -2.960 17.804 1.00 47.40 62 ARG B N 1
ATOM 2781 C CA . ARG B 1 62 ? 26.060 -1.670 18.493 1.00 46.58 62 ARG B CA 1
ATOM 2782 C C . ARG B 1 62 ? 26.625 -1.927 19.873 1.00 44.53 62 ARG B C 1
ATOM 2783 O O . ARG B 1 62 ? 26.397 -2.985 20.430 1.00 43.76 62 ARG B O 1
ATOM 2791 N N . SER B 1 63 ? 27.350 -0.967 20.430 1.00 45.86 63 SER B N 1
ATOM 2792 C CA . SER B 1 63 ? 27.826 -1.076 21.822 1.00 42.73 63 SER B CA 1
ATOM 2793 C C . SER B 1 63 ? 26.656 -0.865 22.773 1.00 48.54 63 SER B C 1
ATOM 2794 O O . SER B 1 63 ? 25.911 0.100 22.602 1.00 48.62 63 SER B O 1
ATOM 2797 N N . ALA B 1 64 ? 26.510 -1.720 23.795 1.00 43.41 64 ALA B N 1
ATOM 2798 C CA . ALA B 1 64 ? 25.431 -1.540 24.780 1.00 45.87 64 ALA B CA 1
ATOM 2799 C C . ALA B 1 64 ? 25.593 -0.209 25.452 1.00 48.33 64 ALA B C 1
ATOM 2800 O O . ALA B 1 64 ? 24.607 0.400 25.835 1.00 51.21 64 ALA B O 1
ATOM 2802 N N . ALA B 1 65 ? 26.842 0.249 25.589 1.00 46.85 65 ALA B N 1
ATOM 2803 C CA . ALA B 1 65 ? 27.104 1.582 26.086 1.00 48.41 65 ALA B CA 1
ATOM 2804 C C . ALA B 1 65 ? 26.491 2.769 25.251 1.00 58.03 65 ALA B C 1
ATOM 2805 O O . ALA B 1 65 ? 26.290 3.879 25.753 1.00 52.90 65 ALA B O 1
ATOM 2807 N N . ASP B 1 66 ? 26.143 2.566 23.991 1.00 54.25 66 ASP B N 1
ATOM 2808 C CA . ASP B 1 66 ? 25.511 3.694 23.264 1.00 61.70 66 ASP B CA 1
ATOM 2809 C C . ASP B 1 66 ? 24.025 3.476 23.328 1.00 60.54 66 ASP B C 1
ATOM 2810 O O . ASP B 1 66 ? 23.235 4.135 22.661 1.00 63.46 66 ASP B O 1
ATOM 2815 N N . VAL B 1 67 ? 23.648 2.515 24.133 1.00 57.89 67 VAL B N 1
ATOM 2816 C CA . VAL B 1 67 ? 22.268 2.127 24.199 1.00 56.95 67 VAL B CA 1
ATOM 2817 C C . VAL B 1 67 ? 21.745 2.517 25.571 1.00 58.16 67 VAL B C 1
ATOM 2818 O O . VAL B 1 67 ? 20.729 3.222 25.657 1.00 62.03 67 VAL B O 1
ATOM 2822 N N . PHE B 1 68 ? 22.470 2.180 26.639 1.00 53.97 68 PHE B N 1
ATOM 2823 C CA . PHE B 1 68 ? 22.007 2.614 27.956 1.00 52.32 68 PHE B CA 1
ATOM 2824 C C . PHE B 1 68 ? 22.713 3.848 28.514 1.00 48.06 68 PHE B C 1
ATOM 2825 O O . PHE B 1 68 ? 23.641 4.365 27.924 1.00 52.86 68 PHE B O 1
ATOM 2833 N N . ASP B 1 69 ? 22.242 4.295 29.670 1.00 47.11 69 ASP B N 1
ATOM 2834 C CA . ASP B 1 69 ? 22.772 5.388 30.496 1.00 56.41 69 ASP B CA 1
ATOM 2835 C C . ASP B 1 69 ? 24.237 5.407 30.725 1.00 45.72 69 ASP B C 1
ATOM 2836 O O . ASP B 1 69 ? 24.809 4.365 30.913 1.00 42.27 69 ASP B O 1
ATOM 2841 N N . SER B 1 70 ? 24.763 6.610 30.940 1.00 44.04 70 SER B N 1
ATOM 2842 C CA . SER B 1 70 ? 26.128 6.733 31.461 1.00 45.57 70 SER B CA 1
ATOM 2843 C C . SER B 1 70 ? 26.251 6.060 32.844 1.00 45.73 70 SER B C 1
ATOM 2844 O O . SER B 1 70 ? 27.180 5.286 33.105 1.00 42.18 70 SER B O 1
ATOM 2847 N N . GLU B 1 71 ? 25.274 6.278 33.723 1.00 40.67 71 GLU B N 1
ATOM 2848 C CA . GLU B 1 71 ? 25.330 5.623 35.042 1.00 41.45 71 GLU B CA 1
ATOM 2849 C C . GLU B 1 71 ? 25.262 4.126 34.905 1.00 40.83 71 GLU B C 1
ATOM 2850 O O . GLU B 1 71 ? 25.934 3.373 35.616 1.00 41.60 71 GLU B O 1
ATOM 2856 N N . THR B 1 72 ? 24.483 3.651 33.947 1.00 40.47 72 THR B N 1
ATOM 2857 C CA . THR B 1 72 ? 24.339 2.183 33.824 1.00 39.99 72 THR B CA 1
ATOM 2858 C C . THR B 1 72 ? 25.666 1.539 33.328 1.00 36.61 72 THR B C 1
ATOM 2859 O O . THR B 1 72 ? 26.081 0.495 33.782 1.00 36.67 72 THR B O 1
ATOM 2863 N N . HIS B 1 73 ? 26.314 2.232 32.402 1.00 39.16 73 HIS B N 1
ATOM 2864 C CA . HIS B 1 73 ? 27.568 1.702 31.876 1.00 39.08 73 HIS B CA 1
ATOM 2865 C C . HIS B 1 73 ? 28.586 1.663 33.002 1.00 38.85 73 HIS B C 1
ATOM 2866 O O . HIS B 1 73 ? 29.325 0.694 33.168 1.00 38.48 73 HIS B O 1
ATOM 2873 N N . ASN B 1 74 ? 28.616 2.716 33.812 1.00 37.22 74 ASN B N 1
ATOM 2874 C CA . ASN B 1 74 ? 29.588 2.709 34.935 1.00 38.76 74 ASN B CA 1
ATOM 2875 C C . ASN B 1 74 ? 29.289 1.577 35.925 1.00 37.30 74 ASN B C 1
ATOM 2876 O O . ASN B 1 74 ? 30.173 0.828 36.344 1.00 37.98 74 ASN B O 1
ATOM 2881 N N . ARG B 1 75 ? 28.042 1.497 36.358 1.00 37.03 75 ARG B N 1
ATOM 2882 C CA . ARG B 1 75 ? 27.636 0.412 37.259 1.00 37.98 75 ARG B CA 1
ATOM 2883 C C . ARG B 1 75 ? 27.992 -0.976 36.687 1.00 40.11 75 ARG B C 1
ATOM 2884 O O . ARG B 1 75 ? 28.436 -1.870 37.405 1.00 40.42 75 ARG B O 1
ATOM 2892 N N . LEU B 1 76 ? 27.780 -1.174 35.391 1.00 36.35 76 LEU B N 1
ATOM 2893 C CA . LEU B 1 76 ? 28.102 -2.515 34.811 1.00 36.59 76 LEU B CA 1
ATOM 2894 C C . LEU B 1 76 ? 29.633 -2.775 34.791 1.00 36.90 76 LEU B C 1
ATOM 2895 O O . LEU B 1 76 ? 30.092 -3.845 35.162 1.00 37.28 76 LEU B O 1
ATOM 2900 N N . THR B 1 77 ? 30.432 -1.760 34.484 1.00 35.65 77 THR B N 1
ATOM 2901 C CA . THR B 1 77 ? 31.898 -1.937 34.424 1.00 38.58 77 THR B CA 1
ATOM 2902 C C . THR B 1 77 ? 32.434 -2.267 35.825 1.00 41.48 77 THR B C 1
ATOM 2903 O O . THR B 1 77 ? 33.297 -3.123 35.975 1.00 41.07 77 THR B O 1
ATOM 2907 N N . ILE B 1 78 ? 31.891 -1.578 36.843 1.00 42.61 78 ILE B N 1
ATOM 2908 C CA . ILE B 1 78 ? 32.247 -1.833 38.263 1.00 40.02 78 ILE B CA 1
ATOM 2909 C C . ILE B 1 78 ? 31.896 -3.284 38.590 1.00 40.53 78 ILE B C 1
ATOM 2910 O O . ILE B 1 78 ? 32.719 -4.035 39.150 1.00 40.08 78 ILE B O 1
ATOM 2915 N N . ALA B 1 79 ? 30.657 -3.656 38.290 1.00 37.83 79 ALA B N 1
ATOM 2916 C CA . ALA B 1 79 ? 30.153 -4.990 38.623 1.00 42.73 79 ALA B CA 1
ATOM 2917 C C . ALA B 1 79 ? 30.970 -6.056 37.966 1.00 41.06 79 ALA B C 1
ATOM 2918 O O . ALA B 1 79 ? 31.296 -7.072 38.600 1.00 46.61 79 ALA B O 1
ATOM 2920 N N . LEU B 1 80 ? 31.294 -5.859 36.691 1.00 37.96 80 LEU B N 1
ATOM 2921 C CA . LEU B 1 80 ? 32.079 -6.878 35.963 1.00 40.21 80 LEU B CA 1
ATOM 2922 C C . LEU B 1 80 ? 33.530 -6.922 36.358 1.00 45.17 80 LEU B C 1
ATOM 2923 O O . LEU B 1 80 ? 34.165 -7.954 36.138 1.00 47.41 80 LEU B O 1
ATOM 2928 N N . ALA B 1 81 ? 34.068 -5.828 36.918 1.00 42.90 81 ALA B N 1
ATOM 2929 C CA . ALA B 1 81 ? 35.458 -5.850 37.367 1.00 46.61 81 ALA B CA 1
ATOM 2930 C C . ALA B 1 81 ? 35.564 -6.476 38.771 1.00 54.78 81 ALA B C 1
ATOM 2931 O O . ALA B 1 81 ? 36.676 -6.846 39.191 1.00 60.67 81 ALA B O 1
ATOM 2933 N N . GLU B 1 82 ? 34.453 -6.550 39.503 1.00 53.15 82 GLU B N 1
ATOM 2934 C CA . GLU B 1 82 ? 34.482 -7.042 40.903 1.00 61.55 82 GLU B CA 1
ATOM 2935 C C . GLU B 1 82 ? 35.042 -8.450 40.899 1.00 68.62 82 GLU B C 1
ATOM 2936 O O . GLU B 1 82 ? 34.384 -9.356 40.388 1.00 73.80 82 GLU B O 1
ATOM 2942 N N . PRO B 1 83 ? 36.246 -8.650 41.481 1.00 82.85 83 PRO B N 1
ATOM 2943 C CA . PRO B 1 83 ? 36.857 -9.984 41.400 1.00 87.22 83 PRO B CA 1
ATOM 2944 C C . PRO B 1 83 ? 36.039 -11.016 42.205 1.00 90.66 83 PRO B C 1
ATOM 2945 O O . PRO B 1 83 ? 35.209 -10.640 43.052 1.00 82.04 83 PRO B O 1
ATOM 2949 N N . GLY B 1 84 ? 36.268 -12.300 41.932 1.00 93.65 84 GLY B N 1
ATOM 2950 C CA . GLY B 1 84 ? 35.403 -13.366 42.433 1.00 93.84 84 GLY B CA 1
ATOM 2951 C C . GLY B 1 84 ? 34.185 -13.421 41.538 1.00 95.10 84 GLY B C 1
ATOM 2952 O O . GLY B 1 84 ? 33.352 -12.517 41.574 1.00 93.75 84 GLY B O 1
ATOM 2953 N N . ALA B 1 85 ? 34.097 -14.467 40.720 1.00 97.62 85 ALA B N 1
ATOM 2954 C CA . ALA B 1 85 ? 33.044 -14.597 39.710 1.00 100.30 85 ALA B CA 1
ATOM 2955 C C . ALA B 1 85 ? 31.687 -13.972 40.104 1.00 104.16 85 ALA B C 1
ATOM 2956 O O . ALA B 1 85 ? 31.366 -12.846 39.687 1.00 100.54 85 ALA B O 1
ATOM 2958 N N . ALA B 1 86 ? 30.928 -14.689 40.938 1.00 105.50 86 ALA B N 1
ATOM 2959 C CA . ALA B 1 86 ? 29.480 -14.482 41.111 1.00 101.77 86 ALA B CA 1
ATOM 2960 C C . ALA B 1 86 ? 28.765 -14.735 39.781 1.00 94.72 86 ALA B C 1
ATOM 2961 O O . ALA B 1 86 ? 29.269 -14.373 38.706 1.00 85.83 86 ALA B O 1
ATOM 2963 N N . VAL B 1 87 ? 27.606 -15.386 39.840 1.00 92.22 87 VAL B N 1
ATOM 2964 C CA . VAL B 1 87 ? 26.739 -15.401 38.658 1.00 79.62 87 VAL B CA 1
ATOM 2965 C C . VAL B 1 87 ? 25.766 -14.203 38.665 1.00 78.49 87 VAL B C 1
ATOM 2966 O O . VAL B 1 87 ? 24.531 -14.310 38.889 1.00 81.29 87 VAL B O 1
ATOM 2970 N N . GLY B 1 88 ? 26.392 -13.058 38.425 1.00 55.80 88 GLY B N 1
ATOM 2971 C CA . GLY B 1 88 ? 25.732 -11.812 38.207 1.00 47.77 88 GLY B CA 1
ATOM 2972 C C . GLY B 1 88 ? 24.990 -11.315 39.426 1.00 54.54 88 GLY B C 1
ATOM 2973 O O . GLY B 1 88 ? 25.173 -11.820 40.539 1.00 55.23 88 GLY B O 1
ATOM 2974 N N . ALA B 1 89 ? 24.106 -10.369 39.202 1.00 52.22 89 ALA B N 1
ATOM 2975 C CA . ALA B 1 89 ? 23.521 -9.591 40.299 1.00 45.23 89 ALA B CA 1
ATOM 2976 C C . ALA B 1 89 ? 22.568 -8.585 39.733 1.00 49.57 89 ALA B C 1
ATOM 2977 O O . ALA B 1 89 ? 22.574 -8.320 38.496 1.00 42.02 89 ALA B O 1
ATOM 2979 N N . PRO B 1 90 ? 21.747 -7.987 40.610 1.00 44.06 90 PRO B N 1
ATOM 2980 C CA . PRO B 1 90 ? 20.913 -6.852 40.196 1.00 44.10 90 PRO B CA 1
ATOM 2981 C C . PRO B 1 90 ? 21.751 -5.677 39.766 1.00 41.07 90 PRO B C 1
ATOM 2982 O O . PRO B 1 90 ? 22.934 -5.511 40.205 1.00 44.53 90 PRO B O 1
ATOM 2986 N N . ILE B 1 91 ? 21.142 -4.871 38.878 1.00 41.02 91 ILE B N 1
ATOM 2987 C CA . ILE B 1 91 ? 21.731 -3.651 38.371 1.00 39.78 91 ILE B CA 1
ATOM 2988 C C . ILE B 1 91 ? 20.634 -2.719 37.926 1.00 39.31 91 ILE B C 1
ATOM 2989 O O . ILE B 1 91 ? 19.707 -3.094 37.189 1.00 43.99 91 ILE B O 1
ATOM 2994 N N . ALA B 1 92 ? 20.675 -1.477 38.387 1.00 44.66 92 ALA B N 1
ATOM 2995 C CA . ALA B 1 92 ? 19.664 -0.522 37.885 1.00 45.45 92 ALA B CA 1
ATOM 2996 C C . ALA B 1 92 ? 20.005 -0.064 36.452 1.00 49.72 92 ALA B C 1
ATOM 2997 O O . ALA B 1 92 ? 21.173 0.277 36.162 1.00 44.37 92 ALA B O 1
ATOM 2999 N N . VAL B 1 93 ? 19.019 -0.096 35.559 1.00 43.43 93 VAL B N 1
ATOM 3000 C CA . VAL B 1 93 ? 19.272 0.177 34.156 1.00 47.16 93 VAL B CA 1
ATOM 3001 C C . VAL B 1 93 ? 18.375 1.304 33.699 1.00 57.06 93 VAL B C 1
ATOM 3002 O O . VAL B 1 93 ? 17.237 1.415 34.137 1.00 56.00 93 VAL B O 1
ATOM 3006 N N . GLY B 1 94 ? 18.924 2.188 32.866 1.00 60.83 94 GLY B N 1
ATOM 3007 C CA . GLY B 1 94 ? 18.131 3.251 32.271 1.00 59.12 94 GLY B CA 1
ATOM 3008 C C . GLY B 1 94 ? 18.560 3.465 30.834 1.00 60.73 94 GLY B C 1
ATOM 3009 O O . GLY B 1 94 ? 19.737 3.298 30.531 1.00 57.45 94 GLY B O 1
ATOM 3010 N N . PHE B 1 95 ? 17.623 3.786 29.945 1.00 66.75 95 PHE B N 1
ATOM 3011 C CA . PHE B 1 95 ? 17.987 4.313 28.630 1.00 76.75 95 PHE B CA 1
ATOM 3012 C C . PHE B 1 95 ? 17.482 5.737 28.523 1.00 85.98 95 PHE B C 1
ATOM 3013 O O . PHE B 1 95 ? 16.552 6.138 29.242 1.00 83.52 95 PHE B O 1
ATOM 3021 N N . THR B 1 96 ? 18.105 6.487 27.619 1.00 92.75 96 THR B N 1
ATOM 3022 C CA . THR B 1 96 ? 17.485 7.682 27.025 1.00 105.52 96 THR B CA 1
ATOM 3023 C C . THR B 1 96 ? 17.574 7.532 25.500 1.00 112.56 96 THR B C 1
ATOM 3024 O O . THR B 1 96 ? 18.657 7.290 24.961 1.00 116.62 96 THR B O 1
ATOM 3028 N N . MET B 1 97 ? 16.435 7.656 24.817 1.00 126.80 97 MET B N 1
ATOM 3029 C CA . MET B 1 97 ? 16.335 7.375 23.368 1.00 137.05 97 MET B CA 1
ATOM 3030 C C . MET B 1 97 ? 15.855 8.610 22.556 1.00 142.68 97 MET B C 1
ATOM 3031 O O . MET B 1 97 ? 15.874 9.731 23.091 1.00 140.62 97 MET B O 1
ATOM 3036 N N . PRO B 1 98 ? 15.453 8.430 21.265 1.00 140.61 98 PRO B N 1
ATOM 3037 C CA . PRO B 1 98 ? 14.827 9.568 20.568 1.00 134.36 98 PRO B CA 1
ATOM 3038 C C . PRO B 1 98 ? 13.583 10.085 21.295 1.00 132.55 98 PRO B C 1
ATOM 3039 O O . PRO B 1 98 ? 13.141 11.206 21.043 1.00 138.67 98 PRO B O 1
ATOM 3043 N N . ASP B 1 99 ? 13.054 9.270 22.206 1.00 128.35 99 ASP B N 1
ATOM 3044 C CA . ASP B 1 99 ? 11.797 9.546 22.895 1.00 126.41 99 ASP B CA 1
ATOM 3045 C C . ASP B 1 99 ? 11.983 10.340 24.223 1.00 127.63 99 ASP B C 1
ATOM 3046 O O . ASP B 1 99 ? 11.872 11.570 24.199 1.00 127.11 99 ASP B O 1
ATOM 3051 N N . GLY B 1 100 ? 12.273 9.701 25.367 1.00 127.73 100 GLY B N 1
ATOM 3052 C CA . GLY B 1 100 ? 12.456 8.254 25.529 1.00 128.45 100 GLY B CA 1
ATOM 3053 C C . GLY B 1 100 ? 13.329 7.850 26.714 1.00 124.66 100 GLY B C 1
ATOM 3054 O O . GLY B 1 100 ? 14.452 7.380 26.526 1.00 123.45 100 GLY B O 1
ATOM 3055 N N . GLU B 1 101 ? 12.814 8.011 27.935 1.00 116.86 101 GLU B N 1
ATOM 3056 C CA . GLU B 1 101 ? 13.599 7.700 29.132 1.00 106.24 101 GLU B CA 1
ATOM 3057 C C . GLU B 1 101 ? 12.919 6.709 30.063 1.00 95.95 101 GLU B C 1
ATOM 3058 O O . GLU B 1 101 ? 11.955 7.049 30.751 1.00 90.17 101 GLU B O 1
ATOM 3064 N N . ARG B 1 102 ? 13.450 5.490 30.094 1.00 88.85 102 ARG B N 1
ATOM 3065 C CA . ARG B 1 102 ? 12.866 4.410 30.887 1.00 84.36 102 ARG B CA 1
ATOM 3066 C C . ARG B 1 102 ? 13.885 3.797 31.851 1.00 75.48 102 ARG B C 1
ATOM 3067 O O . ARG B 1 102 ? 15.044 3.605 31.490 1.00 74.89 102 ARG B O 1
ATOM 3075 N N . ALA B 1 103 ? 13.428 3.497 33.066 1.00 67.12 103 ALA B N 1
ATOM 3076 C CA . ALA B 1 103 ? 14.201 2.750 34.084 1.00 63.72 103 ALA B CA 1
ATOM 3077 C C . ALA B 1 103 ? 13.795 1.262 34.145 1.00 56.50 103 ALA B C 1
ATOM 3078 O O . ALA B 1 103 ? 12.606 0.940 34.083 1.00 54.59 103 ALA B O 1
ATOM 3080 N N . PHE B 1 104 ? 14.743 0.341 34.291 1.00 50.53 104 PHE B N 1
ATOM 3081 C CA . PHE B 1 104 ? 14.345 -1.067 34.430 1.00 52.12 104 PHE B CA 1
ATOM 3082 C C . PHE B 1 104 ? 15.095 -1.625 35.610 1.00 52.13 104 PHE B C 1
ATOM 3083 O O . PHE B 1 104 ? 16.234 -1.219 35.884 1.00 49.80 104 PHE B O 1
ATOM 3091 N N . ASN B 1 105 ? 14.465 -2.591 36.286 1.00 49.95 105 ASN B N 1
ATOM 3092 C CA . ASN B 1 105 ? 15.174 -3.522 37.132 1.00 51.56 105 ASN B CA 1
ATOM 3093 C C . ASN B 1 105 ? 15.968 -4.475 36.286 1.00 46.80 105 ASN B C 1
ATOM 3094 O O . ASN B 1 105 ? 15.385 -5.265 35.590 1.00 47.50 105 ASN B O 1
ATOM 3099 N N . GLY B 1 106 ? 17.280 -4.353 36.326 1.00 40.53 106 GLY B N 1
ATOM 3100 C CA . GLY B 1 106 ? 18.142 -5.193 35.533 1.00 42.27 106 GLY B CA 1
ATOM 3101 C C . GLY B 1 106 ? 18.766 -6.208 36.410 1.00 46.33 106 GLY B C 1
ATOM 3102 O O . GLY B 1 106 ? 18.805 -6.043 37.626 1.00 48.19 106 GLY B O 1
ATOM 3103 N N . SER B 1 107 ? 19.146 -7.306 35.812 1.00 36.82 107 SER B N 1
ATOM 3104 C CA . SER B 1 107 ? 20.122 -8.226 36.375 1.00 39.74 107 SER B CA 1
ATOM 3105 C C . SER B 1 107 ? 21.049 -8.665 35.298 1.00 41.53 107 SER B C 1
ATOM 3106 O O . SER B 1 107 ? 20.661 -8.964 34.185 1.00 44.48 107 SER B O 1
ATOM 3109 N N . TRP B 1 108 ? 22.310 -8.711 35.639 1.00 36.01 108 TRP B N 1
ATOM 3110 C CA . TRP B 1 108 ? 23.272 -9.215 34.701 1.00 36.35 108 TRP B CA 1
ATOM 3111 C C . TRP B 1 108 ? 23.774 -10.486 35.176 1.00 38.31 108 TRP B C 1
ATOM 3112 O O . TRP B 1 108 ? 23.667 -10.807 36.391 1.00 38.35 108 TRP B O 1
ATOM 3123 N N . HIS B 1 109 ? 24.391 -11.233 34.261 1.00 36.86 109 HIS B N 1
ATOM 3124 C CA . HIS B 1 109 ? 25.117 -12.442 34.572 1.00 37.89 109 HIS B CA 1
ATOM 3125 C C . HIS B 1 109 ? 26.115 -12.769 33.482 1.00 39.19 109 HIS B C 1
ATOM 3126 O O . HIS B 1 109 ? 25.967 -12.219 32.353 1.00 36.28 109 HIS B O 1
ATOM 3133 N N . ARG B 1 110 ? 27.144 -13.559 33.819 1.00 36.33 110 ARG B N 1
ATOM 3134 C CA . ARG B 1 110 ? 28.108 -14.063 32.851 1.00 40.42 110 ARG B CA 1
ATOM 3135 C C . ARG B 1 110 ? 27.903 -15.535 32.632 1.00 40.08 110 ARG B C 1
ATOM 3136 O O . ARG B 1 110 ? 27.827 -16.275 33.622 1.00 38.09 110 ARG B O 1
ATOM 3144 N N . HIS B 1 111 ? 27.857 -15.973 31.362 1.00 35.78 111 HIS B N 1
ATOM 3145 C CA . HIS B 1 111 ? 27.767 -17.430 31.039 1.00 33.77 111 HIS B CA 1
ATOM 3146 C C . HIS B 1 111 ? 28.111 -17.686 29.622 1.00 36.81 111 HIS B C 1
ATOM 3147 O O . HIS B 1 111 ? 27.756 -16.889 28.783 1.00 36.35 111 HIS B O 1
ATOM 3154 N N . ASP B 1 112 ? 28.824 -18.788 29.303 1.00 40.16 112 ASP B N 1
ATOM 3155 C CA . ASP B 1 112 ? 28.929 -19.193 27.875 1.00 38.79 112 ASP B CA 1
ATOM 3156 C C . ASP B 1 112 ? 29.821 -18.110 27.181 1.00 40.76 112 ASP B C 1
ATOM 3157 O O . ASP B 1 112 ? 29.754 -17.901 25.950 1.00 40.90 112 ASP B O 1
ATOM 3162 N N . GLN B 1 113 ? 30.640 -17.399 27.970 1.00 43.71 113 GLN B N 1
ATOM 3163 C CA . GLN B 1 113 ? 31.494 -16.302 27.458 1.00 38.90 113 GLN B CA 1
ATOM 3164 C C . GLN B 1 113 ? 30.752 -15.045 26.962 1.00 39.04 113 GLN B C 1
ATOM 3165 O O . GLN B 1 113 ? 31.318 -14.215 26.219 1.00 44.84 113 GLN B O 1
ATOM 3171 N N . LEU B 1 114 ? 29.534 -14.899 27.396 1.00 34.07 114 LEU B N 1
ATOM 3172 C CA . LEU B 1 114 ? 28.758 -13.687 27.102 1.00 33.61 114 LEU B CA 1
ATOM 3173 C C . LEU B 1 114 ? 28.385 -13.030 28.444 1.00 35.49 114 LEU B C 1
ATOM 3174 O O . LEU B 1 114 ? 28.393 -13.681 29.503 1.00 39.23 114 LEU B O 1
ATOM 3179 N N . VAL B 1 115 ? 28.067 -11.735 28.376 1.00 32.77 115 VAL B N 1
ATOM 3180 C CA . VAL B 1 115 ? 27.475 -11.009 29.485 1.00 32.52 115 VAL B CA 1
ATOM 3181 C C . VAL B 1 115 ? 26.042 -10.791 29.079 1.00 34.16 115 VAL B C 1
ATOM 3182 O O . VAL B 1 115 ? 25.753 -10.253 28.035 1.00 36.81 115 VAL B O 1
ATOM 3186 N N . PHE B 1 116 ? 25.150 -11.196 29.942 1.00 33.26 116 PHE B N 1
ATOM 3187 C CA . PHE B 1 116 ? 23.678 -11.065 29.721 1.00 33.03 116 PHE B CA 1
ATOM 3188 C C . PHE B 1 116 ? 23.089 -9.962 30.532 1.00 36.72 116 PHE B C 1
ATOM 3189 O O . PHE B 1 116 ? 23.423 -9.768 31.707 1.00 39.35 116 PHE B O 1
ATOM 3197 N N . LEU B 1 117 ? 22.218 -9.202 29.926 1.00 34.43 117 LEU B N 1
ATOM 3198 C CA . LEU B 1 117 ? 21.498 -8.245 30.685 1.00 40.41 117 LEU B CA 1
ATOM 3199 C C . LEU B 1 117 ? 20.031 -8.517 30.504 1.00 39.09 117 LEU B C 1
ATOM 3200 O O . LEU B 1 117 ? 19.527 -8.444 29.412 1.00 37.52 117 LEU B O 1
ATOM 3205 N N . GLU B 1 118 ? 19.352 -8.807 31.601 1.00 34.71 118 GLU B N 1
ATOM 3206 C CA . GLU B 1 118 ? 17.886 -8.880 31.622 1.00 38.15 118 GLU B CA 1
ATOM 3207 C C . GLU B 1 118 ? 17.239 -7.764 32.305 1.00 40.25 118 GLU B C 1
ATOM 3208 O O . GLU B 1 118 ? 17.677 -7.348 33.406 1.00 44.57 118 GLU B O 1
ATOM 3214 N N . LEU B 1 119 ? 16.172 -7.291 31.679 1.00 36.68 119 LEU B N 1
ATOM 3215 C CA . LEU B 1 119 ? 15.475 -6.102 32.113 1.00 39.04 119 LEU B CA 1
ATOM 3216 C C . LEU B 1 119 ? 14.023 -6.477 32.394 1.00 42.61 119 LEU B C 1
ATOM 3217 O O . LEU B 1 119 ? 13.280 -6.926 31.503 1.00 42.42 119 LEU B O 1
ATOM 3222 N N . GLU B 1 120 ? 13.595 -6.103 33.589 1.00 41.30 120 GLU B N 1
ATOM 3223 C CA . GLU B 1 120 ? 12.207 -6.194 33.948 1.00 46.08 120 GLU B CA 1
ATOM 3224 C C . GLU B 1 120 ? 11.666 -4.822 34.336 1.00 45.97 120 GLU B C 1
ATOM 3225 O O . GLU B 1 120 ? 12.319 -4.114 35.129 1.00 45.99 120 GLU B O 1
ATOM 3231 N N . PRO B 1 121 ? 10.496 -4.435 33.784 1.00 53.46 121 PRO B N 1
ATOM 3232 C CA . PRO B 1 121 ? 9.920 -3.137 34.165 1.00 59.04 121 PRO B CA 1
ATOM 3233 C C . PRO B 1 121 ? 9.538 -3.209 35.613 1.00 62.41 121 PRO B C 1
ATOM 3234 O O . PRO B 1 121 ? 9.063 -4.257 36.064 1.00 54.90 121 PRO B O 1
ATOM 3238 N N . PRO B 1 122 ? 9.770 -2.112 36.356 1.00 70.57 122 PRO B N 1
ATOM 3239 C CA . PRO B 1 122 ? 9.533 -2.194 37.803 1.00 72.75 122 PRO B CA 1
ATOM 3240 C C . PRO B 1 122 ? 8.024 -2.295 38.086 1.00 69.22 122 PRO B C 1
ATOM 3241 O O . PRO B 1 122 ? 7.264 -1.476 37.591 1.00 71.61 122 PRO B O 1
ATOM 3245 N N . GLN B 1 123 ? 7.627 -3.336 38.828 1.00 76.86 123 GLN B N 1
ATOM 3246 C CA . GLN B 1 123 ? 6.217 -3.733 39.077 1.00 86.40 123 GLN B CA 1
ATOM 3247 C C . GLN B 1 123 ? 5.731 -3.158 40.425 1.00 92.55 123 GLN B C 1
ATOM 3248 O O . GLN B 1 123 ? 6.290 -2.168 40.902 1.00 92.34 123 GLN B O 1
ATOM 3254 N N . ARG B 1 124 ? 4.683 -3.759 41.000 1.00 102.49 124 ARG B N 1
ATOM 3255 C CA . ARG B 1 124 ? 4.172 -3.503 42.380 1.00 111.73 124 ARG B CA 1
ATOM 3256 C C . ARG B 1 124 ? 4.084 -2.049 42.883 1.00 122.01 124 ARG B C 1
ATOM 3257 O O . ARG B 1 124 ? 3.306 -1.757 43.798 1.00 129.58 124 ARG B O 1
ATOM 3265 N N . ASP B 1 125 ? 4.902 -1.165 42.305 1.00 127.33 125 ASP B N 1
ATOM 3266 C CA . ASP B 1 125 ? 4.784 0.307 42.426 1.00 131.28 125 ASP B CA 1
ATOM 3267 C C . ASP B 1 125 ? 5.067 0.906 43.820 1.00 134.73 125 ASP B C 1
ATOM 3268 O O . ASP B 1 125 ? 4.344 1.801 44.279 1.00 138.54 125 ASP B O 1
ATOM 3273 N N . VAL B 1 126 ? 6.140 0.418 44.453 1.00 132.69 126 VAL B N 1
ATOM 3274 C CA . VAL B 1 126 ? 6.650 0.869 45.784 1.00 129.84 126 VAL B CA 1
ATOM 3275 C C . VAL B 1 126 ? 5.792 0.485 47.029 1.00 129.73 126 VAL B C 1
ATOM 3276 O O . VAL B 1 126 ? 4.628 0.888 47.144 1.00 130.90 126 VAL B O 1
ATOM 3280 N N . ARG B 1 127 ? 6.353 -0.299 47.963 1.00 117.70 127 ARG B N 1
ATOM 3281 C CA . ARG B 1 127 ? 7.750 -0.819 47.945 1.00 93.40 127 ARG B CA 1
ATOM 3282 C C . ARG B 1 127 ? 8.899 0.233 48.102 1.00 79.61 127 ARG B C 1
ATOM 3283 O O . ARG B 1 127 ? 9.765 0.380 47.230 1.00 75.65 127 ARG B O 1
ATOM 3291 N N . TYR B 1 128 ? 8.868 0.969 49.216 1.00 59.37 128 TYR B N 1
ATOM 3292 C CA . TYR B 1 128 ? 10.030 1.734 49.717 1.00 52.19 128 TYR B CA 1
ATOM 3293 C C . TYR B 1 128 ? 11.151 0.760 50.120 1.00 45.21 128 TYR B C 1
ATOM 3294 O O . TYR B 1 128 ? 10.947 -0.112 50.978 1.00 43.80 128 TYR B O 1
ATOM 3303 N N . PRO B 1 129 ? 12.331 0.854 49.481 1.00 47.30 129 PRO B N 1
ATOM 3304 C CA . PRO B 1 129 ? 13.234 -0.278 49.774 1.00 44.74 129 PRO B CA 1
ATOM 3305 C C . PRO B 1 129 ? 13.696 -0.395 51.256 1.00 44.77 129 PRO B C 1
ATOM 3306 O O . PRO B 1 129 ? 13.837 -1.526 51.752 1.00 42.68 129 PRO B O 1
ATOM 3310 N N . GLN B 1 130 ? 13.857 0.736 51.949 1.00 44.54 130 GLN B N 1
ATOM 3311 C CA . GLN B 1 130 ? 14.377 0.702 53.323 1.00 42.57 130 GLN B CA 1
ATOM 3312 C C . GLN B 1 130 ? 13.324 -0.088 54.163 1.00 43.39 130 GLN B C 1
ATOM 3313 O O . GLN B 1 130 ? 13.676 -0.972 54.972 1.00 41.27 130 GLN B O 1
ATOM 331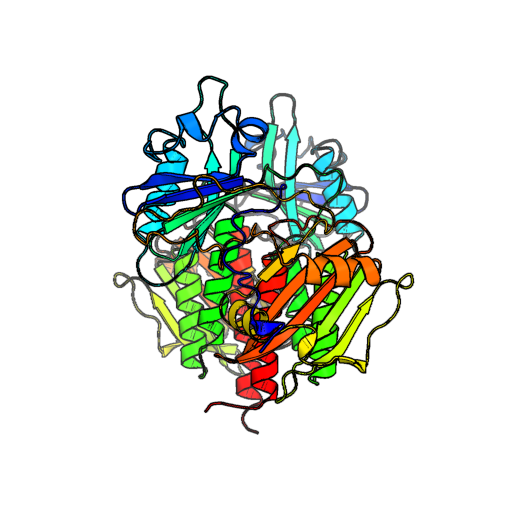9 N N . ALA B 1 131 ? 12.036 0.193 53.930 1.00 40.45 131 ALA B N 1
ATOM 3320 C CA . ALA B 1 131 ? 10.977 -0.522 54.686 1.00 41.10 131 ALA B CA 1
ATOM 3321 C C . ALA B 1 131 ? 10.953 -2.058 54.375 1.00 39.73 131 ALA B C 1
ATOM 3322 O O . ALA B 1 131 ? 10.748 -2.913 55.249 1.00 38.73 131 ALA B O 1
ATOM 3324 N N . PHE B 1 132 ? 11.213 -2.395 53.117 1.00 40.94 132 PHE B N 1
ATOM 3325 C CA . PHE B 1 132 ? 11.251 -3.767 52.661 1.00 39.03 132 PHE B CA 1
ATOM 3326 C C . PHE B 1 132 ? 12.473 -4.483 53.287 1.00 40.95 132 PHE B C 1
ATOM 3327 O O . PHE B 1 132 ? 12.298 -5.569 53.856 1.00 40.16 132 PHE B O 1
ATOM 3335 N N . PHE B 1 133 ? 13.652 -3.817 53.310 1.00 39.74 133 PHE B N 1
ATOM 3336 C CA . PHE B 1 133 ? 14.841 -4.468 53.969 1.00 43.12 133 PHE B CA 1
ATOM 3337 C C . PHE B 1 133 ? 14.549 -4.821 55.440 1.00 42.54 133 PHE B C 1
ATOM 3338 O O . PHE B 1 133 ? 14.878 -5.919 55.902 1.00 37.96 133 PHE B O 1
ATOM 3346 N N . ARG B 1 134 ? 13.995 -3.829 56.166 1.00 42.45 134 ARG B N 1
ATOM 3347 C CA . ARG B 1 134 ? 13.613 -4.004 57.597 1.00 41.18 134 ARG B CA 1
ATOM 3348 C C . ARG B 1 134 ? 12.669 -5.219 57.744 1.00 45.66 134 ARG B C 1
ATOM 3349 O O . ARG B 1 134 ? 12.835 -6.054 58.666 1.00 42.69 134 ARG B O 1
ATOM 3357 N N . SER B 1 135 ? 11.670 -5.342 56.854 1.00 42.99 135 SER B N 1
ATOM 3358 C CA . SER B 1 135 ? 10.715 -6.432 56.995 1.00 47.41 135 SER B CA 1
ATOM 3359 C C . SER B 1 135 ? 11.418 -7.769 56.684 1.00 40.17 135 SER B C 1
ATOM 3360 O O . SER B 1 135 ? 11.099 -8.840 57.264 1.00 43.75 135 SER B O 1
ATOM 3363 N N . VAL B 1 136 ? 12.344 -7.719 55.753 1.00 38.57 136 VAL B N 1
ATOM 3364 C CA . VAL B 1 136 ? 13.175 -8.964 55.432 1.00 41.27 136 VAL B CA 1
ATOM 3365 C C . VAL B 1 136 ? 13.962 -9.374 56.686 1.00 42.81 136 VAL B C 1
ATOM 3366 O O . VAL B 1 136 ? 13.977 -10.563 57.070 1.00 42.38 136 VAL B O 1
ATOM 3370 N N . ARG B 1 137 ? 14.560 -8.384 57.391 1.00 38.00 137 ARG B N 1
ATOM 3371 C CA . ARG B 1 137 ? 15.282 -8.743 58.616 1.00 42.69 137 ARG B CA 1
ATOM 3372 C C . ARG B 1 137 ? 14.377 -9.399 59.638 1.00 43.08 137 ARG B C 1
ATOM 3373 O O . ARG B 1 137 ? 14.752 -10.357 60.351 1.00 39.32 137 ARG B O 1
ATOM 3381 N N . SER B 1 138 ? 13.138 -8.870 59.742 1.00 42.20 138 SER B N 1
ATOM 3382 C CA . SER B 1 138 ? 12.214 -9.441 60.686 1.00 45.65 138 SER B CA 1
ATOM 3383 C C . SER B 1 138 ? 11.783 -10.866 60.308 1.00 46.78 138 SER B C 1
ATOM 3384 O O . SER B 1 138 ? 11.519 -11.754 61.155 1.00 45.73 138 SER B O 1
ATOM 3387 N N . ALA B 1 139 ? 11.574 -11.067 59.022 1.00 46.22 139 ALA B N 1
ATOM 3388 C CA . ALA B 1 139 ? 11.290 -12.408 58.539 1.00 47.02 139 ALA B CA 1
ATOM 3389 C C . ALA B 1 139 ? 12.406 -13.405 58.880 1.00 41.71 139 ALA B C 1
ATOM 3390 O O . ALA B 1 139 ? 12.146 -14.590 59.211 1.00 36.66 139 ALA B O 1
ATOM 3392 N N . ILE B 1 140 ? 13.647 -12.960 58.684 1.00 44.57 140 ILE B N 1
ATOM 3393 C CA . ILE B 1 140 ? 14.826 -13.807 58.997 1.00 42.70 140 ILE B CA 1
ATOM 3394 C C . ILE B 1 140 ? 14.880 -14.096 60.494 1.00 42.83 140 ILE B C 1
ATOM 3395 O O . ILE B 1 140 ? 15.252 -15.190 60.918 1.00 41.89 140 ILE B O 1
ATOM 3400 N N . ARG B 1 141 ? 14.549 -13.094 61.319 1.00 42.37 141 ARG B N 1
ATOM 3401 C CA . ARG B 1 141 ? 14.529 -13.355 62.739 1.00 41.05 141 ARG B CA 1
ATOM 3402 C C . ARG B 1 141 ? 13.541 -14.449 63.118 1.00 44.97 141 ARG B C 1
ATOM 3403 O O . ARG B 1 141 ? 13.881 -15.311 63.945 1.00 43.80 141 ARG B O 1
ATOM 3411 N N . ARG B 1 142 ? 12.343 -14.446 62.494 1.00 40.78 142 ARG B N 1
ATOM 3412 C CA . ARG B 1 142 ? 11.303 -15.427 62.895 1.00 43.04 142 ARG B CA 1
ATOM 3413 C C . ARG B 1 142 ? 11.726 -16.792 62.479 1.00 41.58 142 ARG B C 1
ATOM 3414 O O . ARG B 1 142 ? 11.457 -17.784 63.141 1.00 41.96 142 ARG B O 1
ATOM 3422 N N . LEU B 1 143 ? 12.395 -16.856 61.308 1.00 47.62 143 LEU B N 1
ATOM 3423 C CA . LEU B 1 143 ? 12.834 -18.126 60.772 1.00 41.70 143 LEU B CA 1
ATOM 3424 C C . LEU B 1 143 ? 13.933 -18.717 61.663 1.00 42.78 143 LEU B C 1
ATOM 3425 O O . LEU B 1 143 ? 13.883 -19.933 62.037 1.00 40.55 143 LEU B O 1
ATOM 3430 N N . GLN B 1 144 ? 14.913 -17.868 62.012 1.00 43.49 144 GLN B N 1
ATOM 3431 C CA . GLN B 1 144 ? 16.022 -18.332 62.866 1.00 42.83 144 GLN B CA 1
ATOM 3432 C C . GLN B 1 144 ? 15.620 -18.711 64.265 1.00 46.23 144 GLN B C 1
ATOM 3433 O O . GLN B 1 144 ? 16.404 -19.339 64.968 1.00 44.54 144 GLN B O 1
ATOM 3439 N N . ALA B 1 145 ? 14.426 -18.311 64.677 1.00 49.68 145 ALA B N 1
ATOM 3440 C CA . ALA B 1 145 ? 13.944 -18.734 66.001 1.00 46.78 145 ALA B CA 1
ATOM 3441 C C . ALA B 1 145 ? 13.284 -20.124 65.990 1.00 54.47 145 ALA B C 1
ATOM 3442 O O . ALA B 1 145 ? 13.007 -20.696 67.058 1.00 48.79 145 ALA B O 1
ATOM 3444 N N . ALA B 1 146 ? 13.001 -20.674 64.806 1.00 52.33 146 ALA B N 1
ATOM 3445 C CA . ALA B 1 146 ? 12.510 -22.080 64.760 1.00 50.87 146 ALA B CA 1
ATOM 3446 C C . ALA B 1 146 ? 13.635 -23.039 65.183 1.00 50.89 146 ALA B C 1
ATOM 3447 O O . ALA B 1 146 ? 14.795 -22.806 64.854 1.00 53.28 146 ALA B O 1
ATOM 3449 N N . GLU B 1 147 ? 13.269 -24.107 65.879 1.00 49.34 147 GLU B N 1
ATOM 3450 C CA . GLU B 1 147 ? 14.208 -25.041 66.511 1.00 54.67 147 GLU B CA 1
ATOM 3451 C C . GLU B 1 147 ? 14.003 -26.507 66.110 1.00 53.36 147 GLU B C 1
ATOM 3452 O O . GLU B 1 147 ? 14.703 -27.373 66.623 1.00 51.71 147 GLU B O 1
ATOM 3458 N N . THR B 1 148 ? 13.061 -26.792 65.199 1.00 48.96 148 THR B N 1
ATOM 3459 C CA . THR B 1 148 ? 12.961 -28.167 64.586 1.00 49.69 148 THR B CA 1
ATOM 3460 C C . THR B 1 148 ? 12.911 -28.076 63.073 1.00 41.49 148 THR B C 1
ATOM 3461 O O . THR B 1 148 ? 12.618 -27.013 62.503 1.00 43.07 148 THR B O 1
ATOM 3465 N N . LEU B 1 149 ? 13.122 -29.205 62.420 1.00 35.91 149 LEU B N 1
ATOM 3466 C CA . LEU B 1 149 ? 13.107 -29.156 60.941 1.00 40.12 149 LEU B CA 1
ATOM 3467 C C . LEU B 1 149 ? 11.717 -28.743 60.407 1.00 39.80 149 LEU B C 1
ATOM 3468 O O . LEU B 1 149 ? 11.652 -27.873 59.547 1.00 40.53 149 LEU B O 1
ATOM 3473 N N . GLU B 1 150 ? 10.638 -29.394 60.855 1.00 40.64 150 GLU B N 1
ATOM 3474 C CA . GLU B 1 150 ? 9.309 -29.007 60.325 1.00 41.32 150 GLU B CA 1
ATOM 3475 C C . GLU B 1 150 ? 9.025 -27.562 60.648 1.00 39.87 150 GLU B C 1
ATOM 3476 O O . GLU B 1 150 ? 8.469 -26.826 59.846 1.00 42.77 150 GLU B O 1
ATOM 3482 N N . SER B 1 151 ? 9.415 -27.098 61.828 1.00 40.18 151 SER B N 1
ATOM 3483 C CA . SER B 1 151 ? 8.969 -25.710 62.139 1.00 38.65 151 SER B CA 1
ATOM 3484 C C . SER B 1 151 ? 9.734 -24.634 61.413 1.00 38.38 151 SER B C 1
ATOM 3485 O O . SER B 1 151 ? 9.166 -23.573 61.083 1.00 40.06 151 SER B O 1
ATOM 3488 N N . ALA B 1 152 ? 11.024 -24.887 61.190 1.00 38.74 152 ALA B N 1
ATOM 3489 C CA . ALA B 1 152 ? 11.883 -24.036 60.337 1.00 37.83 152 ALA B CA 1
ATOM 3490 C C . ALA B 1 152 ? 11.304 -24.032 58.950 1.00 35.23 152 ALA B C 1
ATOM 3491 O O . ALA B 1 152 ? 11.154 -22.945 58.353 1.00 36.67 152 ALA B O 1
ATOM 3493 N N . CYS B 1 153 ? 11.017 -25.240 58.410 1.00 34.02 153 CYS B N 1
ATOM 3494 C CA . CYS B 1 153 ? 10.358 -25.311 57.063 1.00 36.65 153 CYS B CA 1
ATOM 3495 C C . CYS B 1 153 ? 9.008 -24.577 56.978 1.00 35.79 153 CYS B C 1
ATOM 3496 O O . CYS B 1 153 ? 8.737 -23.836 56.014 1.00 37.90 153 CYS B O 1
ATOM 3499 N N . ALA B 1 154 ? 8.153 -24.735 58.000 1.00 38.33 154 ALA B N 1
ATOM 3500 C CA . ALA B 1 154 ? 6.902 -23.999 57.999 1.00 38.26 154 ALA B CA 1
ATOM 3501 C C . ALA B 1 154 ? 7.079 -22.504 58.079 1.00 39.13 154 ALA B C 1
ATOM 3502 O O . ALA B 1 154 ? 6.377 -21.754 57.326 1.00 37.40 154 ALA B O 1
ATOM 3504 N N . ALA B 1 155 ? 8.073 -22.05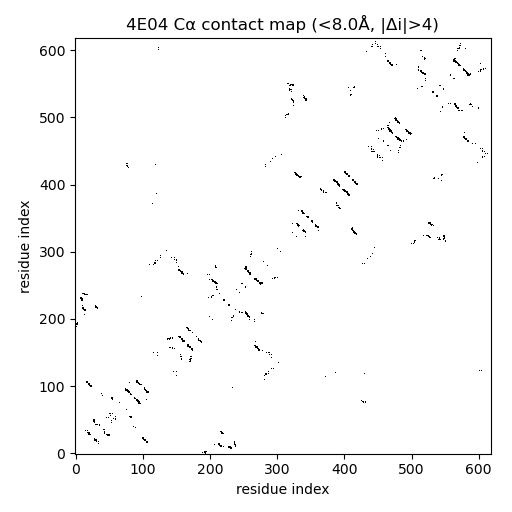4 58.885 1.00 37.22 155 ALA B N 1
ATOM 3505 C CA . ALA B 1 155 ? 8.339 -20.620 59.037 1.00 38.02 155 ALA B CA 1
ATOM 3506 C C . ALA B 1 155 ? 8.830 -20.094 57.738 1.00 36.18 155 ALA B C 1
ATOM 3507 O O . ALA B 1 155 ? 8.340 -19.043 57.279 1.00 38.68 155 ALA B O 1
ATOM 3509 N N . ALA B 1 156 ? 9.704 -20.874 57.057 1.00 33.55 156 ALA B N 1
ATOM 3510 C CA . ALA B 1 156 ? 10.176 -20.475 55.739 1.00 34.75 156 ALA B CA 1
ATOM 3511 C C . ALA B 1 156 ? 9.014 -20.337 54.768 1.00 33.55 156 ALA B C 1
ATOM 3512 O O . ALA B 1 156 ? 8.917 -19.316 54.025 1.00 39.35 156 ALA B O 1
ATOM 3514 N N . ALA B 1 157 ? 8.111 -21.283 54.743 1.00 37.04 157 ALA B N 1
ATOM 3515 C CA . ALA B 1 157 ? 6.985 -21.221 53.761 1.00 35.60 157 ALA B CA 1
ATOM 3516 C C . ALA B 1 157 ? 6.050 -20.009 54.086 1.00 37.07 157 ALA B C 1
ATOM 3517 O O . ALA B 1 157 ? 5.594 -19.250 53.194 1.00 38.91 157 ALA B O 1
ATOM 3519 N N . GLN B 1 158 ? 5.781 -19.811 55.376 1.00 40.13 158 GLN B N 1
ATOM 3520 C CA . GLN B 1 158 ? 4.957 -18.631 55.826 1.00 40.48 158 GLN B CA 1
ATOM 3521 C C . GLN B 1 158 ? 5.586 -17.313 55.436 1.00 39.73 158 GLN B C 1
ATOM 3522 O O . GLN B 1 158 ? 4.869 -16.412 54.971 1.00 40.08 158 GLN B O 1
ATOM 3528 N N . GLU B 1 159 ? 6.904 -17.156 55.651 1.00 37.42 159 GLU B N 1
ATOM 3529 C CA . GLU B 1 159 ? 7.530 -15.920 55.255 1.00 38.16 159 GLU B CA 1
ATOM 3530 C C . GLU B 1 159 ? 7.499 -15.642 53.768 1.00 36.78 159 GLU B C 1
ATOM 3531 O O . GLU B 1 159 ? 7.219 -14.486 53.364 1.00 41.50 159 GLU B O 1
ATOM 3537 N N . VAL B 1 160 ? 7.809 -16.667 52.969 1.00 34.82 160 VAL B N 1
ATOM 3538 C CA . VAL B 1 160 ? 7.782 -16.549 51.541 1.00 36.72 160 VAL B CA 1
ATOM 3539 C C . VAL B 1 160 ? 6.329 -16.219 51.099 1.00 36.09 160 VAL B C 1
ATOM 3540 O O . VAL B 1 160 ? 6.087 -15.341 50.272 1.00 40.23 160 VAL B O 1
ATOM 3544 N N . ARG B 1 161 ? 5.364 -16.883 51.676 1.00 36.30 161 ARG B N 1
ATOM 3545 C CA . ARG B 1 161 ? 3.986 -16.600 51.299 1.00 42.57 161 ARG B CA 1
ATOM 3546 C C . ARG B 1 161 ? 3.617 -15.133 51.597 1.00 43.79 161 ARG B C 1
ATOM 3547 O O . ARG B 1 161 ? 2.992 -14.449 50.752 1.00 47.29 161 ARG B O 1
ATOM 3555 N N . GLU B 1 162 ? 3.999 -14.682 52.790 1.00 43.37 162 GLU B N 1
ATOM 3556 C CA . GLU B 1 162 ? 3.771 -13.286 53.194 1.00 46.38 162 GLU B CA 1
ATOM 3557 C C . GLU B 1 162 ? 4.342 -12.284 52.207 1.00 45.97 162 GLU B C 1
ATOM 3558 O O . GLU B 1 162 ? 3.669 -11.324 51.806 1.00 44.84 162 GLU B O 1
ATOM 3564 N N . ILE B 1 163 ? 5.578 -12.465 51.787 1.00 40.00 163 ILE B N 1
ATOM 3565 C CA . ILE B 1 163 ? 6.174 -11.487 50.932 1.00 44.55 163 ILE B CA 1
ATOM 3566 C C . ILE B 1 163 ? 5.751 -11.589 49.450 1.00 48.43 163 ILE B C 1
ATOM 3567 O O . ILE B 1 163 ? 5.828 -10.587 48.695 1.00 45.28 163 ILE B O 1
ATOM 3572 N N . THR B 1 164 ? 5.302 -12.788 49.001 1.00 44.25 164 THR B N 1
ATOM 3573 C CA . THR B 1 164 ? 5.029 -12.953 47.580 1.00 41.34 164 THR B CA 1
ATOM 3574 C C . THR B 1 164 ? 3.520 -12.994 47.251 1.00 45.62 164 THR B C 1
ATOM 3575 O O . THR B 1 164 ? 3.156 -12.839 46.082 1.00 47.08 164 THR B O 1
ATOM 3579 N N . GLY B 1 165 ? 2.696 -13.287 48.254 1.00 41.51 165 GLY B N 1
ATOM 3580 C CA . GLY B 1 165 ? 1.213 -13.349 48.090 1.00 46.76 165 GLY B CA 1
ATOM 3581 C C . GLY B 1 165 ? 0.775 -14.644 47.403 1.00 50.03 165 GLY B C 1
ATOM 3582 O O . GLY B 1 165 ? -0.394 -14.779 47.042 1.00 50.82 165 GLY B O 1
ATOM 3583 N N . PHE B 1 166 ? 1.698 -15.601 47.205 1.00 41.30 166 PHE B N 1
ATOM 3584 C CA . PHE B 1 166 ? 1.370 -16.853 46.498 1.00 45.10 166 PHE B CA 1
ATOM 3585 C C . PHE B 1 166 ? 0.277 -17.628 47.244 1.00 43.85 166 PHE B C 1
ATOM 3586 O O . PHE B 1 166 ? 0.298 -17.741 48.470 1.00 44.79 166 PHE B O 1
ATOM 3594 N N . ASP B 1 167 ? -0.634 -18.191 46.475 1.00 43.57 167 ASP B N 1
ATOM 3595 C CA . ASP B 1 167 ? -1.707 -18.995 47.030 1.00 45.71 167 ASP B CA 1
ATOM 3596 C C . ASP B 1 167 ? -1.258 -20.190 47.887 1.00 45.16 167 ASP B C 1
ATOM 3597 O O . ASP B 1 167 ? -1.918 -20.530 48.871 1.00 45.21 167 ASP B O 1
ATOM 3602 N N . ARG B 1 168 ? -0.191 -20.873 47.464 1.00 42.14 168 ARG B N 1
ATOM 3603 C CA . ARG B 1 168 ? 0.295 -22.081 48.128 1.00 37.86 168 ARG B CA 1
ATOM 3604 C C . ARG B 1 168 ? 1.831 -22.105 48.027 1.00 38.44 168 ARG B C 1
ATOM 3605 O O . ARG B 1 168 ? 2.340 -22.050 46.907 1.00 40.52 168 ARG B O 1
ATOM 3613 N N . VAL B 1 169 ? 2.497 -22.141 49.184 1.00 36.73 169 VAL B N 1
ATOM 3614 C CA . VAL B 1 169 ? 3.953 -22.225 49.274 1.00 37.49 169 VAL B CA 1
ATOM 3615 C C . VAL B 1 169 ? 4.256 -23.527 50.010 1.00 37.39 169 VAL B C 1
ATOM 3616 O O . VAL B 1 169 ? 3.748 -23.705 51.141 1.00 39.72 169 VAL B O 1
ATOM 3620 N N . MET B 1 170 ? 5.109 -24.387 49.386 1.00 35.91 170 MET B N 1
ATOM 3621 C CA . MET B 1 170 ? 5.417 -25.741 49.844 1.00 36.52 170 MET B CA 1
ATOM 3622 C C . MET B 1 170 ? 6.927 -25.950 50.020 1.00 37.17 170 MET B C 1
ATOM 3623 O O . MET B 1 170 ? 7.738 -25.477 49.199 1.00 36.19 170 MET B O 1
ATOM 3628 N N . ILE B 1 171 ? 7.306 -26.652 51.085 1.00 36.00 171 ILE B N 1
ATOM 3629 C CA . ILE B 1 171 ? 8.683 -27.030 51.238 1.00 32.63 171 ILE B CA 1
ATOM 3630 C C . ILE B 1 171 ? 8.814 -28.483 50.738 1.00 33.72 171 ILE B C 1
ATOM 3631 O O . ILE B 1 171 ? 8.260 -29.391 51.347 1.00 36.78 171 ILE B O 1
ATOM 3636 N N . TYR B 1 172 ? 9.480 -28.687 49.605 1.00 32.78 172 TYR B N 1
ATOM 3637 C CA . TYR B 1 172 ? 9.555 -30.032 49.004 1.00 33.55 172 TYR B CA 1
ATOM 3638 C C . TYR B 1 172 ? 10.920 -30.613 49.276 1.00 36.25 172 TYR B C 1
ATOM 3639 O O . TYR B 1 172 ? 11.942 -30.084 48.737 1.00 36.52 172 TYR B O 1
ATOM 3648 N N . ARG B 1 173 ? 10.970 -31.736 49.978 1.00 36.40 173 ARG B N 1
ATOM 3649 C CA . ARG B 1 173 ? 12.244 -32.318 50.360 1.00 34.77 173 ARG B CA 1
ATOM 3650 C C . ARG B 1 173 ? 12.561 -33.493 49.480 1.00 35.50 173 ARG B C 1
ATOM 3651 O O . ARG B 1 173 ? 11.751 -34.415 49.408 1.00 35.37 173 ARG B O 1
ATOM 3659 N N . PHE B 1 174 ? 13.748 -33.484 48.878 1.00 32.34 174 PHE B N 1
ATOM 3660 C CA . PHE B 1 174 ? 14.201 -34.652 48.049 1.00 37.05 174 PHE B CA 1
ATOM 3661 C C . PHE B 1 174 ? 14.674 -35.807 48.881 1.00 35.65 174 PHE B C 1
ATOM 3662 O O . PHE B 1 174 ? 15.451 -35.629 49.861 1.00 36.35 174 PHE B O 1
ATOM 3670 N N . ALA B 1 175 ? 14.293 -37.035 48.462 1.00 36.29 175 ALA B N 1
ATOM 3671 C CA . ALA B 1 175 ? 14.817 -38.215 49.091 1.00 37.58 175 ALA B CA 1
ATOM 3672 C C . ALA B 1 175 ? 16.105 -38.569 48.358 1.00 36.20 175 ALA B C 1
ATOM 3673 O O . ALA B 1 175 ? 16.491 -37.929 47.344 1.00 36.67 175 ALA B O 1
ATOM 3675 N N . SER B 1 176 ? 16.816 -39.580 48.825 1.00 37.80 176 SER B N 1
ATOM 3676 C CA . SER B 1 176 ? 18.070 -39.968 48.128 1.00 42.32 176 SER B CA 1
ATOM 3677 C C . SER B 1 176 ? 17.938 -40.415 46.670 1.00 45.18 176 SER B C 1
ATOM 3678 O O . SER B 1 176 ? 18.945 -40.375 45.943 1.00 46.62 176 SER B O 1
ATOM 3681 N N . ASP B 1 177 ? 16.741 -40.834 46.225 1.00 38.04 177 ASP B N 1
ATOM 3682 C CA . ASP B 1 177 ? 16.580 -41.110 44.785 1.00 37.74 177 ASP B CA 1
ATOM 3683 C C . ASP B 1 177 ? 15.942 -39.941 44.000 1.00 38.57 177 ASP B C 1
ATOM 3684 O O . ASP B 1 177 ? 15.538 -40.107 42.844 1.00 36.25 177 ASP B O 1
ATOM 3689 N N . PHE B 1 178 ? 15.881 -38.781 44.620 1.00 37.59 178 PHE B N 1
ATOM 3690 C CA . PHE B 1 178 ? 15.279 -37.556 44.010 1.00 34.33 178 PHE B CA 1
ATOM 3691 C C . PHE B 1 178 ? 13.794 -37.624 43.782 1.00 35.92 178 PHE B C 1
ATOM 3692 O O . PHE B 1 178 ? 13.183 -36.746 43.142 1.00 40.66 178 PHE B O 1
ATOM 3700 N N . SER B 1 179 ? 13.176 -38.677 44.303 1.00 36.96 179 SER B N 1
ATOM 3701 C CA . SER B 1 179 ? 11.717 -38.563 44.583 1.00 40.34 179 SER B CA 1
ATOM 3702 C C . SER B 1 179 ? 11.619 -37.496 45.708 1.00 40.70 179 SER B C 1
ATOM 3703 O O . SER B 1 179 ? 12.663 -37.077 46.287 1.00 39.52 179 SER B O 1
ATOM 3706 N N . GLY B 1 180 ? 10.407 -37.067 46.051 1.00 39.64 180 GLY B N 1
ATOM 3707 C CA . GLY B 1 180 ? 10.273 -36.008 47.075 1.00 40.58 180 GLY B CA 1
ATOM 3708 C C . GLY B 1 180 ? 8.934 -36.046 47.814 1.00 37.87 180 GLY B C 1
ATOM 3709 O O . GLY B 1 180 ? 8.013 -36.762 47.427 1.00 41.98 180 GLY B O 1
ATOM 3710 N N . GLU B 1 181 ? 8.864 -35.246 48.879 1.00 41.95 181 GLU B N 1
ATOM 3711 C CA . GLU B 1 181 ? 7.685 -35.121 49.723 1.00 42.65 181 GLU B CA 1
ATOM 3712 C C . GLU B 1 181 ? 7.502 -33.672 50.141 1.00 40.36 181 GLU B C 1
ATOM 3713 O O . GLU B 1 181 ? 8.487 -32.993 50.420 1.00 38.57 181 GLU B O 1
ATOM 3719 N N . VAL B 1 182 ? 6.250 -33.227 50.254 1.00 41.64 182 VAL B N 1
ATOM 3720 C CA . VAL B 1 182 ? 5.941 -31.892 50.786 1.00 38.63 182 VAL B CA 1
ATOM 3721 C C . VAL B 1 182 ? 5.912 -31.991 52.280 1.00 43.68 182 VAL B C 1
ATOM 3722 O O . VAL B 1 182 ? 5.069 -32.704 52.864 1.00 46.33 182 VAL B O 1
ATOM 3726 N N . ILE B 1 183 ? 6.861 -31.349 52.918 1.00 41.17 183 ILE B N 1
ATOM 3727 C CA . ILE B 1 183 ? 6.979 -31.513 54.340 1.00 42.53 183 ILE B CA 1
ATOM 3728 C C . ILE B 1 183 ? 6.457 -30.339 55.130 1.00 40.08 183 ILE B C 1
ATOM 3729 O O . ILE B 1 183 ? 6.321 -30.422 56.349 1.00 45.53 183 ILE B O 1
ATOM 3734 N N . ALA B 1 184 ? 6.226 -29.202 54.466 1.00 40.61 184 ALA B N 1
ATOM 3735 C CA . ALA B 1 184 ? 5.636 -28.060 55.154 1.00 41.29 184 ALA B CA 1
ATOM 3736 C C . ALA B 1 184 ? 4.923 -27.267 54.104 1.00 45.79 184 ALA B C 1
ATOM 3737 O O . ALA B 1 184 ? 5.245 -27.393 52.900 1.00 43.49 184 ALA B O 1
ATOM 3739 N N . GLU B 1 185 ? 3.945 -26.470 54.536 1.00 38.58 185 GLU B N 1
ATOM 3740 C CA . GLU B 1 185 ? 3.123 -25.746 53.566 1.00 41.67 185 GLU B CA 1
ATOM 3741 C C . GLU B 1 185 ? 2.491 -24.543 54.202 1.00 41.87 185 GLU B C 1
ATOM 3742 O O . GLU B 1 185 ? 2.082 -24.615 55.348 1.00 49.55 185 GLU B O 1
ATOM 3748 N N . ASP B 1 186 ? 2.335 -23.444 53.475 1.00 43.60 186 ASP B N 1
ATOM 3749 C CA . ASP B 1 186 ? 1.461 -22.362 53.920 1.00 42.85 186 ASP B CA 1
ATOM 3750 C C . ASP B 1 186 ? 0.591 -21.975 52.715 1.00 44.91 186 ASP B C 1
ATOM 3751 O O . ASP B 1 186 ? 1.075 -21.667 51.637 1.00 39.94 186 ASP B O 1
ATOM 3756 N N . ARG B 1 187 ? -0.721 -21.994 52.876 1.00 43.22 187 ARG B N 1
ATOM 3757 C CA . ARG B 1 187 ? -1.582 -21.707 51.730 1.00 46.31 187 ARG B CA 1
ATOM 3758 C C . ARG B 1 187 ? -2.868 -20.990 52.130 1.00 49.90 187 ARG B C 1
ATOM 3759 O O . ARG B 1 187 ? -3.265 -21.042 53.278 1.00 49.96 187 ARG B O 1
ATOM 3767 N N . CYS B 1 188 ? -3.484 -20.351 51.145 1.00 53.48 188 CYS B N 1
ATOM 3768 C CA . CYS B 1 188 ? -4.879 -19.839 51.221 1.00 54.36 188 CYS B CA 1
ATOM 3769 C C . CYS B 1 188 ? -5.815 -21.001 51.372 1.00 57.74 188 CYS B C 1
ATOM 3770 O O . CYS B 1 188 ? -5.641 -22.005 50.698 1.00 54.13 188 CYS B O 1
ATOM 3773 N N . ALA B 1 189 ? -6.870 -20.840 52.195 1.00 57.33 189 ALA B N 1
ATOM 3774 C CA . ALA B 1 189 ? -7.779 -21.928 52.522 1.00 58.63 189 ALA B CA 1
ATOM 3775 C C . ALA B 1 189 ? -8.597 -22.392 51.310 1.00 60.45 189 ALA B C 1
ATOM 3776 O O . ALA B 1 189 ? -9.150 -23.496 51.293 1.00 61.89 189 ALA B O 1
ATOM 3778 N N . GLU B 1 190 ? -8.695 -21.541 50.296 1.00 59.88 190 GLU B N 1
ATOM 3779 C CA . GLU B 1 190 ? -9.434 -21.902 49.087 1.00 62.08 190 GLU B CA 1
ATOM 3780 C C . GLU B 1 190 ? -8.729 -22.938 48.227 1.00 66.67 190 GLU B C 1
ATOM 3781 O O . GLU B 1 190 ? -9.396 -23.614 47.444 1.00 69.78 190 GLU B O 1
ATOM 3787 N N . VAL B 1 191 ? -7.387 -23.045 48.323 1.00 58.26 191 VAL B N 1
ATOM 3788 C CA . VAL B 1 191 ? -6.670 -24.079 47.535 1.00 54.46 191 VAL B CA 1
ATOM 3789 C C . VAL B 1 191 ? -6.467 -25.399 48.322 1.00 53.41 191 VAL B C 1
ATOM 3790 O O . VAL B 1 191 ? -6.445 -25.400 49.545 1.00 55.36 191 VAL B O 1
ATOM 3794 N N . GLU B 1 192 ? -6.294 -26.499 47.593 1.00 54.11 192 GLU B N 1
ATOM 3795 C CA . GLU B 1 192 ? -5.960 -27.824 48.123 1.00 58.67 192 GLU B CA 1
ATOM 3796 C C . GLU B 1 192 ? -4.593 -27.839 48.865 1.00 62.32 192 GLU B C 1
ATOM 3797 O O . GLU B 1 192 ? -3.642 -27.161 48.456 1.00 57.14 192 GLU B O 1
ATOM 3803 N N . SER B 1 193 ? -4.503 -28.609 49.948 1.00 58.84 193 SER B N 1
ATOM 3804 C CA . SER B 1 193 ? -3.217 -28.856 50.610 1.00 55.70 193 SER B CA 1
ATOM 3805 C C . SER B 1 193 ? -2.446 -29.943 49.886 1.00 51.56 193 SER B C 1
ATOM 3806 O O . SER B 1 193 ? -3.049 -30.951 49.486 1.00 49.69 193 SER B O 1
ATOM 3809 N N . TYR B 1 194 ? -1.123 -29.772 49.711 1.00 46.03 194 TYR B N 1
ATOM 3810 C CA . TYR B 1 194 ? -0.286 -30.853 49.184 1.00 45.15 194 TYR B CA 1
ATOM 3811 C C . TYR B 1 194 ? 0.576 -31.457 50.314 1.00 48.64 194 TYR B C 1
ATOM 3812 O O . TYR B 1 194 ? 1.528 -32.192 50.050 1.00 46.44 194 TYR B O 1
ATOM 3821 N N . LEU B 1 195 ? 0.279 -31.115 51.568 1.00 50.09 195 LEU B N 1
ATOM 3822 C CA . LEU B 1 195 ? 1.126 -31.535 52.683 1.00 48.54 195 LEU B CA 1
ATOM 3823 C C . LEU B 1 195 ? 1.163 -33.066 52.841 1.00 53.23 195 LEU B C 1
ATOM 3824 O O . LEU B 1 195 ? 0.109 -33.710 52.859 1.00 50.97 195 LEU B O 1
ATOM 3829 N N . GLY B 1 196 ? 2.348 -33.680 52.964 1.00 45.33 196 GLY B N 1
ATOM 3830 C CA . GLY B 1 196 ? 2.386 -35.135 53.110 1.00 53.88 196 GLY B CA 1
ATOM 3831 C C . GLY B 1 196 ? 2.407 -35.897 51.795 1.00 53.38 196 GLY B C 1
ATOM 3832 O O . GLY B 1 196 ? 2.605 -37.112 51.779 1.00 59.17 196 GLY B O 1
ATOM 3833 N N . LEU B 1 197 ? 2.219 -35.191 50.677 1.00 49.30 197 LEU B N 1
ATOM 3834 C CA . LEU B 1 197 ? 2.161 -35.849 49.377 1.00 48.21 197 LEU B CA 1
ATOM 3835 C C . LEU B 1 197 ? 3.568 -36.149 48.879 1.00 48.81 197 LEU B C 1
ATOM 3836 O O . LEU B 1 197 ? 4.484 -35.369 49.135 1.00 43.88 197 LEU B O 1
ATOM 3841 N N . HIS B 1 198 ? 3.688 -37.277 48.199 1.00 49.11 198 HIS B N 1
ATOM 3842 C CA . HIS B 1 198 ? 4.947 -37.776 47.600 1.00 49.21 198 HIS B CA 1
ATOM 3843 C C . HIS B 1 198 ? 4.853 -37.738 46.108 1.00 47.97 198 HIS B C 1
ATOM 3844 O O . HIS B 1 198 ? 3.759 -37.923 45.549 1.00 51.60 198 HIS B O 1
ATOM 3851 N N . PHE B 1 199 ? 5.993 -37.465 45.442 1.00 42.95 199 PHE B N 1
ATOM 3852 C CA . PHE B 1 199 ? 6.038 -37.251 44.033 1.00 44.97 199 PHE B CA 1
ATOM 3853 C C . PHE B 1 199 ? 7.259 -38.041 43.569 1.00 46.43 199 PHE B C 1
ATOM 3854 O O . PHE B 1 199 ? 8.302 -38.051 44.268 1.00 44.48 199 PHE B O 1
ATOM 3862 N N . PRO B 1 200 ? 7.148 -38.693 42.396 1.00 45.19 200 PRO B N 1
ATOM 3863 C CA . PRO B 1 200 ? 8.316 -39.410 41.859 1.00 47.34 200 PRO B CA 1
ATOM 3864 C C . PRO B 1 200 ? 9.432 -38.524 41.316 1.00 42.42 200 PRO B C 1
ATOM 3865 O O . PRO B 1 200 ? 9.206 -37.348 40.932 1.00 40.00 200 PRO B O 1
ATOM 3869 N N . ALA B 1 201 ? 10.621 -39.104 41.246 1.00 42.32 201 ALA B N 1
ATOM 3870 C CA . ALA B 1 201 ? 11.785 -38.397 40.662 1.00 39.47 201 ALA B CA 1
ATOM 3871 C C . ALA B 1 201 ? 11.519 -37.779 39.260 1.00 38.84 201 ALA B C 1
ATOM 3872 O O . ALA B 1 201 ? 11.995 -36.684 38.969 1.00 38.08 201 ALA B O 1
ATOM 3874 N N . SER B 1 202 ? 10.725 -38.453 38.413 1.00 41.72 202 SER B N 1
ATOM 3875 C CA . SER B 1 202 ? 10.569 -38.027 37.011 1.00 44.58 202 SER B CA 1
ATOM 3876 C C . SER B 1 202 ? 9.757 -36.721 36.840 1.00 43.36 202 SER B C 1
ATOM 3877 O O . SER B 1 202 ? 9.801 -36.091 35.787 1.00 45.12 202 SER B O 1
ATOM 3880 N N . ASP B 1 203 ? 9.073 -36.300 37.894 1.00 43.64 203 ASP B N 1
ATOM 3881 C CA . ASP B 1 203 ? 8.452 -34.965 37.931 1.00 44.03 203 ASP B CA 1
ATOM 3882 C C . ASP B 1 203 ? 9.447 -33.809 37.759 1.00 42.06 203 ASP B C 1
ATOM 3883 O O . ASP B 1 203 ? 9.052 -32.674 37.337 1.00 44.73 203 ASP B O 1
ATOM 3888 N N . ILE B 1 204 ? 10.708 -34.002 38.211 1.00 41.51 204 ILE B N 1
ATOM 3889 C CA . ILE B 1 204 ? 11.784 -33.023 37.955 1.00 39.00 204 ILE B CA 1
ATOM 3890 C C . ILE B 1 204 ? 12.966 -33.820 37.419 1.00 39.41 204 ILE B C 1
ATOM 3891 O O . ILE B 1 204 ? 13.747 -34.361 38.183 1.00 38.97 204 ILE B O 1
ATOM 3896 N N . PRO B 1 205 ? 13.069 -33.919 36.102 1.00 38.62 205 PRO B N 1
ATOM 3897 C CA . PRO B 1 205 ? 13.995 -34.870 35.476 1.00 40.12 205 PRO B CA 1
ATOM 3898 C C . PRO B 1 205 ? 15.426 -34.396 35.650 1.00 37.84 205 PRO B C 1
ATOM 3899 O O . PRO B 1 205 ? 15.646 -33.217 36.063 1.00 38.07 205 PRO B O 1
ATOM 3903 N N . ALA B 1 206 ? 16.373 -35.285 35.292 1.00 38.63 206 ALA B N 1
ATOM 3904 C CA . ALA B 1 206 ? 17.764 -35.069 35.755 1.00 37.09 206 ALA B CA 1
ATOM 3905 C C . ALA B 1 206 ? 18.390 -33.753 35.269 1.00 36.71 206 ALA B C 1
ATOM 3906 O O . ALA B 1 206 ? 19.195 -33.134 35.981 1.00 34.36 206 ALA B O 1
ATOM 3908 N N . GLN B 1 207 ? 18.060 -33.361 34.043 1.00 34.54 207 GLN B N 1
ATOM 3909 C CA . GLN B 1 207 ? 18.688 -32.140 33.453 1.00 35.29 207 GLN B CA 1
ATOM 3910 C C . GLN B 1 207 ? 18.101 -30.880 34.132 1.00 33.91 207 GLN B C 1
ATOM 3911 O O . GLN B 1 207 ? 18.812 -29.894 34.325 1.00 33.66 207 GLN B O 1
ATOM 3917 N N . ALA B 1 208 ? 16.854 -30.970 34.578 1.00 32.09 208 ALA B N 1
ATOM 3918 C CA . ALA B 1 208 ? 16.302 -29.861 35.413 1.00 31.54 208 ALA B CA 1
ATOM 3919 C C . ALA B 1 208 ? 16.928 -29.801 36.783 1.00 30.96 208 ALA B C 1
ATOM 3920 O O . ALA B 1 208 ? 17.182 -28.720 37.315 1.00 30.20 208 ALA B O 1
ATOM 3922 N N . ARG B 1 209 ? 17.095 -30.963 37.441 1.00 34.17 209 ARG B N 1
ATOM 3923 C CA . ARG B 1 209 ? 17.726 -30.951 38.727 1.00 33.59 209 ARG B CA 1
ATOM 3924 C C . ARG B 1 209 ? 19.129 -30.388 38.643 1.00 32.95 209 ARG B C 1
ATOM 3925 O O . ARG B 1 209 ? 19.551 -29.656 39.517 1.00 31.97 209 ARG B O 1
ATOM 3933 N N . ARG B 1 210 ? 19.855 -30.712 37.565 1.00 30.19 210 ARG B N 1
ATOM 3934 C CA . ARG B 1 210 ? 21.200 -30.146 37.410 1.00 31.42 210 ARG B CA 1
ATOM 3935 C C . ARG B 1 210 ? 21.136 -28.624 37.327 1.00 30.71 210 ARG B C 1
ATOM 3936 O O . ARG B 1 210 ? 21.873 -27.910 38.011 1.00 30.96 210 ARG B O 1
ATOM 3944 N N . LEU B 1 211 ? 20.210 -28.156 36.514 1.00 28.63 211 LEU B N 1
ATOM 3945 C CA . LEU B 1 211 ? 20.059 -26.709 36.279 1.00 30.60 211 LEU B CA 1
ATOM 3946 C C . LEU B 1 211 ? 19.723 -26.051 37.618 1.00 31.70 211 LEU B C 1
ATOM 3947 O O . LEU B 1 211 ? 20.221 -24.961 37.929 1.00 30.08 211 LEU B O 1
ATOM 3952 N N . TYR B 1 212 ? 18.913 -26.746 38.432 1.00 32.83 212 TYR B N 1
ATOM 3953 C CA . TYR B 1 212 ? 18.384 -26.122 39.660 1.00 34.11 212 TYR B CA 1
ATOM 3954 C C . TYR B 1 212 ? 19.389 -26.199 40.821 1.00 30.30 212 TYR B C 1
ATOM 3955 O O . TYR B 1 212 ? 19.291 -25.452 41.829 1.00 35.21 212 TYR B O 1
ATOM 3964 N N . THR B 1 213 ? 20.426 -26.979 40.605 1.00 29.28 213 THR B N 1
ATOM 3965 C CA . THR B 1 213 ? 21.523 -26.995 41.537 1.00 30.49 213 THR B CA 1
ATOM 3966 C C . THR B 1 213 ? 22.471 -25.834 41.315 1.00 31.57 213 THR B C 1
ATOM 3967 O O . THR B 1 213 ? 23.038 -25.327 42.262 1.00 34.81 213 THR B O 1
ATOM 3971 N N . ILE B 1 214 ? 22.637 -25.414 40.078 1.00 31.60 214 ILE B N 1
ATOM 3972 C CA . ILE B 1 214 ? 23.598 -24.330 39.769 1.00 32.72 214 ILE B CA 1
ATOM 3973 C C . ILE B 1 214 ? 22.925 -22.972 39.707 1.00 34.99 214 ILE B C 1
ATOM 3974 O O . ILE B 1 214 ? 23.611 -21.978 39.948 1.00 32.18 214 ILE B O 1
ATOM 3979 N N . ASN B 1 215 ? 21.603 -22.948 39.454 1.00 30.55 215 ASN B N 1
ATOM 3980 C CA . ASN B 1 215 ? 20.849 -21.723 39.331 1.00 27.21 215 ASN B CA 1
ATOM 3981 C C . ASN B 1 215 ? 19.620 -21.847 40.249 1.00 30.94 215 ASN B C 1
ATOM 3982 O O . ASN B 1 215 ? 18.665 -22.523 39.887 1.00 31.01 215 ASN B O 1
ATOM 3987 N N . PRO B 1 216 ? 19.678 -21.191 41.419 1.00 28.72 216 PRO B N 1
ATOM 3988 C CA . PRO B 1 216 ? 18.703 -21.581 42.441 1.00 29.09 216 PRO B CA 1
ATOM 3989 C C . PRO B 1 216 ? 17.375 -20.837 42.435 1.00 33.80 216 PRO B C 1
ATOM 3990 O O . PRO B 1 216 ? 16.601 -21.086 43.370 1.00 30.87 216 PRO B O 1
ATOM 3994 N N . VAL B 1 217 ? 17.070 -20.011 41.427 1.00 28.90 217 VAL B N 1
ATOM 3995 C CA . VAL B 1 217 ? 15.786 -19.274 41.464 1.00 31.15 217 VAL B CA 1
ATOM 3996 C C . VAL B 1 217 ? 15.126 -19.392 40.102 1.00 30.82 217 VAL B C 1
ATOM 3997 O O . VAL B 1 217 ? 15.806 -19.244 39.065 1.00 31.52 217 VAL B O 1
ATOM 4001 N N . ARG B 1 218 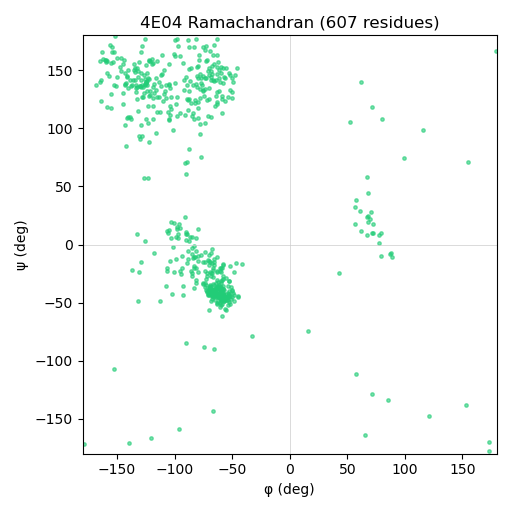? 13.815 -19.629 40.050 1.00 30.75 218 ARG B N 1
ATOM 4002 C CA . ARG B 1 218 ? 13.168 -19.567 38.733 1.00 29.50 218 ARG B CA 1
ATOM 4003 C C . ARG B 1 218 ? 11.789 -19.042 38.927 1.00 31.42 218 ARG B C 1
ATOM 4004 O O . ARG B 1 218 ? 11.184 -19.266 39.981 1.00 31.85 218 ARG B O 1
ATOM 4012 N N . ILE B 1 219 ? 11.283 -18.348 37.921 1.00 32.25 219 ILE B N 1
ATOM 4013 C CA . ILE B 1 219 ? 9.871 -17.864 38.062 1.00 32.01 219 ILE B CA 1
ATOM 4014 C C . ILE B 1 219 ? 9.192 -17.941 36.721 1.00 31.75 219 ILE B C 1
ATOM 4015 O O . ILE B 1 219 ? 9.836 -17.688 35.646 1.00 32.27 219 ILE B O 1
ATOM 4020 N N . ILE B 1 220 ? 7.960 -18.394 36.737 1.00 32.35 220 ILE B N 1
ATOM 4021 C CA . ILE B 1 220 ? 7.135 -18.397 35.501 1.00 33.62 220 ILE B CA 1
ATOM 4022 C C . ILE B 1 220 ? 5.812 -17.694 35.907 1.00 35.22 220 ILE B C 1
ATOM 4023 O O . ILE B 1 220 ? 4.929 -18.308 36.508 1.00 36.42 220 ILE B O 1
ATOM 4028 N N . PRO B 1 221 ? 5.730 -16.367 35.679 1.00 33.22 221 PRO B N 1
ATOM 4029 C CA . PRO B 1 221 ? 4.608 -15.674 36.292 1.00 35.65 221 PRO B CA 1
ATOM 4030 C C . PRO B 1 221 ? 3.273 -15.997 35.646 1.00 37.67 221 PRO B C 1
ATOM 4031 O O . PRO B 1 221 ? 2.263 -15.911 36.319 1.00 37.73 221 PRO B O 1
ATOM 4035 N N . ASP B 1 222 ? 3.289 -16.366 34.366 1.00 39.30 222 ASP B N 1
ATOM 4036 C CA . ASP B 1 222 ? 2.064 -16.766 33.647 1.00 41.53 222 ASP B CA 1
ATOM 4037 C C . ASP B 1 222 ? 2.416 -17.920 32.753 1.00 41.30 222 ASP B C 1
ATOM 4038 O O . ASP B 1 222 ? 3.168 -17.764 31.761 1.00 40.34 222 ASP B O 1
ATOM 4043 N N . ILE B 1 223 ? 1.912 -19.093 33.108 1.00 42.39 223 ILE B N 1
ATOM 4044 C CA . ILE B 1 223 ? 2.280 -20.268 32.360 1.00 43.91 223 ILE B CA 1
ATOM 4045 C C . ILE B 1 223 ? 1.759 -20.226 30.932 1.00 42.64 223 ILE B C 1
ATOM 4046 O O . ILE B 1 223 ? 2.171 -21.046 30.122 1.00 42.04 223 ILE B O 1
ATOM 4051 N N . ASN B 1 224 ? 0.856 -19.303 30.605 1.00 41.89 224 ASN B N 1
ATOM 4052 C CA . ASN B 1 224 ? 0.247 -19.331 29.268 1.00 45.63 224 ASN B CA 1
ATOM 4053 C C . ASN B 1 224 ? 0.933 -18.353 28.284 1.00 46.70 224 ASN B C 1
ATOM 4054 O O . ASN B 1 224 ? 0.446 -18.099 27.200 1.00 48.62 224 ASN B O 1
ATOM 4059 N N . TYR B 1 225 ? 2.108 -17.868 28.634 1.00 44.44 225 TYR B N 1
ATOM 4060 C CA . TYR B 1 225 ? 2.809 -16.848 27.850 1.00 43.17 225 TYR B CA 1
ATOM 4061 C C . TYR B 1 225 ? 3.162 -17.320 26.467 1.00 41.09 225 TYR B C 1
ATOM 4062 O O . TYR B 1 225 ? 3.243 -18.492 26.243 1.00 43.74 225 TYR B O 1
ATOM 4071 N N . ARG B 1 226 ? 3.349 -16.387 25.543 1.00 44.11 226 ARG B N 1
ATOM 4072 C CA . ARG B 1 226 ? 3.888 -16.712 24.230 1.00 43.78 226 ARG B CA 1
ATOM 4073 C C . ARG B 1 226 ? 5.390 -16.409 24.164 1.00 39.70 226 ARG B C 1
ATOM 4074 O O . ARG B 1 226 ? 5.768 -15.294 24.388 1.00 40.72 226 ARG B O 1
ATOM 4082 N N . PRO B 1 227 ? 6.230 -17.419 23.869 1.00 40.52 227 PRO B N 1
ATOM 4083 C CA . PRO B 1 227 ? 7.681 -17.166 23.890 1.00 39.76 227 PRO B CA 1
ATOM 4084 C C . PRO B 1 227 ? 8.105 -16.072 22.911 1.00 40.77 227 PRO B C 1
ATOM 4085 O O . PRO B 1 227 ? 7.473 -15.925 21.826 1.00 41.16 227 PRO B O 1
ATOM 4089 N N . VAL B 1 228 ? 9.147 -15.325 23.285 1.00 36.92 228 VAL B N 1
ATOM 4090 C CA . VAL B 1 228 ? 9.739 -14.292 22.443 1.00 41.53 228 VAL B CA 1
ATOM 4091 C C . VAL B 1 228 ? 11.085 -14.832 22.042 1.00 41.07 228 VAL B C 1
ATOM 4092 O O . VAL B 1 228 ? 11.942 -15.109 22.893 1.00 39.34 228 VAL B O 1
ATOM 4096 N N . PRO B 1 229 ? 11.335 -14.924 20.751 1.00 41.09 229 PRO B N 1
ATOM 4097 C CA . PRO B 1 229 ? 12.658 -15.406 20.371 1.00 38.40 229 PRO B CA 1
ATOM 4098 C C . PRO B 1 229 ? 13.813 -14.446 20.648 1.00 35.87 229 PRO B C 1
ATOM 4099 O O . PRO B 1 229 ? 13.629 -13.208 20.707 1.00 38.11 229 PRO B O 1
ATOM 4103 N N . VAL B 1 230 ? 14.984 -15.046 20.862 1.00 36.60 230 VAL B N 1
ATOM 4104 C CA . VAL B 1 230 ? 16.247 -14.353 20.976 1.00 36.12 230 VAL B CA 1
ATOM 4105 C C . VAL B 1 230 ? 16.928 -14.449 19.623 1.00 36.31 230 VAL B C 1
ATOM 4106 O O . VAL B 1 230 ? 17.119 -15.537 19.076 1.00 42.57 230 VAL B O 1
ATOM 4110 N N . THR B 1 231 ? 17.333 -13.311 19.073 1.00 39.32 231 THR B N 1
ATOM 4111 C CA . THR B 1 231 ? 17.855 -13.301 17.705 1.00 41.47 231 THR B CA 1
ATOM 4112 C C . THR B 1 231 ? 19.128 -12.501 17.617 1.00 39.47 231 THR B C 1
ATOM 4113 O O . THR B 1 231 ? 19.236 -11.422 18.211 1.00 39.81 231 THR B O 1
ATOM 4117 N N . PRO B 1 232 ? 20.134 -13.049 16.925 1.00 39.30 232 PRO B N 1
ATOM 4118 C CA . PRO B 1 232 ? 20.267 -14.431 16.455 1.00 40.23 232 PRO B CA 1
ATOM 4119 C C . PRO B 1 232 ? 20.434 -15.412 17.622 1.00 41.23 232 PRO B C 1
ATOM 4120 O O . PRO B 1 232 ? 20.970 -15.053 18.666 1.00 40.20 232 PRO B O 1
ATOM 4124 N N . ASP B 1 233 ? 19.929 -16.613 17.494 1.00 37.50 233 ASP B N 1
ATOM 4125 C CA . ASP B 1 233 ? 20.123 -17.567 18.593 1.00 37.66 233 ASP B CA 1
ATOM 4126 C C . ASP B 1 233 ? 21.391 -18.371 18.363 1.00 42.86 233 ASP B C 1
ATOM 4127 O O . ASP B 1 233 ? 21.402 -19.600 18.084 1.00 41.49 233 ASP B O 1
ATOM 4132 N N . LEU B 1 234 ? 22.508 -17.661 18.505 1.00 41.25 234 LEU B N 1
ATOM 4133 C CA . LEU B 1 234 ? 23.772 -18.176 18.104 1.00 43.69 234 LEU B CA 1
ATOM 4134 C C . LEU B 1 234 ? 24.787 -17.389 18.851 1.00 45.91 234 LEU B C 1
ATOM 4135 O O . LEU B 1 234 ? 24.883 -16.176 18.686 1.00 47.67 234 LEU B O 1
ATOM 4140 N N . ASN B 1 235 ? 25.545 -18.087 19.674 1.00 40.12 235 ASN B N 1
ATOM 4141 C CA . ASN B 1 235 ? 26.561 -17.438 20.454 1.00 37.49 235 ASN B CA 1
ATOM 4142 C C . ASN B 1 235 ? 27.742 -17.318 19.480 1.00 36.41 235 ASN B C 1
ATOM 4143 O O . ASN B 1 235 ? 28.175 -18.326 19.006 1.00 37.73 235 ASN B O 1
ATOM 4148 N N . PRO B 1 236 ? 28.252 -16.091 19.197 1.00 39.35 236 PRO B N 1
ATOM 4149 C CA . PRO B 1 236 ? 29.451 -16.032 18.297 1.00 39.97 236 PRO B CA 1
ATOM 4150 C C . PRO B 1 236 ? 30.685 -16.731 18.894 1.00 36.68 236 PRO B C 1
ATOM 4151 O O . PRO B 1 236 ? 31.587 -17.077 18.140 1.00 39.28 236 PRO B O 1
ATOM 4155 N N . ARG B 1 237 ? 30.757 -16.861 20.215 1.00 37.99 237 ARG B N 1
ATOM 4156 C CA . ARG B 1 237 ? 31.875 -17.520 20.861 1.00 39.88 237 ARG B CA 1
ATOM 4157 C C . ARG B 1 237 ? 31.858 -19.046 20.685 1.00 42.95 237 ARG B C 1
ATOM 4158 O O . ARG B 1 237 ? 32.873 -19.712 20.927 1.00 45.19 237 ARG B O 1
ATOM 4166 N N . THR B 1 238 ? 30.728 -19.609 20.255 1.00 38.43 238 THR B N 1
ATOM 4167 C CA . THR B 1 238 ? 30.641 -21.077 20.164 1.00 37.41 238 THR B CA 1
ATOM 4168 C C . THR B 1 238 ? 30.101 -21.494 18.799 1.00 36.90 238 THR B C 1
ATOM 4169 O O . THR B 1 238 ? 30.312 -22.603 18.391 1.00 40.05 238 THR B O 1
ATOM 4173 N N . GLY B 1 239 ? 29.362 -20.639 18.100 1.00 35.32 239 GLY B N 1
ATOM 4174 C CA . GLY B 1 239 ? 28.742 -21.091 16.841 1.00 38.72 239 GLY B CA 1
ATOM 4175 C C . GLY B 1 239 ? 27.584 -22.055 17.111 1.00 37.54 239 GLY B C 1
ATOM 4176 O O . GLY B 1 239 ? 27.143 -22.809 16.205 1.00 36.32 239 GLY B O 1
ATOM 4177 N N . ARG B 1 240 ? 27.102 -22.030 18.363 1.00 35.31 240 ARG B N 1
ATOM 4178 C CA A ARG B 1 240 ? 25.968 -22.843 18.751 0.50 34.88 240 ARG B CA 1
ATOM 4179 C CA B ARG B 1 240 ? 25.954 -22.827 18.750 0.50 36.78 240 ARG B CA 1
ATOM 4180 C C . ARG B 1 240 ? 24.919 -21.949 19.469 1.00 36.43 240 ARG B C 1
ATOM 4181 O O . ARG B 1 240 ? 25.183 -20.758 19.764 1.00 33.24 240 ARG B O 1
ATOM 4196 N N . PRO B 1 241 ? 23.688 -22.509 19.727 1.00 38.81 241 PRO B N 1
ATOM 4197 C CA . PRO B 1 241 ? 22.608 -21.737 20.364 1.00 35.66 241 PRO B CA 1
ATOM 4198 C C . PRO B 1 241 ? 23.049 -21.161 21.657 1.00 36.63 241 PRO B C 1
ATOM 4199 O O . PRO B 1 241 ? 23.847 -21.755 22.394 1.00 35.76 241 PRO B O 1
ATOM 4203 N N . ILE B 1 242 ? 22.438 -20.034 22.009 1.00 32.48 242 ILE B N 1
ATOM 4204 C CA . ILE B 1 242 ? 22.859 -19.350 23.218 1.00 33.42 242 ILE B CA 1
ATOM 4205 C C . ILE B 1 242 ? 22.362 -20.075 24.447 1.00 33.28 242 ILE B C 1
ATOM 4206 O O . ILE B 1 242 ? 21.175 -20.324 24.607 1.00 34.85 242 ILE B O 1
ATOM 4211 N N . ASP B 1 243 ? 23.277 -20.369 25.370 1.00 32.83 243 ASP B N 1
ATOM 4212 C CA . ASP B 1 243 ? 22.930 -21.057 26.621 1.00 30.41 243 ASP B CA 1
ATOM 4213 C C . ASP B 1 243 ? 22.328 -20.075 27.627 1.00 31.38 243 ASP B C 1
ATOM 4214 O O . ASP B 1 243 ? 23.014 -19.198 28.200 1.00 30.78 243 ASP B O 1
ATOM 4219 N N . LEU B 1 244 ? 21.013 -20.240 27.839 1.00 30.45 244 LEU B N 1
ATOM 4220 C CA . LEU B 1 244 ? 20.182 -19.384 28.691 1.00 29.28 244 LEU B CA 1
ATOM 4221 C C . LEU B 1 244 ? 19.996 -19.926 30.091 1.00 29.93 244 LEU B C 1
ATOM 4222 O O . LEU B 1 244 ? 19.045 -19.553 30.795 1.00 30.60 244 LEU B O 1
ATOM 4227 N N . SER B 1 245 ? 20.861 -20.850 30.485 1.00 29.49 245 SER B N 1
ATOM 4228 C CA . SER B 1 245 ? 20.743 -21.500 31.864 1.00 32.46 245 SER B CA 1
ATOM 4229 C C . SER B 1 245 ? 20.597 -20.516 32.992 1.00 31.75 245 SER B C 1
ATOM 4230 O O . SER B 1 245 ? 19.858 -20.790 33.951 1.00 30.64 245 SER B O 1
ATOM 4233 N N . PHE B 1 246 ? 21.302 -19.406 32.926 1.00 29.79 246 PHE B N 1
ATOM 4234 C CA . PHE B 1 246 ? 21.244 -18.423 34.017 1.00 33.10 246 PHE B CA 1
ATOM 4235 C C . PHE B 1 246 ? 20.306 -17.245 33.843 1.00 32.08 246 PHE B C 1
ATOM 4236 O O . PHE B 1 246 ? 20.262 -16.336 34.687 1.00 31.13 246 PHE B O 1
ATOM 4244 N N . ALA B 1 247 ? 19.521 -17.265 32.761 1.00 31.66 247 ALA B N 1
ATOM 4245 C CA . ALA B 1 247 ? 18.610 -16.247 32.482 1.00 31.49 247 ALA B CA 1
ATOM 4246 C C . ALA B 1 247 ? 17.260 -16.463 33.198 1.00 31.02 247 ALA B C 1
ATOM 4247 O O . ALA B 1 247 ? 16.590 -17.517 33.063 1.00 30.06 247 ALA B O 1
ATOM 4249 N N . ILE B 1 248 ? 16.899 -15.472 34.005 1.00 32.54 248 ILE B N 1
ATOM 4250 C CA . ILE B 1 248 ? 15.670 -15.507 34.781 1.00 32.79 248 ILE B CA 1
ATOM 4251 C C . ILE B 1 248 ? 14.476 -15.550 33.784 1.00 31.04 248 ILE B C 1
ATOM 4252 O O . ILE B 1 248 ? 13.401 -16.067 34.102 1.00 31.65 248 ILE B O 1
ATOM 4257 N N . LEU B 1 249 ? 14.675 -14.933 32.616 1.00 32.20 249 LEU B N 1
ATOM 4258 C CA . LEU B 1 249 ? 13.589 -14.871 31.630 1.00 29.98 249 LEU B CA 1
ATOM 4259 C C . LEU B 1 249 ? 13.518 -16.072 30.696 1.00 31.94 249 LEU B C 1
ATOM 4260 O O . LEU B 1 249 ? 12.668 -16.095 29.811 1.00 32.84 249 LEU B O 1
ATOM 4265 N N . ARG B 1 250 ? 14.377 -17.065 30.897 1.00 31.62 250 ARG B N 1
ATOM 4266 C CA . ARG B 1 250 ? 14.447 -18.252 29.999 1.00 31.98 250 ARG B CA 1
ATOM 4267 C C . ARG B 1 250 ? 13.043 -18.878 29.759 1.00 32.27 250 ARG B C 1
ATOM 4268 O O . ARG B 1 250 ? 12.273 -19.120 30.737 1.00 30.23 250 ARG B O 1
ATOM 4276 N N . SER B 1 251 ? 12.687 -19.140 28.507 1.00 31.10 251 SER B N 1
ATOM 4277 C CA . SER B 1 251 ? 11.423 -19.821 28.237 1.00 31.47 251 SER B CA 1
ATOM 4278 C C . SER B 1 251 ? 11.586 -21.304 28.719 1.00 35.52 251 SER B C 1
ATOM 4279 O O . SER B 1 251 ? 12.574 -21.962 28.398 1.00 37.36 251 SER B O 1
ATOM 4282 N N . VAL B 1 252 ? 10.611 -21.820 29.417 1.00 33.95 252 VAL B N 1
ATOM 4283 C CA . VAL B 1 252 ? 10.751 -23.175 30.044 1.00 34.06 252 VAL B CA 1
ATOM 4284 C C . VAL B 1 252 ? 10.131 -24.304 29.193 1.00 33.49 252 VAL B C 1
ATOM 4285 O O . VAL B 1 252 ? 9.397 -24.081 28.210 1.00 35.97 252 VAL B O 1
ATOM 4289 N N . SER B 1 253 ? 10.407 -25.520 29.615 1.00 34.03 253 SER B N 1
ATOM 4290 C CA . SER B 1 253 ? 9.865 -26.719 28.945 1.00 34.29 253 SER B CA 1
ATOM 4291 C C . SER B 1 253 ? 8.336 -26.665 28.810 1.00 38.87 253 SER B C 1
ATOM 4292 O O . SER B 1 253 ? 7.589 -26.523 29.812 1.00 36.81 253 SER B O 1
ATOM 4295 N N . PRO B 1 254 ? 7.852 -26.859 27.578 1.00 39.47 254 PRO B N 1
ATOM 4296 C CA . PRO B 1 254 ? 6.377 -26.917 27.464 1.00 44.28 254 PRO B CA 1
ATOM 4297 C C . PRO B 1 254 ? 5.704 -28.024 28.338 1.00 41.14 254 PRO B C 1
ATOM 4298 O O . PRO B 1 254 ? 4.519 -27.926 28.700 1.00 44.13 254 PRO B O 1
ATOM 4302 N N . VAL B 1 255 ? 6.433 -29.112 28.634 1.00 43.43 255 VAL B N 1
ATOM 4303 C CA . VAL B 1 255 ? 5.902 -30.262 29.413 1.00 43.57 255 VAL B CA 1
ATOM 4304 C C . VAL B 1 255 ? 5.562 -29.803 30.840 1.00 43.50 255 VAL B C 1
ATOM 4305 O O . VAL B 1 255 ? 4.568 -30.197 31.451 1.00 40.22 255 VAL B O 1
ATOM 4309 N N . HIS B 1 256 ? 6.445 -28.998 31.399 1.00 38.97 256 HIS B N 1
ATOM 4310 C CA . HIS B 1 256 ? 6.175 -28.433 32.713 1.00 38.19 256 HIS B CA 1
ATOM 4311 C C . HIS B 1 256 ? 4.976 -27.518 32.633 1.00 37.72 256 HIS B C 1
ATOM 4312 O O . HIS B 1 256 ? 4.150 -27.533 33.525 1.00 37.76 256 HIS B O 1
ATOM 4319 N N . LEU B 1 257 ? 4.854 -26.691 31.602 1.00 38.89 257 LEU B N 1
ATOM 4320 C CA . LEU B 1 257 ? 3.735 -25.741 31.533 1.00 39.65 257 LEU B CA 1
ATOM 4321 C C . LEU B 1 257 ? 2.411 -26.522 31.428 1.00 44.83 257 LEU B C 1
ATOM 4322 O O . LEU B 1 257 ? 1.410 -26.131 32.059 1.00 48.18 257 LEU B O 1
ATOM 4327 N N . GLU B 1 258 ? 2.406 -27.590 30.614 1.00 47.26 258 GLU B N 1
ATOM 4328 C CA . GLU B 1 258 ? 1.196 -28.483 30.563 1.00 48.28 258 GLU B CA 1
ATOM 4329 C C . GLU B 1 258 ? 0.840 -29.061 31.954 1.00 46.30 258 GLU B C 1
ATOM 4330 O O . GLU B 1 258 ? -0.308 -29.027 32.369 1.00 52.67 258 GLU B O 1
ATOM 4336 N N . TYR B 1 259 ? 1.839 -29.579 32.653 1.00 44.31 259 TYR B N 1
ATOM 4337 C CA . TYR B 1 259 ? 1.745 -30.067 34.046 1.00 46.67 259 TYR B CA 1
ATOM 4338 C C . TYR B 1 259 ? 1.146 -29.021 34.996 1.00 49.17 259 TYR B C 1
ATOM 4339 O O . TYR B 1 259 ? 0.324 -29.374 35.882 1.00 51.48 259 TYR B O 1
ATOM 4348 N N . MET B 1 260 ? 1.536 -27.748 34.819 1.00 45.73 260 MET B N 1
ATOM 4349 C CA . MET B 1 260 ? 0.963 -26.687 35.658 1.00 43.46 260 MET B CA 1
ATOM 4350 C C . MET B 1 260 ? -0.495 -26.375 35.313 1.00 44.98 260 MET B C 1
ATOM 4351 O O . MET B 1 260 ? -1.345 -26.165 36.187 1.00 45.86 260 MET B O 1
ATOM 4356 N N . ARG B 1 261 ? -0.781 -26.365 34.023 1.00 47.16 261 ARG B N 1
ATOM 4357 C CA . ARG B 1 261 ? -2.144 -26.122 33.542 1.00 52.86 261 ARG B CA 1
ATOM 4358 C C . ARG B 1 261 ? -3.050 -27.225 34.093 1.00 55.95 261 ARG B C 1
ATOM 4359 O O . ARG B 1 261 ? -4.211 -26.981 34.527 1.00 52.03 261 ARG B O 1
ATOM 4367 N N . ASN B 1 262 ? -2.508 -28.443 34.073 1.00 53.61 262 ASN B N 1
ATOM 4368 C CA . ASN B 1 262 ? -3.215 -29.612 34.593 1.00 55.84 262 ASN B CA 1
ATOM 4369 C C . ASN B 1 262 ? -3.633 -29.492 36.057 1.00 57.23 262 ASN B C 1
ATOM 4370 O O . ASN B 1 262 ? -4.618 -30.109 36.450 1.00 55.76 262 ASN B O 1
ATOM 4375 N N . ILE B 1 263 ? -2.911 -28.762 36.888 1.00 51.22 263 ILE B N 1
ATOM 4376 C CA . ILE B 1 263 ? -3.302 -28.640 38.299 1.00 48.09 263 ILE B CA 1
ATOM 4377 C C . ILE B 1 263 ? -3.908 -27.274 38.595 1.00 48.20 263 ILE B C 1
ATOM 4378 O O . ILE B 1 263 ? -4.158 -26.946 39.764 1.00 49.99 263 ILE B O 1
ATOM 4383 N N . GLY B 1 264 ? -4.180 -26.491 37.547 1.00 51.62 264 GLY B N 1
ATOM 4384 C CA . GLY B 1 264 ? -4.871 -25.196 37.701 1.00 49.77 264 GLY B CA 1
ATOM 4385 C C . GLY B 1 264 ? -4.135 -24.034 38.361 1.00 54.56 264 GLY B C 1
ATOM 4386 O O . GLY B 1 264 ? -4.786 -23.143 38.941 1.00 46.93 264 GLY B O 1
ATOM 4387 N N . MET B 1 265 ? -2.785 -24.016 38.260 1.00 51.42 265 MET B N 1
ATOM 4388 C CA . MET B 1 265 ? -1.938 -22.925 38.825 1.00 48.60 265 MET B CA 1
ATOM 4389 C C . MET B 1 265 ? -1.187 -22.249 37.710 1.00 43.97 265 MET B C 1
ATOM 4390 O O . MET B 1 265 ? -0.309 -22.868 37.095 1.00 49.17 265 MET B O 1
ATOM 4395 N N . HIS B 1 266 ? -1.599 -21.019 37.402 1.00 44.77 266 HIS B N 1
ATOM 4396 C CA . HIS B 1 266 ? -1.017 -20.255 36.271 1.00 46.76 266 HIS B CA 1
ATOM 4397 C C . HIS B 1 266 ? 0.178 -19.419 36.555 1.00 40.73 266 HIS B C 1
ATOM 4398 O O . HIS B 1 266 ? 0.756 -18.816 35.628 1.00 42.55 266 HIS B O 1
ATOM 4405 N N . GLY B 1 267 ? 0.541 -19.346 37.823 1.00 41.24 267 GLY B N 1
ATOM 4406 C CA . GLY B 1 267 ? 1.765 -18.621 38.257 1.00 38.72 267 GLY B CA 1
ATOM 4407 C C . GLY B 1 267 ? 2.623 -19.555 39.114 1.00 40.18 267 GLY B C 1
ATOM 4408 O O . GLY B 1 267 ? 2.069 -20.254 39.958 1.00 37.45 267 GLY B O 1
ATOM 4409 N N . THR B 1 268 ? 3.978 -19.609 38.915 1.00 35.70 268 THR B N 1
ATOM 4410 C CA . THR B 1 268 ? 4.738 -20.507 39.736 1.00 38.02 268 THR B CA 1
ATOM 4411 C C . THR B 1 268 ? 6.124 -19.877 39.958 1.00 37.55 268 THR B C 1
ATOM 4412 O O . THR B 1 268 ? 6.616 -19.037 39.142 1.00 36.21 268 THR B O 1
ATOM 4416 N N . MET B 1 269 ? 6.722 -20.230 41.083 1.00 35.37 269 MET B N 1
ATOM 4417 C CA . MET B 1 269 ? 8.148 -19.830 41.345 1.00 32.72 269 MET B CA 1
ATOM 4418 C C . MET B 1 269 ? 8.724 -20.913 42.216 1.00 34.44 269 MET B C 1
ATOM 4419 O O . MET B 1 269 ? 8.035 -21.417 43.149 1.00 32.29 269 MET B O 1
ATOM 4424 N N . SER B 1 270 ? 10.002 -21.230 42.021 1.00 31.01 270 SER B N 1
ATOM 4425 C CA . SER B 1 270 ? 10.617 -22.056 43.043 1.00 30.37 270 SER B CA 1
ATOM 4426 C C . SER B 1 270 ? 12.022 -21.640 43.348 1.00 31.25 270 SER B C 1
ATOM 4427 O O . SER B 1 270 ? 12.641 -20.968 42.535 1.00 31.56 270 SER B O 1
ATOM 4430 N N . ILE B 1 271 ? 12.438 -21.871 44.581 1.00 28.82 271 ILE B N 1
ATOM 4431 C CA . ILE B 1 271 ? 13.804 -21.518 45.029 1.00 28.07 271 ILE B CA 1
ATOM 4432 C C . ILE B 1 271 ? 14.479 -22.767 45.511 1.00 28.52 271 ILE B C 1
ATOM 4433 O O . ILE B 1 271 ? 13.885 -23.498 46.328 1.00 30.04 271 ILE B O 1
ATOM 4438 N N . SER B 1 272 ? 15.674 -23.087 45.052 1.00 29.21 272 SER B N 1
ATOM 4439 C CA . SER B 1 272 ? 16.369 -24.281 45.502 1.00 28.41 272 SER B CA 1
ATOM 4440 C C . SER B 1 272 ? 16.870 -24.094 46.893 1.00 32.26 272 SER B C 1
ATOM 4441 O O . SER B 1 272 ? 17.315 -23.003 47.283 1.00 30.16 272 SER B O 1
ATOM 4444 N N . ILE B 1 273 ? 16.806 -25.165 47.657 1.00 26.60 273 ILE B N 1
ATOM 4445 C CA . ILE B 1 273 ? 17.349 -25.183 48.996 1.00 27.60 273 ILE B CA 1
ATOM 4446 C C . ILE B 1 273 ? 18.651 -26.009 48.854 1.00 29.23 273 ILE B C 1
ATOM 4447 O O . ILE B 1 273 ? 18.648 -27.261 48.643 1.00 30.64 273 ILE B O 1
ATOM 4452 N N . LEU B 1 274 ? 19.766 -25.291 48.921 1.00 29.72 274 LEU B N 1
ATOM 4453 C CA . LEU B 1 274 ? 21.103 -25.914 48.732 1.00 32.84 274 LEU B CA 1
ATOM 4454 C C . LEU B 1 274 ? 21.864 -26.057 50.047 1.00 36.07 274 LEU B C 1
ATOM 4455 O O . LEU B 1 274 ? 22.273 -25.069 50.678 1.00 34.49 274 LEU B O 1
ATOM 4460 N N . ARG B 1 275 ? 22.065 -27.319 50.403 1.00 37.00 275 ARG B N 1
ATOM 4461 C CA . ARG B 1 275 ? 22.657 -27.745 51.639 1.00 45.83 275 ARG B CA 1
ATOM 4462 C C . ARG B 1 275 ? 24.023 -28.057 51.196 1.00 50.24 275 ARG B C 1
ATOM 4463 O O . ARG B 1 275 ? 24.266 -29.110 50.620 1.00 52.13 275 ARG B O 1
ATOM 4471 N N . GLY B 1 276 ? 24.914 -27.109 51.414 1.00 51.47 276 GLY B N 1
ATOM 4472 C CA . GLY B 1 276 ? 26.258 -27.194 50.840 1.00 61.80 276 GLY B CA 1
ATOM 4473 C C . GLY B 1 276 ? 26.162 -26.968 49.352 1.00 64.85 276 GLY B C 1
ATOM 4474 O O . GLY B 1 276 ? 25.574 -25.976 48.902 1.00 70.76 276 GLY B O 1
ATOM 4475 N N . GLU B 1 277 ? 26.741 -27.868 48.562 1.00 70.13 277 GLU B N 1
ATOM 4476 C CA . GLU B 1 277 ? 26.605 -27.742 47.104 1.00 67.82 277 GLU B CA 1
ATOM 4477 C C . GLU B 1 277 ? 25.576 -28.754 46.550 1.00 61.50 277 GLU B C 1
ATOM 4478 O O . GLU B 1 277 ? 25.514 -29.040 45.347 1.00 56.85 277 GLU B O 1
ATOM 4484 N N . ARG B 1 278 ? 24.736 -29.238 47.453 1.00 50.48 278 ARG B N 1
ATOM 4485 C CA . ARG B 1 278 ? 23.824 -30.327 47.163 1.00 46.71 278 ARG B CA 1
ATOM 4486 C C . ARG B 1 278 ? 22.344 -29.837 47.196 1.00 42.02 278 ARG B C 1
ATOM 4487 O O . ARG B 1 278 ? 21.964 -29.053 48.078 1.00 38.71 278 ARG B O 1
ATOM 4495 N N . LEU B 1 279 ? 21.541 -30.328 46.260 1.00 34.44 279 LEU B N 1
ATOM 4496 C CA . LEU B 1 279 ? 20.106 -29.978 46.158 1.00 32.70 279 LEU B CA 1
ATOM 4497 C C . LEU B 1 279 ? 19.219 -30.709 47.185 1.00 32.21 279 LEU B C 1
ATOM 4498 O O . LEU B 1 279 ? 18.813 -31.849 47.018 1.00 34.54 279 LEU B O 1
ATOM 4503 N N . TRP B 1 280 ? 18.953 -30.066 48.314 1.00 30.11 280 TRP B N 1
ATOM 4504 C CA . TRP B 1 280 ? 18.229 -30.747 49.414 1.00 31.34 280 TRP B CA 1
ATOM 4505 C C . TRP B 1 280 ? 16.722 -30.749 49.179 1.00 31.24 280 TRP B C 1
ATOM 4506 O O . TRP B 1 280 ? 15.996 -31.719 49.560 1.00 31.71 280 TRP B O 1
ATOM 4517 N N . GLY B 1 281 ? 16.216 -29.726 48.511 1.00 31.71 281 GLY B N 1
ATOM 4518 C CA . GLY B 1 281 ? 14.768 -29.570 48.290 1.00 32.36 281 GLY B CA 1
ATOM 4519 C C . GLY B 1 281 ? 14.468 -28.235 47.655 1.00 32.86 281 GLY B C 1
ATOM 4520 O O . GLY B 1 281 ? 15.370 -27.654 47.072 1.00 29.02 281 GLY B O 1
ATOM 4521 N N . LEU B 1 282 ? 13.177 -27.867 47.583 1.00 29.66 282 LEU B N 1
ATOM 4522 C CA . LEU B 1 282 ? 12.755 -26.625 46.910 1.00 33.34 282 LEU B CA 1
ATOM 4523 C C . LEU B 1 282 ? 11.742 -25.921 47.798 1.00 32.53 282 LEU B C 1
ATOM 4524 O O . LEU B 1 282 ? 10.969 -26.597 48.503 1.00 35.33 282 LEU B O 1
ATOM 4529 N N . ILE B 1 283 ? 11.707 -24.579 47.703 1.00 30.82 283 ILE B N 1
ATOM 4530 C CA . ILE B 1 283 ? 10.529 -23.861 48.165 1.00 29.99 283 ILE B CA 1
ATOM 4531 C C . ILE B 1 283 ? 9.725 -23.675 46.897 1.00 32.56 283 ILE B C 1
ATOM 4532 O O . ILE B 1 283 ? 10.164 -22.984 46.000 1.00 35.04 283 ILE B O 1
ATOM 4537 N N . ALA B 1 284 ? 8.556 -24.313 46.793 1.00 34.26 284 ALA B N 1
ATOM 4538 C CA . ALA B 1 284 ? 7.798 -24.363 45.536 1.00 32.94 284 ALA B CA 1
ATOM 4539 C C . ALA B 1 284 ? 6.518 -23.509 45.777 1.00 37.39 284 ALA B C 1
ATOM 4540 O O . ALA B 1 284 ? 5.864 -23.601 46.853 1.00 39.42 284 ALA B O 1
ATOM 4542 N N . CYS B 1 285 ? 6.140 -22.674 44.809 1.00 36.29 285 CYS B N 1
ATOM 4543 C CA . CYS B 1 285 ? 5.111 -21.699 45.072 1.00 38.12 285 CYS B CA 1
ATOM 4544 C C . CYS B 1 285 ? 4.187 -21.779 43.897 1.00 38.23 285 CYS B C 1
ATOM 4545 O O . CYS B 1 285 ? 4.623 -21.766 42.752 1.00 38.02 285 CYS B O 1
ATOM 4548 N N . HIS B 1 286 ? 2.909 -21.878 44.181 1.00 37.16 286 HIS B N 1
ATOM 4549 C CA . HIS B 1 286 ? 1.882 -21.926 43.119 1.00 40.39 286 HIS B CA 1
ATOM 4550 C C . HIS B 1 286 ? 0.838 -20.851 43.323 1.00 41.11 286 HIS B C 1
ATOM 4551 O O . HIS B 1 286 ? 0.398 -20.616 44.431 1.00 38.40 286 HIS B O 1
ATOM 4558 N N . HIS B 1 287 ? 0.416 -20.214 42.235 1.00 42.68 287 HIS B N 1
ATOM 4559 C CA . HIS B 1 287 ? -0.681 -19.216 42.290 1.00 41.94 287 HIS B CA 1
ATOM 4560 C C . HIS B 1 287 ? -1.740 -19.576 41.276 1.00 41.42 287 HIS B C 1
ATOM 4561 O O . HIS B 1 287 ? -1.439 -20.044 40.159 1.00 40.24 287 HIS B O 1
ATOM 4568 N N . ARG B 1 288 ? -3.007 -19.312 41.604 1.00 42.14 288 ARG B N 1
ATOM 4569 C CA . ARG B 1 288 ? -4.063 -19.673 40.687 1.00 42.89 288 ARG B CA 1
ATOM 4570 C C . ARG B 1 288 ? -4.020 -18.829 39.424 1.00 43.26 288 ARG B C 1
ATOM 4571 O O . ARG B 1 288 ? -4.074 -19.360 38.290 1.00 45.10 288 ARG B O 1
ATOM 4579 N N . LYS B 1 289 ? -3.922 -17.521 39.588 1.00 45.17 289 LYS B N 1
ATOM 4580 C CA . LYS B 1 289 ? -3.613 -16.693 38.419 1.00 47.90 289 LYS B CA 1
ATOM 4581 C C . LYS B 1 289 ? -2.164 -16.330 38.320 1.00 42.17 289 LYS B C 1
ATOM 4582 O O . LYS B 1 289 ? -1.403 -16.642 39.195 1.00 44.82 289 LYS B O 1
ATOM 4588 N N . PRO B 1 290 ? -1.808 -15.618 37.230 1.00 46.63 290 PRO B N 1
ATOM 4589 C CA . PRO B 1 290 ? -0.419 -15.112 37.044 1.00 43.38 290 PRO B CA 1
ATOM 4590 C C . PRO B 1 290 ? -0.021 -14.238 38.237 1.00 45.54 290 PRO B C 1
ATOM 4591 O O . PRO B 1 290 ? -0.869 -13.530 38.873 1.00 44.50 290 PRO B O 1
ATOM 4595 N N . ASN B 1 291 ? 1.253 -14.358 38.581 1.00 41.92 291 ASN B N 1
ATOM 4596 C CA . ASN B 1 291 ? 1.779 -13.684 39.730 1.00 42.93 291 ASN B CA 1
ATOM 4597 C C . ASN B 1 291 ? 3.209 -13.232 39.398 1.00 43.06 291 ASN B C 1
ATOM 4598 O O . ASN B 1 291 ? 4.152 -14.060 39.349 1.00 40.40 291 ASN B O 1
ATOM 4603 N N . TYR B 1 292 ? 3.363 -11.925 39.115 1.00 40.08 292 TYR B N 1
ATOM 4604 C CA . TYR B 1 292 ? 4.730 -11.412 38.809 1.00 42.20 292 TYR B CA 1
ATOM 4605 C C . TYR B 1 292 ? 5.392 -11.028 40.114 1.00 44.65 292 TYR B C 1
ATOM 4606 O O . TYR B 1 292 ? 4.779 -10.362 40.942 1.00 43.56 292 TYR B O 1
ATOM 4615 N N . VAL B 1 293 ? 6.620 -11.455 40.312 1.00 45.13 293 VAL B N 1
ATOM 4616 C CA . VAL B 1 293 ? 7.364 -11.162 41.571 1.00 45.47 293 VAL B CA 1
ATOM 4617 C C . VAL B 1 293 ? 8.601 -10.370 41.216 1.00 39.81 293 VAL B C 1
ATOM 4618 O O . VAL B 1 293 ? 9.447 -10.834 40.419 1.00 42.34 293 VAL B O 1
ATOM 4622 N N . ASP B 1 294 ? 8.699 -9.159 41.747 1.00 40.37 294 ASP B N 1
ATOM 4623 C CA . ASP B 1 294 ? 9.884 -8.307 41.529 1.00 47.03 294 ASP B CA 1
ATOM 4624 C C . ASP B 1 294 ? 11.191 -8.929 41.981 1.00 43.87 294 ASP B C 1
ATOM 4625 O O . ASP B 1 294 ? 11.228 -9.724 42.924 1.00 38.16 294 ASP B O 1
ATOM 4630 N N . LEU B 1 295 ? 12.275 -8.527 41.319 1.00 42.47 295 LEU B N 1
ATOM 4631 C CA . LEU B 1 295 ? 13.637 -8.943 41.651 1.00 43.96 295 LEU B CA 1
ATOM 4632 C C . LEU B 1 295 ? 13.972 -8.817 43.136 1.00 43.60 295 LEU B C 1
ATOM 4633 O O . LEU B 1 295 ? 14.548 -9.737 43.694 1.00 40.26 295 LEU B O 1
ATOM 4638 N N . GLU B 1 296 ? 13.577 -7.706 43.772 1.00 40.91 296 GLU B N 1
ATOM 4639 C CA . GLU B 1 296 ? 13.815 -7.505 45.201 1.00 42.03 296 GLU B CA 1
ATOM 4640 C C . GLU B 1 296 ? 13.120 -8.602 46.018 1.00 40.47 296 GLU B C 1
ATOM 4641 O O . GLU B 1 296 ? 13.682 -9.128 46.975 1.00 39.18 296 GLU B O 1
ATOM 4647 N N . VAL B 1 297 ? 11.867 -8.916 45.676 1.00 39.89 297 VAL B N 1
ATOM 4648 C CA . VAL B 1 297 ? 11.163 -9.953 46.437 1.00 38.04 297 VAL B CA 1
ATOM 4649 C C . VAL B 1 297 ? 11.772 -11.352 46.191 1.00 34.10 297 VAL B C 1
ATOM 4650 O O . VAL B 1 297 ? 11.890 -12.160 47.148 1.00 36.21 297 VAL B O 1
ATOM 4654 N N . ARG B 1 298 ? 12.159 -11.651 44.952 1.00 33.00 298 ARG B N 1
ATOM 4655 C CA . ARG B 1 298 ? 12.894 -12.919 44.652 1.00 31.17 298 ARG B CA 1
ATOM 4656 C C . ARG B 1 298 ? 14.178 -13.020 45.464 1.00 35.25 298 ARG B C 1
ATOM 4657 O O . ARG B 1 298 ? 14.564 -14.081 45.990 1.00 32.15 298 ARG B O 1
ATOM 4665 N N . GLN B 1 299 ? 14.835 -11.885 45.613 1.00 33.51 299 GLN B N 1
ATOM 4666 C CA . GLN B 1 299 ? 16.075 -11.877 46.428 1.00 34.90 299 GLN B CA 1
ATOM 4667 C C . GLN B 1 299 ? 15.818 -12.223 47.865 1.00 30.45 299 GLN B C 1
ATOM 4668 O O . GLN B 1 299 ? 16.656 -12.987 48.476 1.00 31.39 299 GLN B O 1
ATOM 4674 N N . ALA B 1 300 ? 14.751 -11.670 48.439 1.00 32.53 300 ALA B N 1
ATOM 4675 C CA . ALA B 1 300 ? 14.337 -11.962 49.842 1.00 31.52 300 ALA B CA 1
ATOM 4676 C C . ALA B 1 300 ? 14.010 -13.449 49.952 1.00 32.97 300 ALA B C 1
ATOM 4677 O O . ALA B 1 300 ? 14.367 -14.101 50.943 1.00 30.07 300 ALA B O 1
ATOM 4679 N N . CYS B 1 301 ? 13.291 -13.964 48.953 1.00 32.88 301 CYS B N 1
ATOM 4680 C CA . CYS B 1 301 ? 13.006 -15.434 48.989 1.00 32.16 301 CYS B CA 1
ATOM 4681 C C . CYS B 1 301 ? 14.302 -16.304 48.891 1.00 32.30 301 CYS B C 1
ATOM 4682 O O . CYS B 1 301 ? 14.405 -17.318 49.572 1.00 32.15 301 CYS B O 1
ATOM 4685 N N . GLU B 1 302 ? 15.222 -15.955 48.015 1.00 29.88 302 GLU B N 1
ATOM 4686 C CA . GLU B 1 302 ? 16.553 -16.605 48.033 1.00 30.25 302 GLU B CA 1
ATOM 4687 C C . GLU B 1 302 ? 17.213 -16.544 49.384 1.00 31.96 302 GLU B C 1
ATOM 4688 O O . GLU B 1 302 ? 17.749 -17.534 49.815 1.00 30.42 302 GLU B O 1
ATOM 4694 N N . LEU B 1 303 ? 17.196 -15.398 50.073 1.00 27.74 303 LEU B N 1
ATOM 4695 C CA . LEU B 1 303 ? 17.851 -15.262 51.372 1.00 30.92 303 LEU B CA 1
ATOM 4696 C C . LEU B 1 303 ? 17.176 -16.203 52.390 1.00 29.36 303 LEU B C 1
ATOM 4697 O O . LEU B 1 303 ? 17.841 -16.888 53.195 1.00 32.10 303 LEU B O 1
ATOM 4702 N N . VAL B 1 304 ? 15.855 -16.237 52.350 1.00 31.67 304 VAL B N 1
ATOM 4703 C CA . VAL B 1 304 ? 15.144 -17.212 53.161 1.00 31.98 304 VAL B CA 1
ATOM 4704 C C . VAL B 1 304 ? 15.630 -18.658 52.921 1.00 31.44 304 VAL B C 1
ATOM 4705 O O . VAL B 1 304 ? 15.848 -19.392 53.883 1.00 30.85 304 VAL B O 1
ATOM 4709 N N . ALA B 1 305 ? 15.774 -19.089 51.661 1.00 29.24 305 ALA B N 1
ATOM 4710 C CA . ALA B 1 305 ? 16.184 -20.440 51.398 1.00 30.42 305 ALA B CA 1
ATOM 4711 C C . ALA B 1 305 ? 17.611 -20.632 51.894 1.00 32.61 305 ALA B C 1
ATOM 4712 O O . ALA B 1 305 ? 17.977 -21.698 52.413 1.00 31.41 305 ALA B O 1
ATOM 4714 N N . GLN B 1 306 ? 18.429 -19.564 51.765 1.00 30.56 306 GLN B N 1
ATOM 4715 C CA . GLN B 1 306 ? 19.819 -19.679 52.246 1.00 31.31 306 GLN B CA 1
ATOM 4716 C C . GLN B 1 306 ? 19.933 -19.857 53.785 1.00 32.31 306 GLN B C 1
ATOM 4717 O O . GLN B 1 306 ? 20.658 -20.717 54.313 1.00 32.22 306 GLN B O 1
ATOM 4723 N N . VAL B 1 307 ? 19.152 -19.066 54.519 1.00 31.20 307 VAL B N 1
ATOM 4724 C CA . VAL B 1 307 ? 19.150 -19.190 55.940 1.00 33.08 307 VAL B CA 1
ATOM 4725 C C . VAL B 1 307 ? 18.540 -20.576 56.327 1.00 33.09 307 VAL B C 1
ATOM 4726 O O . VAL B 1 307 ? 19.046 -21.222 57.215 1.00 32.62 307 VAL B O 1
ATOM 4730 N N . LEU B 1 308 ? 17.422 -20.948 55.695 1.00 30.60 308 LEU B N 1
ATOM 4731 C CA . LEU B 1 308 ? 16.802 -22.278 55.982 1.00 32.14 308 LEU B CA 1
ATOM 4732 C C . LEU B 1 308 ? 17.793 -23.415 55.748 1.00 32.56 308 LEU B C 1
ATOM 4733 O O . LEU B 1 308 ? 17.942 -24.257 56.563 1.00 31.72 308 LEU B O 1
ATOM 4738 N N . ALA B 1 309 ? 18.501 -23.410 54.612 1.00 31.58 309 ALA B N 1
ATOM 4739 C CA . ALA B 1 309 ? 19.619 -24.401 54.342 1.00 31.29 309 ALA B CA 1
ATOM 4740 C C . ALA B 1 309 ? 20.668 -24.491 55.427 1.00 35.12 309 ALA B C 1
ATOM 4741 O O . ALA B 1 309 ? 21.069 -25.620 55.847 1.00 33.65 309 ALA B O 1
ATOM 4743 N N . TRP B 1 310 ? 21.103 -23.341 55.934 1.00 33.23 310 TRP B N 1
ATOM 4744 C CA . TRP B 1 310 ? 22.032 -23.290 57.042 1.00 34.21 310 TRP B CA 1
ATOM 4745 C C . TRP B 1 310 ? 21.433 -23.941 58.308 1.00 35.05 310 TRP B C 1
ATOM 4746 O O . TRP B 1 310 ? 22.097 -24.740 59.000 1.00 40.36 310 TRP B O 1
ATOM 4757 N N . GLN B 1 311 ? 20.201 -23.634 58.626 1.00 35.28 311 GLN B N 1
ATOM 4758 C CA A GLN B 1 311 ? 19.516 -24.237 59.754 0.50 35.93 311 GLN B CA 1
ATOM 4759 C CA B GLN B 1 311 ? 19.622 -24.260 59.784 0.50 37.45 311 GLN B CA 1
ATOM 4760 C C . GLN B 1 311 ? 19.433 -25.770 59.623 1.00 36.29 311 GLN B C 1
ATOM 4761 O O . GLN B 1 311 ? 19.650 -26.520 60.589 1.00 38.53 311 GLN B O 1
ATOM 4772 N N . ILE B 1 312 ? 19.042 -26.190 58.432 1.00 35.93 312 ILE B N 1
ATOM 4773 C CA . ILE B 1 312 ? 18.887 -27.617 58.145 1.00 35.36 312 ILE B CA 1
ATOM 4774 C C . ILE B 1 312 ? 20.244 -28.319 58.420 1.00 38.45 312 ILE B C 1
ATOM 4775 O O . ILE B 1 312 ? 20.298 -29.378 59.084 1.00 41.18 312 ILE B O 1
ATOM 4780 N N . GLY B 1 313 ? 21.333 -27.755 57.880 1.00 39.25 313 GLY B N 1
ATOM 4781 C CA . GLY B 1 313 ? 22.675 -28.248 58.185 1.00 40.14 313 GLY B CA 1
ATOM 4782 C C . GLY B 1 313 ? 23.048 -28.328 59.657 1.00 45.68 313 GLY B C 1
ATOM 4783 O O . GLY B 1 313 ? 23.606 -29.374 60.150 1.00 43.84 313 GLY B O 1
ATOM 4784 N N . VAL B 1 314 ? 22.740 -27.262 60.402 1.00 42.82 314 VAL B N 1
ATOM 4785 C CA . VAL B 1 314 ? 23.014 -27.287 61.848 1.00 42.21 314 VAL B CA 1
ATOM 4786 C C . VAL B 1 314 ? 22.230 -28.442 62.467 1.00 44.53 314 VAL B C 1
ATOM 4787 O O . VAL B 1 314 ? 22.745 -29.189 63.313 1.00 45.42 314 VAL B O 1
ATOM 4791 N N . MET B 1 315 ? 20.983 -28.607 62.046 1.00 45.92 315 MET B N 1
ATOM 4792 C CA . MET B 1 315 ? 20.144 -29.658 62.663 1.00 53.20 315 MET B CA 1
ATOM 4793 C C . MET B 1 315 ? 20.617 -31.059 62.297 1.00 51.81 315 MET B C 1
ATOM 4794 O O . MET B 1 315 ? 20.559 -31.993 63.140 1.00 56.24 315 MET B O 1
ATOM 4799 N N . GLU B 1 316 ? 21.084 -31.212 61.078 1.00 54.94 316 GLU B N 1
ATOM 4800 C CA . GLU B 1 316 ? 21.693 -32.473 60.592 1.00 57.98 316 GLU B CA 1
ATOM 4801 C C . GLU B 1 316 ? 22.988 -32.783 61.343 1.00 65.98 316 GLU B C 1
ATOM 4802 O O . GLU B 1 316 ? 2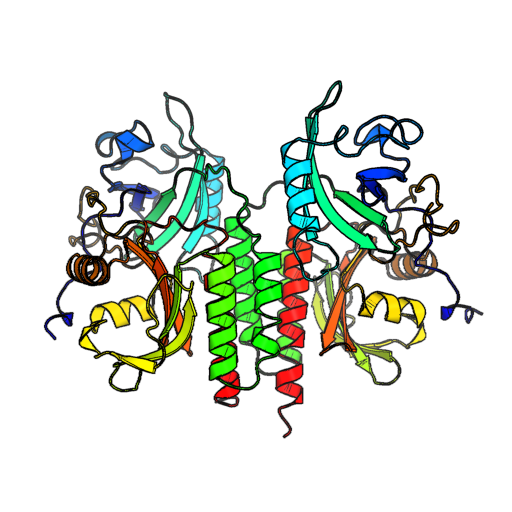3.226 -33.927 61.728 1.00 73.67 316 GLU B O 1
ATOM 4808 N N . GLU B 1 317 ? 23.795 -31.772 61.637 1.00 62.30 317 GLU B N 1
ATOM 4809 C CA . GLU B 1 317 ? 25.013 -32.021 62.421 1.00 69.89 317 GLU B CA 1
ATOM 4810 C C . GLU B 1 317 ? 24.681 -32.403 63.861 1.00 72.02 317 GLU B C 1
ATOM 4811 O O . GLU B 1 317 ? 25.443 -33.122 64.516 1.00 73.87 317 GLU B O 1
ATOM 4817 N N . GLN B 1 318 ? 23.534 -31.942 64.344 1.00 73.24 318 GLN B N 1
ATOM 4818 C CA . GLN B 1 318 ? 22.981 -32.425 65.617 1.00 78.87 318 GLN B CA 1
ATOM 4819 C C . GLN B 1 318 ? 22.544 -33.894 65.466 1.00 86.18 318 GLN B C 1
ATOM 4820 O O . GLN B 1 318 ? 21.557 -34.218 64.804 1.00 85.55 318 GLN B O 1
ATOM 4826 N N . ALA B 1 319 ? 23.299 -34.775 66.110 1.00 96.07 319 ALA B N 1
ATOM 4827 C CA . ALA B 1 319 ? 23.257 -36.230 65.892 1.00 96.31 319 ALA B CA 1
ATOM 4828 C C . ALA B 1 319 ? 24.419 -36.619 64.959 1.00 99.19 319 ALA B C 1
ATOM 4829 O O . ALA B 1 319 ? 24.211 -36.876 63.765 1.00 93.26 319 ALA B O 1
ATOM 4831 N N . LEU B 1 320 ? 25.648 -36.617 65.491 1.00 100.24 320 LEU B N 1
ATOM 4832 C CA . LEU B 1 320 ? 25.949 -36.196 66.877 1.00 103.88 320 LEU B CA 1
ATOM 4833 C C . LEU B 1 320 ? 26.831 -34.941 66.938 1.00 99.77 320 LEU B C 1
ATOM 4834 O O . LEU B 1 320 ? 26.894 -34.250 67.961 1.00 91.28 320 LEU B O 1
#

Foldseek 3Di:
DVLQPPPFQFPLWFFPQKKKWKAAPQAQTQWIWQCCCVVPVDGRVNRHRHHPPQWWDPVQVVVVVVQVVDDDDFQKDWGWTWTDDPVDIAIWTWMWGDDPNIIMIMTGHDDDDPDDQDFLPVLLVVLVVQLVVDDDLLSSQQSLQVSLCVRFVFQKKFWWFADPQRWTAGSYMDHDPPADDRHGPIGHNSLQDDVNQLLCLVAFKEWQLFLPGDIIGMPPQADPVPRHGDRNSNPNRRDGDNVNSVVLVVRQFGIKMKGFQDQPRDRGTIGITTHNHGGDGDPSSRVSSNVSSPVSSVVVVVVVPDDD/DPPCQQPDPFQFPQWFFPQKKKFKAAPQQQTQKIWQCCVPVHDDGGVVRHRPGVVVFWDPVQVVQVVVQVVPPDAPQWDWGWTWGDYVVHIAIWTWIWGDDPNIIMIMTGHDPPPDDPPVVVVVVLVVLLVVLVPDDDLLVNQQSLQVSLCVLFVFAKKFWWFADPVRWIATDYMDHDPPDDDRHGPIGGNSLQDDNNQVLCLVAFKEWDQFLVTDITGMPPQADVSPRHGDRNSHPNRRDGDNVVSVVLVVRQFGIKMKGFQQQDSDGGTIGITTHNHGGDDDPVSRVSSNVSSPSSSVSVNVVVVVPD

Solvent-accessible surface area: 27593 Å² total; per-residue (Å²): 118,109,63,40,90,62,73,15,68,52,50,12,10,0,2,57,44,0,0,0,0,0,0,22,92,104,22,43,2,13,0,0,0,53,17,0,56,136,38,1,57,29,47,17,72,64,4,67,53,116,34,0,50,92,4,3,52,93,116,0,46,85,76,0,47,116,30,26,78,117,122,78,88,53,75,10,26,13,6,28,4,8,1,76,14,146,109,23,144,102,66,4,36,4,33,8,9,92,44,57,120,4,10,0,0,7,0,38,59,72,109,200,47,120,180,79,61,81,46,2,8,80,9,1,29,40,0,1,142,98,0,58,80,19,160,70,35,101,46,0,0,25,4,0,0,65,10,0,59,104,15,18,48,0,11,1,0,6,0,18,89,17,49,100,101,51,25,1,55,4,32,4,29,36,94,24,101,134,9,123,51,26,103,38,87,125,44,78,29,71,41,27,29,21,24,8,42,156,12,35,40,106,18,51,6,20,18,9,4,38,0,77,22,166,64,5,57,4,55,52,55,90,0,96,172,52,54,165,50,0,22,0,9,39,4,41,0,11,8,18,16,91,109,66,11,79,83,2,93,112,58,37,11,50,0,10,2,19,3,5,0,50,82,65,160,138,8,20,0,7,0,18,1,18,33,90,154,60,22,131,21,36,46,49,6,46,0,1,0,17,0,2,3,48,0,0,8,44,8,3,11,47,53,100,139,127,58,239,181,106,101,83,36,82,111,54,73,15,65,51,54,10,10,0,2,52,39,0,0,0,0,0,0,3,89,103,18,43,1,22,0,1,0,55,6,2,34,120,55,8,30,138,36,15,73,50,19,61,56,108,35,0,28,97,17,12,43,100,86,0,67,68,64,0,59,63,16,29,78,89,129,63,86,46,80,10,15,50,13,62,3,8,2,88,38,138,106,18,141,97,73,11,44,1,17,4,7,100,49,39,132,3,7,0,0,4,0,17,59,77,76,120,114,127,90,37,68,21,39,10,13,68,51,1,11,20,4,0,110,110,0,16,73,19,126,80,49,124,49,0,0,28,13,0,0,87,14,0,61,138,30,12,50,0,11,4,0,5,0,15,80,8,53,122,98,72,30,3,57,4,27,5,28,37,84,27,98,132,11,121,44,24,104,37,80,133,44,79,31,68,45,29,27,40,39,8,45,165,10,36,41,78,22,34,16,27,5,8,3,36,1,80,29,198,65,18,68,4,48,58,50,85,0,68,114,46,49,158,55,0,27,0,8,28,5,26,0,16,7,20,16,95,86,65,16,89,85,2,96,117,58,40,7,55,0,12,2,16,0,4,0,52,51,52,172,139,9,1,0,10,0,18,0,18,18,94,127,54,10,73,9,14,23,43,5,8,16,0,0,32,1,5,3,28,0,0,5,16,3,2,3,37,43,82,137,92,84,219

B-factor: mean 50.82, std 18.35, range [26.6, 142.68]